Protein AF-A0A968X0S0-F1 (afdb_monomer)

Nearest PDB structures (foldseek):
  6j0n-assembly1_J  TM=3.485E-01  e=1.167E-10  Photorhabdus asymbiotica subsp. asymbiotica ATCC 43949
  7aeb-assembly1_H  TM=1.911E-01  e=2.975E-08  Algoriphagus machipongonensis
  4fl4-assembly4_K  TM=1.698E-01  e=2.516E-01  Acetivibrio thermocellus
  6kxu-assembly6_F  TM=1.660E-01  e=7.464E-01  Arabidopsis thaliana
  7utv-assembly1_I  TM=9.771E-02  e=3.351E+00  Canine parvovirus strain B

pLDDT: mean 83.21, std 16.57, range [28.03, 97.19]

Radius of gyration: 35.62 Å; Cα contacts (8 Å, |Δi|>4): 1045; chains: 1; bounding box: 72×106×91 Å

Solvent-accessible surface area (backbone atoms only — not comparable to full-atom values): 27492 Å² total; per-residue (Å²): 133,83,81,79,80,70,76,79,58,86,71,40,43,70,58,46,40,52,54,53,59,71,42,35,68,78,79,38,66,86,70,79,78,84,48,87,85,31,68,68,52,47,49,46,48,51,52,21,49,55,47,31,56,50,40,56,56,56,44,46,44,61,60,52,51,50,53,50,52,39,51,74,72,67,57,70,83,77,58,61,61,53,31,71,49,42,36,30,39,31,36,61,59,65,34,42,39,76,66,92,51,95,73,71,74,66,40,68,44,59,42,66,41,51,37,23,31,72,71,64,84,90,52,82,69,49,51,28,15,28,51,60,42,59,47,100,86,64,49,77,32,42,52,68,46,62,53,54,45,71,63,40,28,38,44,59,92,39,83,87,50,58,30,39,34,70,91,76,68,35,36,44,62,73,37,61,55,48,52,63,70,63,50,85,69,42,44,27,40,42,24,27,46,62,90,55,81,61,50,10,27,27,38,35,39,38,40,29,23,43,46,91,39,32,39,58,52,48,41,93,65,41,44,52,46,45,27,30,34,20,51,45,99,87,71,46,84,39,80,38,80,46,55,64,49,84,49,86,93,36,44,72,49,18,38,65,48,20,31,51,56,24,36,37,31,39,43,42,50,74,51,38,42,62,45,61,53,85,69,65,76,47,74,16,32,36,38,32,47,25,35,38,63,66,90,84,42,81,83,59,49,51,55,67,28,36,26,33,37,53,31,64,50,43,24,37,42,28,40,44,41,52,26,32,22,36,46,78,53,60,64,44,76,56,47,64,36,81,46,57,63,48,48,71,36,66,50,96,57,64,31,31,70,47,74,51,44,36,36,40,36,34,59,44,99,86,68,46,81,70,45,78,44,78,25,42,74,40,92,64,51,89,87,31,48,55,78,37,50,38,31,31,67,46,31,64,73,19,33,37,36,38,16,38,65,44,74,40,101,82,76,44,75,43,56,20,13,21,57,62,57,57,74,20,38,35,29,34,50,32,34,28,27,50,18,44,76,75,40,72,66,64,88,65,42,37,47,41,64,80,61,91,53,75,66,47,66,49,45,33,42,62,75,88,74,71,84,82,79,79,78,73,78,75,71,81,79,72,82,78,80,84,79,80,89,76,83,92,76,85,83,90,82,80,88,132

Mean predicted aligned error: 12.6 Å

Sequence (496 aa):
MSIPSPVLDDLRFQHIVNEARLRIHRYCPEWTDYNLSDPGVTLIELFAWMTEMITFRLNQVPVKNHIHFLNMLGEELSPPKAARTLLTFYLAAPLPIDADDPTGVTVFIPSAEEVATLRVGDAPEVIFTTDSNPDEAGKDIGHTVRAPTLTYLQLPTATDTNYWDAERRRVHPVMPAFSPKPVEKEAFYIGFDKTHDLRGYILKLNFRCDNAKGSGILGEDPPWRWECWATNDQGEPSWKAITLSQNPREKDTTGGLNNASGALVLYLPRDARPGTPKETQREAYWVRCMYQHRDGDTAQAGYDTSPEIQGLSAEVIGISVPATHAQTTRDEFLGKSNGEPGQTFALQHQPVLRVGEVLEVSRDVAGRVSSQKRWHWVKDFAGSDEHARHFTLDAHKGEIAFGPSVIQPNDKPKQYGRVPASGSELVLTHYQFGGGSMGNVPAGSLHELRRTLPYVDRVTKFTARNRRGQRRKRGRSHPALAQTHVGQAGGLGQRL

Secondary structure (DSSP, 8-state):
-PPPPPPS----HHHHHHHHHHHHHHH-TT----STT-HHHHHHHHHHHHHHHHHHHHTTHHHHHHHHHHHHTT--PPPPPPPEEEEEEEEEEEEETT---TT---EEE-TT-EEEE---TTPPPPEEEEPPEE-TT--EE-EEE-PPPEEEEE-TT-TT---EETTTTEE-S-EESS-SSPPTT-EEEEEE-TTS--TTEEEEEEEEE-TTT-BSS-TTS-SEEEEEEEE-TTS-EEEEEPEEP-SGGG---STTTTSSEEEEEEE--TTB-EE--TTT-S-EEEEEEEE--STT-TTS---SBPPEEEEEEEEEEEEEEEEES-EEEEEEEEEE--S-TT-EEE-SS-SEEEE-PEEEEEE-TTS-EEEEEEEEE-S-STT--TT--EEEEETTTTEEEEPPEEE-TTS-EEE-SPPPPTT-EEEEEEEEE--SGGG-PPTT-EEEESSPPTTEEEEEE-----STT--------PPPP---------------

Structure (mmCIF, N/CA/C/O backbone):
data_AF-A0A968X0S0-F1
#
_entry.id   AF-A0A968X0S0-F1
#
loop_
_atom_site.group_PDB
_atom_site.id
_atom_site.type_symbol
_atom_site.label_atom_id
_atom_site.label_alt_id
_atom_site.label_comp_id
_atom_site.label_asym_id
_atom_site.label_entity_id
_atom_site.label_seq_id
_atom_site.pdbx_PDB_ins_code
_atom_site.Cartn_x
_atom_site.Cartn_y
_atom_site.Cartn_z
_atom_site.occupancy
_atom_site.B_iso_or_equiv
_atom_site.auth_seq_id
_atom_site.auth_comp_id
_atom_site.auth_asym_id
_atom_site.auth_atom_id
_atom_site.pdbx_PDB_model_num
ATOM 1 N N . MET A 1 1 ? 7.691 -14.644 22.780 1.00 37.41 1 MET A N 1
ATOM 2 C CA . MET A 1 1 ? 7.276 -15.962 23.306 1.00 37.41 1 MET A CA 1
ATOM 3 C C . MET A 1 1 ? 6.305 -15.700 24.441 1.00 37.41 1 MET A C 1
ATOM 5 O O . MET A 1 1 ? 6.612 -14.847 25.262 1.00 37.41 1 MET A O 1
ATOM 9 N N . SER A 1 2 ? 5.133 -16.333 24.451 1.00 47.66 2 SER A N 1
ATOM 10 C CA . SER A 1 2 ? 4.177 -16.210 25.558 1.00 47.66 2 SER A CA 1
ATOM 11 C C . SER A 1 2 ? 4.733 -16.907 26.798 1.00 47.66 2 SER A C 1
ATOM 13 O O . SER A 1 2 ? 5.220 -18.033 26.694 1.00 47.66 2 SER A O 1
ATOM 15 N N . ILE A 1 3 ? 4.656 -16.254 27.955 1.00 63.34 3 ILE A N 1
ATOM 16 C CA . ILE A 1 3 ? 4.972 -16.885 29.239 1.00 63.34 3 ILE A CA 1
ATOM 17 C C . ILE A 1 3 ? 3.921 -17.986 29.467 1.00 63.34 3 ILE A C 1
ATOM 19 O O . ILE A 1 3 ? 2.728 -17.692 29.355 1.00 63.34 3 ILE A O 1
ATOM 23 N N . PRO A 1 4 ? 4.314 -19.247 29.711 1.00 76.00 4 PRO A N 1
ATOM 24 C CA . PRO A 1 4 ? 3.356 -20.320 29.948 1.00 76.00 4 PRO A CA 1
ATOM 25 C C . PRO A 1 4 ? 2.538 -20.018 31.208 1.00 76.00 4 PRO A C 1
ATOM 27 O O . PRO A 1 4 ? 3.098 -19.646 32.240 1.00 76.00 4 PRO A O 1
ATOM 30 N N . SER A 1 5 ? 1.212 -20.157 31.128 1.00 77.56 5 SER A N 1
ATOM 31 C CA . SER A 1 5 ? 0.349 -19.966 32.295 1.00 77.56 5 SER A CA 1
ATOM 32 C C . SER A 1 5 ? 0.625 -21.054 33.337 1.00 77.56 5 SER A C 1
ATOM 34 O O . SER A 1 5 ? 0.718 -22.228 32.968 1.00 77.56 5 SER A O 1
ATOM 36 N N . PRO A 1 6 ? 0.761 -20.695 34.625 1.00 86.56 6 PRO A N 1
ATOM 37 C CA . PRO A 1 6 ? 0.996 -21.676 35.672 1.00 86.56 6 PRO A CA 1
ATOM 38 C C . PRO A 1 6 ? -0.239 -22.564 35.846 1.00 86.56 6 PRO A C 1
ATOM 40 O O . PRO A 1 6 ? -1.369 -22.076 35.871 1.00 86.56 6 PRO A O 1
ATOM 43 N N . VAL A 1 7 ? -0.009 -23.867 35.986 1.00 87.38 7 VAL A N 1
ATOM 44 C CA . VAL A 1 7 ? -1.025 -24.830 36.420 1.00 87.38 7 VAL A CA 1
ATOM 45 C C . VAL A 1 7 ? -1.082 -24.749 37.945 1.00 87.38 7 VAL A C 1
ATOM 47 O O . VAL A 1 7 ? -0.058 -24.937 38.597 1.00 87.38 7 VAL A O 1
ATOM 50 N N . LEU A 1 8 ? -2.242 -24.397 38.505 1.00 89.25 8 LEU A N 1
ATOM 51 C CA . LEU A 1 8 ? -2.436 -24.265 39.954 1.00 89.25 8 LEU A CA 1
ATOM 52 C C . LEU A 1 8 ? -2.602 -25.624 40.634 1.00 89.25 8 LEU A C 1
ATOM 54 O O . LEU A 1 8 ? -2.186 -25.785 41.776 1.00 89.25 8 LEU A O 1
ATOM 58 N N . ASP A 1 9 ? -3.220 -26.572 39.935 1.00 90.38 9 ASP A N 1
ATOM 59 C CA . ASP A 1 9 ? -3.496 -27.918 40.428 1.00 90.38 9 ASP A CA 1
ATOM 60 C C . ASP A 1 9 ? -3.431 -28.915 39.258 1.00 90.38 9 ASP A C 1
ATOM 62 O O . ASP A 1 9 ? -4.012 -28.682 38.194 1.00 90.38 9 ASP A O 1
ATOM 66 N N . ASP A 1 10 ? -2.667 -29.991 39.421 1.00 89.69 10 ASP A N 1
ATOM 67 C CA . ASP A 1 10 ? -2.401 -31.015 38.409 1.00 89.69 10 ASP A CA 1
ATOM 68 C C . ASP A 1 10 ? -3.144 -32.337 38.671 1.00 89.69 10 ASP A C 1
ATOM 70 O O . ASP A 1 10 ? -2.903 -33.331 37.971 1.00 89.69 10 ASP A O 1
ATOM 74 N N . LEU A 1 11 ? -4.083 -32.350 39.628 1.00 89.94 11 LEU A N 1
ATOM 75 C CA . LEU A 1 11 ? -4.963 -33.484 39.884 1.00 89.94 11 LEU A CA 1
ATOM 76 C C . LEU A 1 11 ? -5.754 -33.856 38.625 1.00 89.94 11 LEU A C 1
ATOM 78 O O . LEU A 1 11 ? -6.575 -33.097 38.110 1.00 89.94 11 LEU A O 1
ATOM 82 N N . ARG A 1 12 ? -5.505 -35.073 38.141 1.00 91.81 12 ARG A N 1
ATOM 83 C CA . ARG A 1 12 ? -6.226 -35.680 37.020 1.00 91.81 12 ARG A CA 1
ATOM 84 C C . ARG A 1 12 ? -7.104 -36.815 37.501 1.00 91.81 12 ARG A C 1
ATOM 86 O O . ARG A 1 12 ? -6.782 -37.453 38.506 1.00 91.81 12 ARG A O 1
ATOM 93 N N . PHE A 1 13 ? -8.134 -37.134 36.723 1.00 94.50 13 PHE A N 1
ATOM 94 C CA . PHE A 1 13 ? -9.069 -38.227 36.993 1.00 94.50 13 PHE A CA 1
ATOM 95 C C . PHE A 1 13 ? -8.364 -39.492 37.495 1.00 94.50 13 PHE A C 1
ATOM 97 O O . PHE A 1 13 ? -8.661 -39.991 38.579 1.00 94.50 13 PHE A O 1
ATOM 104 N N . GLN A 1 14 ? -7.353 -39.962 36.757 1.00 93.38 14 GLN A N 1
ATOM 105 C CA . GLN A 1 14 ? -6.669 -41.211 37.086 1.00 93.38 14 GLN A CA 1
ATOM 106 C C . GLN A 1 14 ? -5.911 -41.147 38.419 1.00 93.38 14 GLN A C 1
ATOM 108 O O . GLN A 1 14 ? -5.859 -42.141 39.140 1.00 93.38 14 GLN A O 1
ATOM 113 N N . HIS A 1 15 ? -5.333 -39.992 38.763 1.00 92.62 15 HIS A N 1
ATOM 114 C CA . HIS A 1 15 ? -4.648 -39.812 40.043 1.00 92.62 15 HIS A CA 1
ATOM 115 C C . HIS A 1 15 ? -5.646 -39.890 41.201 1.00 92.62 15 HIS A C 1
ATOM 117 O O . HIS A 1 15 ? -5.391 -40.597 42.173 1.00 92.62 15 HIS A O 1
ATOM 123 N N . ILE A 1 16 ? -6.807 -39.248 41.051 1.00 93.69 16 ILE A N 1
ATOM 124 C CA . ILE A 1 16 ? -7.865 -39.232 42.067 1.00 93.69 16 ILE A CA 1
ATOM 125 C C . ILE A 1 16 ? -8.454 -40.636 42.260 1.00 93.69 16 ILE A C 1
ATOM 127 O O . ILE A 1 16 ? -8.572 -41.097 43.394 1.00 93.69 16 ILE A O 1
ATOM 131 N N . VAL A 1 17 ? -8.761 -41.353 41.171 1.00 93.69 17 VAL A N 1
ATOM 132 C CA . VAL A 1 17 ? -9.275 -42.734 41.234 1.00 93.69 17 VAL A CA 1
ATOM 133 C C . VAL A 1 17 ? -8.278 -43.664 41.928 1.00 93.69 17 VAL A C 1
ATOM 135 O O . VAL A 1 17 ? -8.657 -44.438 42.809 1.00 93.69 17 VAL A O 1
ATOM 138 N N . ASN A 1 18 ? -6.995 -43.581 41.565 1.00 92.38 18 ASN A N 1
ATOM 139 C CA . ASN A 1 18 ? -5.958 -44.426 42.154 1.00 92.38 18 ASN A CA 1
ATOM 140 C C . ASN A 1 18 ? -5.770 -44.130 43.650 1.00 92.38 18 ASN A C 1
ATOM 142 O O . ASN A 1 18 ? -5.675 -45.056 44.455 1.00 92.38 18 ASN A O 1
ATOM 146 N N . GLU A 1 19 ? -5.749 -42.854 44.036 1.00 92.25 19 GLU A N 1
ATOM 147 C CA . GLU A 1 19 ? -5.579 -42.447 45.431 1.00 92.25 19 GLU A CA 1
ATOM 148 C C . GLU A 1 19 ? -6.795 -42.825 46.293 1.00 92.25 19 GLU A C 1
ATOM 150 O O . GLU A 1 19 ? -6.635 -43.316 47.414 1.00 92.25 19 GLU A O 1
ATOM 155 N N . ALA A 1 20 ? -8.011 -42.664 45.761 1.00 91.56 20 ALA A N 1
ATOM 156 C CA . ALA A 1 20 ? -9.240 -43.095 46.420 1.00 91.56 20 ALA A CA 1
ATOM 157 C C . ALA A 1 20 ? -9.245 -44.612 46.645 1.00 91.56 20 ALA A C 1
ATOM 159 O O . ALA A 1 20 ? -9.497 -45.056 47.764 1.00 91.56 20 ALA A O 1
ATOM 160 N N . ARG A 1 21 ? -8.868 -45.402 45.628 1.00 89.94 21 ARG A N 1
ATOM 161 C CA . ARG A 1 21 ? -8.752 -46.866 45.732 1.00 89.94 21 ARG A CA 1
ATOM 162 C C . ARG A 1 21 ? -7.765 -47.310 46.808 1.00 89.94 21 ARG A C 1
ATOM 164 O O . ARG A 1 21 ? -8.100 -48.166 47.621 1.00 89.94 21 ARG A O 1
ATOM 171 N N . LEU A 1 22 ? -6.585 -46.690 46.873 1.00 90.25 22 LEU A N 1
ATOM 172 C CA . LEU A 1 22 ? -5.580 -46.991 47.904 1.00 90.25 22 LEU A CA 1
ATOM 173 C C . LEU A 1 22 ? -6.085 -46.719 49.329 1.00 90.25 22 LEU A C 1
ATOM 175 O O . LEU A 1 22 ? -5.635 -47.352 50.283 1.00 90.25 22 LEU A O 1
ATOM 179 N N . ARG A 1 23 ? -7.019 -45.777 49.486 1.00 92.56 23 ARG A N 1
ATOM 180 C CA . ARG A 1 23 ? -7.594 -45.399 50.780 1.00 92.56 23 ARG A CA 1
ATOM 181 C C . ARG A 1 23 ? -8.745 -46.303 51.229 1.00 92.56 23 ARG A C 1
ATOM 183 O O . ARG A 1 23 ? -9.030 -46.300 52.428 1.00 92.56 23 ARG A O 1
ATOM 190 N N . ILE A 1 24 ? -9.360 -47.096 50.342 1.00 90.56 24 ILE A N 1
ATOM 191 C CA . ILE A 1 24 ? -10.524 -47.938 50.683 1.00 90.56 24 ILE A CA 1
ATOM 192 C C . ILE A 1 24 ? -10.204 -48.868 51.856 1.00 90.56 24 ILE A C 1
ATOM 194 O O . ILE A 1 24 ? -10.917 -48.852 52.852 1.00 90.56 24 ILE A O 1
ATOM 198 N N . HIS A 1 25 ? -9.071 -49.576 51.814 1.00 85.44 25 HIS A N 1
ATOM 199 C CA . HIS A 1 25 ? -8.666 -50.500 52.882 1.00 85.44 25 HIS A CA 1
ATOM 200 C C . HIS A 1 25 ? -8.560 -49.852 54.268 1.00 85.44 25 HIS A C 1
ATOM 202 O O . HIS A 1 25 ? -8.706 -50.529 55.282 1.00 85.44 25 HIS A O 1
ATOM 208 N N . ARG A 1 26 ? -8.275 -48.546 54.321 1.00 91.25 26 ARG A N 1
ATOM 209 C CA . ARG A 1 26 ? -8.114 -47.810 55.576 1.00 91.25 26 ARG A CA 1
ATOM 210 C C . ARG A 1 26 ? -9.441 -47.296 56.128 1.00 91.25 26 ARG A C 1
ATOM 212 O O . ARG A 1 26 ? -9.598 -47.267 57.343 1.00 91.25 26 ARG A O 1
ATOM 219 N N . TYR A 1 27 ? -10.342 -46.833 55.263 1.00 90.19 27 TYR A N 1
ATOM 220 C CA . TYR A 1 27 ? -11.577 -46.161 55.683 1.00 90.19 27 TYR A CA 1
ATOM 221 C C . TYR A 1 27 ? -12.819 -47.053 55.618 1.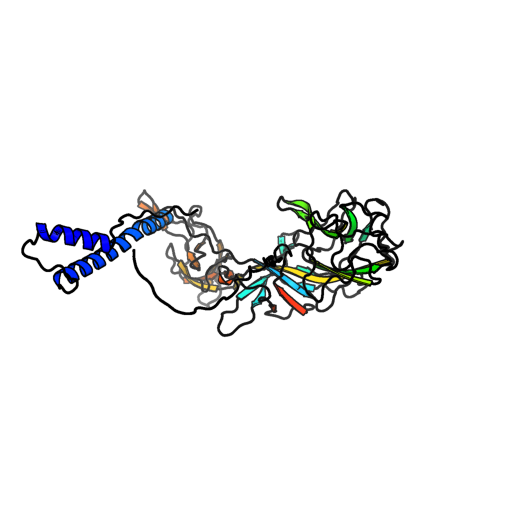00 90.19 27 TYR A C 1
ATOM 223 O O . TYR A 1 27 ? -13.751 -46.820 56.380 1.00 90.19 27 TYR A O 1
ATOM 231 N N . CYS A 1 28 ? -12.823 -48.061 54.745 1.00 89.88 28 CYS A N 1
ATOM 232 C CA . CYS A 1 28 ? -13.934 -48.987 54.522 1.00 89.88 28 CYS A CA 1
ATOM 233 C C . CYS A 1 28 ? -13.393 -50.424 54.358 1.00 89.88 28 CYS A C 1
ATOM 235 O O . CYS A 1 28 ? -13.467 -50.984 53.262 1.00 89.88 28 CYS A O 1
ATOM 237 N N . PRO A 1 29 ? -12.797 -51.028 55.403 1.00 86.69 29 PRO A N 1
ATOM 238 C CA . PRO A 1 29 ? -12.235 -52.381 55.327 1.00 86.69 29 PRO A CA 1
ATOM 239 C C . PRO A 1 29 ? -13.272 -53.462 54.969 1.00 86.69 29 PRO A C 1
ATOM 241 O O . PRO A 1 29 ? -12.906 -54.514 54.452 1.00 86.69 29 PRO A O 1
ATOM 244 N N . GLU A 1 30 ? -14.559 -53.208 55.212 1.00 89.06 30 GLU A N 1
ATOM 245 C CA . GLU A 1 30 ? -15.686 -54.061 54.824 1.00 89.06 30 GLU A CA 1
ATOM 246 C C . GLU A 1 30 ? -15.964 -54.088 53.310 1.00 89.06 30 GLU A C 1
ATOM 248 O O . GLU A 1 30 ? -16.582 -55.031 52.810 1.00 89.06 30 GLU A O 1
ATOM 253 N N . TRP A 1 31 ? -15.501 -53.084 52.561 1.00 89.88 31 TRP A N 1
ATOM 254 C CA . TRP A 1 31 ? -15.674 -53.018 51.114 1.00 89.88 31 TRP A CA 1
ATOM 255 C C . TRP A 1 31 ? -14.582 -53.838 50.426 1.00 89.88 31 TRP A C 1
ATOM 257 O O . TRP A 1 31 ? -13.412 -53.462 50.442 1.00 89.88 31 TRP A O 1
ATOM 267 N N . THR A 1 32 ? -14.968 -54.972 49.837 1.00 81.62 32 THR A N 1
ATOM 268 C CA . THR A 1 32 ? -14.044 -55.998 49.311 1.00 81.62 32 THR A CA 1
ATOM 269 C C . THR A 1 32 ? -14.104 -56.196 47.793 1.00 81.62 32 THR A C 1
ATOM 271 O O . THR A 1 32 ? -13.176 -56.773 47.228 1.00 81.62 32 THR A O 1
ATOM 274 N N . ASP A 1 33 ? -15.156 -55.713 47.124 1.00 83.25 33 ASP A N 1
ATOM 275 C CA . ASP A 1 33 ? -15.292 -55.767 45.664 1.00 83.25 33 ASP A CA 1
ATOM 276 C C . ASP A 1 33 ? -14.770 -54.479 45.013 1.00 83.25 33 ASP A C 1
ATOM 278 O O . ASP A 1 33 ? -15.343 -53.409 45.187 1.00 83.25 33 ASP A O 1
ATOM 282 N N . TYR A 1 34 ? -13.678 -54.581 44.253 1.00 83.12 34 TYR A N 1
ATOM 283 C CA . TYR A 1 34 ? -13.038 -53.442 43.579 1.00 83.12 34 TYR A CA 1
ATOM 284 C C . TYR A 1 34 ? -13.177 -53.485 42.052 1.00 83.12 34 TYR A C 1
ATOM 286 O O . TYR A 1 34 ? -12.455 -52.770 41.342 1.00 83.12 34 TYR A O 1
ATOM 294 N N . ASN A 1 35 ? -14.062 -54.340 41.532 1.00 84.50 35 ASN A N 1
ATOM 295 C CA . ASN A 1 35 ? -14.280 -54.482 40.097 1.00 84.50 35 ASN A CA 1
ATOM 296 C C . ASN A 1 35 ? -14.910 -53.222 39.486 1.00 84.50 35 ASN A C 1
ATOM 298 O O . ASN A 1 35 ? -15.582 -52.447 40.155 1.00 84.50 35 ASN A O 1
ATOM 302 N N . LEU A 1 36 ? -14.738 -53.036 38.174 1.00 77.88 36 LEU A N 1
ATOM 303 C CA . LEU A 1 36 ? -15.369 -51.935 37.424 1.00 77.88 36 LEU A CA 1
ATOM 304 C C . LEU A 1 36 ? -16.905 -51.954 37.493 1.00 77.88 36 LEU A C 1
ATOM 306 O O . LEU A 1 36 ? -17.539 -50.924 37.313 1.00 77.88 36 LEU A O 1
ATOM 310 N N . SER A 1 37 ? -17.504 -53.122 37.732 1.00 84.12 37 SER A N 1
ATOM 311 C CA . SER A 1 37 ? -18.957 -53.283 37.855 1.00 84.12 37 SER A CA 1
ATOM 312 C C . SER A 1 37 ? -19.503 -52.906 39.234 1.00 84.12 37 SER A C 1
ATOM 314 O O . SER A 1 37 ? -20.720 -52.882 39.402 1.00 84.12 37 SER A O 1
ATOM 316 N N . ASP A 1 38 ? -18.634 -52.634 40.211 1.00 90.06 38 ASP A N 1
ATOM 317 C CA . ASP A 1 38 ? -19.054 -52.235 41.547 1.00 90.06 38 ASP A CA 1
ATOM 318 C C . ASP A 1 38 ? -19.628 -50.798 41.535 1.00 90.06 38 ASP A C 1
ATOM 320 O O . ASP A 1 38 ? -18.965 -49.856 41.069 1.00 90.06 38 ASP A O 1
ATOM 324 N N . PRO A 1 39 ? -20.848 -50.580 42.064 1.00 89.12 39 PRO A N 1
ATOM 325 C CA . PRO A 1 39 ? -21.424 -49.245 42.191 1.00 89.12 39 PRO A CA 1
ATOM 326 C C . PRO A 1 39 ? -20.553 -48.280 43.008 1.00 89.12 39 PRO A C 1
ATOM 328 O O . PRO A 1 39 ? -20.541 -47.084 42.716 1.00 89.12 39 PRO A O 1
ATOM 331 N N . GLY A 1 40 ? -19.800 -48.774 43.997 1.00 89.69 40 GLY A N 1
ATOM 332 C CA . GLY A 1 40 ? -18.878 -47.954 44.786 1.00 89.69 40 GLY A CA 1
ATOM 333 C C . GLY A 1 40 ? -17.720 -47.407 43.948 1.00 89.69 40 GLY A C 1
ATOM 334 O O . GLY A 1 40 ? -17.425 -46.210 43.998 1.00 89.69 40 GLY A O 1
ATOM 335 N N . VAL A 1 41 ? -17.105 -48.250 43.111 1.00 90.12 41 VAL A N 1
ATOM 336 C CA . VAL A 1 41 ? -16.068 -47.826 42.153 1.00 90.12 41 VAL A CA 1
ATOM 337 C C . VAL A 1 41 ? -16.638 -46.823 41.147 1.00 90.12 41 VAL A C 1
ATOM 339 O O . VAL A 1 41 ? -16.000 -45.806 40.877 1.00 90.12 41 VAL A O 1
ATOM 342 N N . THR A 1 42 ? -17.867 -47.040 40.672 1.00 90.69 42 THR A N 1
ATOM 343 C CA . THR A 1 42 ? -18.560 -46.097 39.773 1.00 90.69 42 THR A CA 1
ATOM 344 C C . THR A 1 42 ? -18.739 -44.718 40.422 1.00 90.69 42 THR A C 1
ATOM 346 O O . THR A 1 42 ? -18.545 -43.689 39.772 1.00 90.69 42 THR A O 1
ATOM 349 N N . LEU A 1 43 ? -19.066 -44.667 41.719 1.00 92.50 43 LEU A N 1
ATOM 350 C CA . LEU A 1 43 ? -19.147 -43.407 42.465 1.00 92.50 43 LEU A CA 1
ATOM 351 C C . LEU A 1 43 ? -17.777 -42.731 42.594 1.00 92.50 43 LEU A C 1
ATOM 353 O O . LEU A 1 43 ? -17.695 -41.518 42.413 1.00 92.50 43 LEU A O 1
ATOM 357 N N . ILE A 1 44 ? -16.703 -43.486 42.859 1.00 93.12 44 ILE A N 1
ATOM 358 C CA . ILE A 1 44 ? -15.334 -42.940 42.881 1.00 93.12 44 ILE A CA 1
ATOM 359 C C . ILE A 1 44 ? -14.995 -42.290 41.538 1.00 93.12 44 ILE A C 1
ATOM 361 O O . ILE A 1 44 ? -14.496 -41.167 41.518 1.00 93.12 44 ILE A O 1
ATOM 365 N N . GLU A 1 45 ? -15.279 -42.963 40.425 1.00 93.00 45 GLU A N 1
ATOM 366 C CA . GLU A 1 45 ? -15.030 -42.423 39.087 1.00 93.00 45 GLU A CA 1
ATOM 367 C C . GLU A 1 45 ? -15.869 -41.162 38.823 1.00 93.00 45 GLU A C 1
ATOM 369 O O . GLU A 1 45 ? -15.336 -40.150 38.366 1.00 93.00 45 GLU A O 1
ATOM 374 N N . LEU A 1 46 ? -17.155 -41.162 39.189 1.00 94.44 46 LEU A N 1
ATOM 375 C CA . LEU A 1 46 ? -18.015 -39.983 39.066 1.00 94.44 46 LEU A CA 1
ATOM 376 C C . LEU A 1 46 ? -17.463 -38.788 39.857 1.00 94.44 46 LEU A C 1
ATOM 378 O O . LEU A 1 46 ? -17.359 -37.682 39.320 1.00 94.44 46 LEU A O 1
ATOM 382 N N . PHE A 1 47 ? -17.078 -38.997 41.119 1.00 94.38 47 PHE A N 1
ATOM 383 C CA . PHE A 1 47 ? -16.511 -37.937 41.953 1.00 94.38 47 PHE A CA 1
ATOM 384 C C . PHE A 1 47 ? -15.138 -37.481 41.456 1.00 94.38 47 PHE A C 1
ATOM 386 O O . PHE A 1 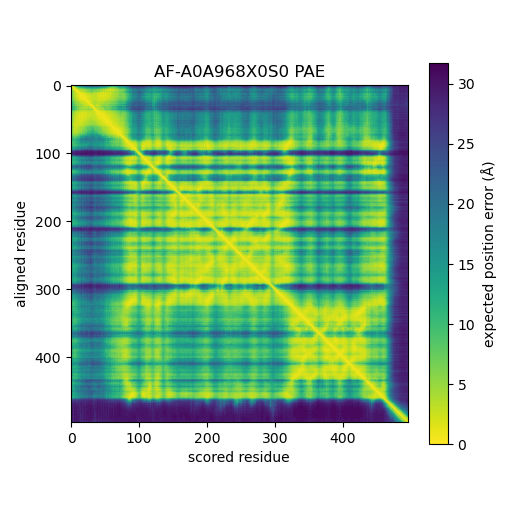47 ? -14.850 -36.282 41.494 1.00 94.38 47 PHE A O 1
ATOM 393 N N . ALA A 1 48 ? -14.307 -38.393 40.946 1.00 95.38 48 ALA A N 1
ATOM 394 C CA . ALA A 1 48 ? -13.032 -38.051 40.326 1.00 95.38 48 ALA A CA 1
ATOM 395 C C . ALA A 1 48 ? -13.234 -37.161 39.093 1.00 95.38 48 ALA A C 1
ATOM 397 O O . ALA A 1 48 ? -12.550 -36.149 38.950 1.00 95.38 48 ALA A O 1
ATOM 398 N N . TRP A 1 49 ? -14.220 -37.479 38.252 1.00 95.44 49 TRP A N 1
ATOM 399 C CA . TRP A 1 49 ? -14.579 -36.664 37.093 1.00 95.44 49 TRP A CA 1
ATOM 400 C C . TRP A 1 49 ? -15.108 -35.280 37.497 1.00 95.44 49 TRP A C 1
ATOM 402 O O . TRP A 1 49 ? -14.645 -34.262 36.981 1.00 95.44 49 TRP A O 1
ATOM 412 N N . MET A 1 50 ? -16.027 -35.213 38.469 1.00 95.94 50 MET A N 1
ATOM 413 C CA . MET A 1 50 ? -16.529 -33.937 38.995 1.00 95.94 50 MET A CA 1
ATOM 414 C C . MET A 1 50 ? -15.399 -33.070 39.567 1.00 95.94 50 MET A C 1
ATOM 416 O O . MET A 1 50 ? -15.372 -31.860 39.342 1.00 95.94 50 MET A O 1
ATOM 420 N N . THR A 1 51 ? -14.453 -33.688 40.279 1.00 95.00 51 THR A N 1
ATOM 421 C CA . THR A 1 51 ? -13.292 -33.000 40.857 1.00 95.00 51 THR A CA 1
ATOM 422 C C . THR A 1 51 ? -12.361 -32.480 39.764 1.00 95.00 51 THR A C 1
ATOM 424 O O . THR A 1 51 ? -11.989 -31.310 39.796 1.00 95.00 51 THR A O 1
ATOM 427 N N . GLU A 1 52 ? -12.066 -33.279 38.734 1.00 94.31 52 GLU A N 1
ATOM 428 C CA . GLU A 1 52 ? -11.250 -32.842 37.593 1.00 94.31 52 GLU A CA 1
ATOM 429 C C . GLU A 1 52 ? -11.887 -31.652 36.849 1.00 94.31 52 GLU A C 1
ATOM 431 O O . GLU A 1 52 ? -11.182 -30.728 36.438 1.00 94.31 52 GLU A O 1
ATOM 436 N N . MET A 1 53 ? -13.223 -31.590 36.744 1.00 93.88 53 MET A N 1
ATOM 437 C CA . MET A 1 53 ? -13.901 -30.405 36.199 1.00 93.88 53 MET A CA 1
ATOM 438 C C . MET A 1 53 ? -13.688 -29.144 37.054 1.00 93.88 53 MET A C 1
ATOM 440 O O . MET A 1 53 ? -13.593 -28.041 36.505 1.00 93.88 53 MET A O 1
ATOM 444 N N . ILE A 1 54 ? -13.619 -29.276 38.383 1.00 93.75 54 ILE A N 1
ATOM 445 C CA . ILE A 1 54 ? -13.322 -28.159 39.295 1.00 93.75 54 ILE A CA 1
ATOM 446 C C . ILE A 1 54 ? -11.861 -27.729 39.130 1.00 93.75 54 ILE A C 1
ATOM 448 O O . ILE A 1 54 ? -11.608 -26.538 38.935 1.00 93.75 54 ILE A O 1
ATOM 452 N N . THR A 1 55 ? -10.920 -28.677 39.115 1.00 92.88 55 THR A N 1
ATOM 453 C CA . THR A 1 55 ? -9.490 -28.420 38.876 1.00 92.88 55 THR A CA 1
ATOM 454 C C . THR A 1 55 ? -9.266 -27.726 37.528 1.00 92.88 55 THR A C 1
ATOM 456 O O . THR A 1 55 ? -8.549 -26.727 37.450 1.00 92.88 55 THR A O 1
ATOM 459 N N . PHE A 1 56 ? -9.966 -28.149 36.468 1.00 90.50 56 PHE A N 1
ATOM 460 C CA . PHE A 1 56 ? -9.937 -27.467 35.172 1.00 90.50 56 PHE A CA 1
ATOM 461 C C . PHE A 1 56 ? -10.368 -25.997 35.276 1.00 90.50 56 PHE A C 1
ATOM 463 O O . PHE A 1 56 ? -9.705 -25.123 34.717 1.00 90.50 56 PHE A O 1
ATOM 470 N N . ARG A 1 57 ? -11.453 -25.697 36.003 1.00 90.94 57 ARG A N 1
ATOM 471 C CA . ARG A 1 57 ? -11.931 -24.316 36.201 1.00 90.94 57 ARG A CA 1
ATOM 472 C C . ARG A 1 57 ? -10.959 -23.487 37.038 1.00 90.94 57 ARG A C 1
ATOM 474 O O . ARG A 1 57 ? -10.745 -22.321 36.709 1.00 90.94 57 ARG A O 1
ATOM 481 N N . LEU A 1 58 ? -10.363 -24.074 38.077 1.00 92.56 58 LEU A N 1
ATOM 482 C CA . LEU A 1 58 ? -9.349 -23.418 38.904 1.00 92.56 58 LEU A CA 1
ATOM 483 C C . LEU A 1 58 ? -8.136 -23.015 38.057 1.00 92.56 58 LEU A C 1
ATOM 485 O O . LEU A 1 58 ? -7.682 -21.877 38.128 1.00 92.56 58 LEU A O 1
ATOM 489 N N . ASN A 1 59 ? -7.690 -23.892 37.158 1.00 92.25 59 ASN A N 1
ATOM 490 C CA . ASN A 1 59 ? -6.580 -23.617 36.244 1.00 92.25 59 ASN A CA 1
ATOM 491 C C . ASN A 1 59 ? -6.869 -22.521 35.196 1.00 92.25 59 ASN A C 1
ATOM 493 O O . ASN A 1 59 ? -5.939 -22.045 34.549 1.00 92.25 59 ASN A O 1
ATOM 497 N N . GLN A 1 60 ? -8.117 -22.055 35.050 1.00 90.25 60 GLN A N 1
ATOM 498 C CA . GLN A 1 60 ? -8.452 -20.875 34.234 1.00 90.25 60 GLN A CA 1
ATOM 499 C C . GLN A 1 60 ? -8.295 -19.547 35.002 1.00 90.25 60 GLN A C 1
ATOM 501 O O . GLN A 1 60 ? -8.283 -18.475 34.392 1.00 90.25 60 GLN A O 1
ATOM 506 N N . VAL A 1 61 ? -8.180 -19.587 36.336 1.00 92.50 61 VAL A N 1
ATOM 507 C CA . VAL A 1 61 ? -8.069 -18.390 37.190 1.00 92.50 61 VAL A CA 1
ATOM 508 C C . VAL A 1 61 ? -6.812 -17.564 36.893 1.00 92.50 61 VAL A C 1
ATOM 510 O O . VAL A 1 61 ? -6.959 -16.350 36.761 1.00 92.50 61 VAL A O 1
ATOM 513 N N . PRO A 1 62 ? -5.604 -18.140 36.713 1.00 90.94 62 PRO A N 1
ATOM 514 C CA . PRO A 1 62 ? -4.409 -17.349 36.413 1.00 90.94 62 PRO A CA 1
ATOM 515 C C . PRO A 1 62 ? -4.560 -16.479 35.162 1.00 90.94 62 PRO A C 1
ATOM 517 O O . PRO A 1 62 ? -4.183 -15.310 35.177 1.00 90.94 62 PRO A O 1
ATOM 520 N N . VAL A 1 63 ? -5.168 -17.021 34.101 1.00 87.56 63 VAL A N 1
ATOM 521 C CA . VAL A 1 63 ? -5.417 -16.286 32.851 1.00 87.56 63 VAL A CA 1
ATOM 522 C C . VAL A 1 63 ? -6.425 -15.159 33.076 1.00 87.56 63 VAL A C 1
ATOM 524 O O . VAL A 1 63 ? -6.187 -14.031 32.647 1.00 87.56 63 VAL A O 1
ATOM 527 N N . LYS A 1 64 ? -7.523 -15.424 33.797 1.00 88.81 64 LYS A N 1
ATOM 528 C CA . LYS A 1 64 ? -8.516 -14.392 34.137 1.00 88.81 64 LYS A CA 1
ATOM 529 C C . LYS A 1 64 ? -7.920 -13.272 34.984 1.00 88.81 64 LYS A C 1
ATOM 531 O O . LYS A 1 64 ? -8.154 -12.105 34.686 1.00 88.81 64 LYS A O 1
ATOM 536 N N . ASN A 1 65 ? -7.133 -13.621 36.000 1.00 90.19 65 ASN A N 1
ATOM 537 C CA . ASN A 1 65 ? -6.454 -12.649 36.849 1.00 90.19 65 ASN A CA 1
ATOM 538 C C . ASN A 1 65 ? -5.477 -11.812 36.028 1.00 90.19 65 ASN A C 1
ATOM 540 O O . ASN A 1 65 ? -5.487 -10.596 36.149 1.00 90.19 65 ASN A O 1
ATOM 544 N N . HIS A 1 66 ? -4.687 -12.434 35.148 1.00 87.38 66 HIS A N 1
ATOM 545 C CA . HIS A 1 66 ? -3.778 -11.715 34.259 1.00 87.38 66 HIS A CA 1
ATOM 546 C C . HIS A 1 66 ? -4.508 -10.685 33.386 1.00 87.38 66 HIS A C 1
ATOM 548 O O . HIS A 1 66 ? -4.108 -9.524 33.363 1.00 87.38 66 HIS A O 1
ATOM 554 N N . ILE A 1 67 ? -5.613 -11.074 32.739 1.00 86.56 67 ILE A N 1
ATOM 555 C CA . ILE A 1 67 ? -6.447 -10.152 31.951 1.00 86.56 67 ILE A CA 1
ATOM 556 C C . ILE A 1 67 ? -7.008 -9.034 32.840 1.00 86.56 67 ILE A C 1
ATOM 558 O O . ILE A 1 67 ? -6.983 -7.871 32.454 1.00 86.56 67 ILE A O 1
ATOM 562 N N . HIS A 1 68 ? -7.483 -9.357 34.044 1.00 86.44 68 HIS A N 1
ATOM 563 C CA . HIS A 1 68 ? -8.027 -8.353 34.955 1.00 86.44 68 HIS A CA 1
ATOM 564 C C . HIS A 1 68 ? -6.957 -7.366 35.447 1.00 86.44 68 HIS A C 1
ATOM 566 O O . HIS A 1 68 ? -7.225 -6.170 35.515 1.00 86.44 68 HIS A O 1
ATOM 572 N N . PHE A 1 69 ? -5.735 -7.833 35.724 1.00 89.19 69 PHE A N 1
ATOM 573 C CA . PHE A 1 69 ? -4.600 -6.969 36.049 1.00 89.19 69 PHE A CA 1
ATOM 574 C C . PHE A 1 69 ? -4.239 -6.046 34.883 1.00 89.19 69 PHE A C 1
ATOM 576 O O . PHE A 1 69 ? -4.021 -4.862 35.116 1.00 89.19 69 PHE A O 1
ATOM 583 N N . LEU A 1 70 ? -4.233 -6.546 33.641 1.00 86.69 70 LEU A N 1
ATOM 584 C CA . LEU A 1 70 ? -4.028 -5.711 32.451 1.00 86.69 70 LEU A CA 1
ATOM 585 C C . LEU A 1 70 ? -5.124 -4.644 32.313 1.00 86.69 70 LEU A C 1
ATOM 587 O O . LEU A 1 70 ? -4.811 -3.470 32.144 1.00 86.69 70 LEU A O 1
ATOM 591 N N . ASN A 1 71 ? -6.391 -5.021 32.496 1.00 83.25 71 ASN A N 1
ATOM 592 C CA . ASN A 1 71 ? -7.503 -4.069 32.470 1.00 83.25 71 ASN A CA 1
ATOM 593 C C . ASN A 1 71 ? -7.373 -3.004 33.575 1.00 83.25 71 ASN A C 1
ATOM 595 O O . ASN A 1 71 ? -7.663 -1.838 33.335 1.00 83.25 71 ASN A O 1
ATOM 599 N N . MET A 1 72 ? -6.915 -3.378 34.777 1.00 85.50 72 MET A N 1
ATOM 600 C CA . MET A 1 72 ? -6.664 -2.426 35.871 1.00 85.50 72 MET A CA 1
ATOM 601 C C . MET A 1 72 ? -5.487 -1.484 35.588 1.00 85.50 72 MET A C 1
ATOM 603 O O . MET A 1 72 ? -5.497 -0.350 36.058 1.00 85.50 72 MET A O 1
ATOM 607 N N . LEU A 1 73 ? -4.494 -1.927 34.812 1.00 86.81 73 LEU A N 1
ATOM 608 C CA . LEU A 1 73 ? -3.418 -1.068 34.308 1.00 86.81 73 LEU A CA 1
ATOM 609 C C . LEU A 1 73 ? -3.884 -0.138 33.173 1.00 86.81 73 LEU A C 1
ATOM 611 O O . LEU A 1 73 ? -3.126 0.741 32.772 1.00 86.81 73 LEU A O 1
ATOM 615 N N . GLY A 1 74 ? -5.112 -0.311 32.671 1.00 79.25 74 GLY A N 1
ATOM 616 C CA . GLY A 1 74 ? -5.638 0.433 31.527 1.00 79.25 74 GLY A CA 1
ATOM 617 C C . GLY A 1 74 ? -5.071 -0.036 30.186 1.00 79.25 74 GLY A C 1
ATOM 618 O O . GLY A 1 74 ? -5.107 0.714 29.213 1.00 79.25 74 GLY A O 1
ATOM 619 N N . GLU A 1 75 ? -4.519 -1.251 30.125 1.00 81.25 75 GLU A N 1
ATOM 620 C CA . GLU A 1 75 ? -4.055 -1.843 28.872 1.00 81.25 75 GLU A CA 1
ATOM 621 C C . GLU A 1 75 ? -5.251 -2.332 28.052 1.00 81.25 75 GLU A C 1
ATOM 623 O O . GLU A 1 75 ? -6.038 -3.171 28.494 1.00 81.25 75 GLU A O 1
ATOM 628 N N . GLU A 1 76 ? -5.360 -1.832 26.826 1.00 73.00 76 GLU A N 1
ATOM 629 C CA . GLU A 1 76 ? -6.373 -2.243 25.860 1.00 73.00 76 GLU A CA 1
ATOM 630 C C . GLU A 1 76 ? -5.748 -3.109 24.764 1.00 73.00 76 GLU A C 1
ATOM 632 O O . GLU A 1 76 ? -4.566 -2.988 24.424 1.00 73.00 76 GLU A O 1
ATOM 637 N N . LEU A 1 77 ? -6.550 -3.995 24.167 1.00 73.75 77 LEU A N 1
ATOM 638 C CA . LEU A 1 77 ? -6.101 -4.753 23.004 1.00 73.75 77 LEU A CA 1
ATOM 639 C C . LEU A 1 77 ? -5.756 -3.786 21.871 1.00 73.75 77 LEU A C 1
ATOM 641 O O . LEU A 1 77 ? -6.560 -2.937 21.491 1.00 73.75 77 LEU A O 1
ATOM 645 N N . SER A 1 78 ? -4.571 -3.955 21.282 1.00 72.31 78 SER A N 1
ATOM 646 C CA . SER A 1 78 ? -4.191 -3.179 20.105 1.00 72.31 78 SER A CA 1
ATOM 647 C C . SER A 1 78 ? -5.241 -3.348 19.000 1.00 72.31 78 SER A C 1
ATOM 649 O O . SER A 1 78 ? -5.662 -4.489 18.757 1.00 72.31 78 SER A O 1
ATOM 651 N N . PRO A 1 79 ? -5.612 -2.273 18.283 1.00 70.88 79 PRO A N 1
ATOM 652 C CA . PRO A 1 79 ? -6.595 -2.362 17.217 1.00 70.88 79 PRO A CA 1
ATOM 653 C C . PRO A 1 79 ? -6.139 -3.365 16.148 1.00 70.88 79 PRO A C 1
ATOM 655 O O . PRO A 1 79 ? -4.933 -3.510 15.891 1.00 70.88 79 PRO A O 1
ATOM 658 N N . PRO A 1 80 ? -7.076 -4.077 15.503 1.00 72.38 80 PRO A N 1
ATOM 659 C CA . PRO A 1 80 ? -6.728 -5.028 14.463 1.00 72.38 80 PRO A CA 1
ATOM 660 C C . PRO A 1 80 ? -6.032 -4.312 13.310 1.00 72.38 80 PRO A C 1
ATOM 662 O O . PRO A 1 80 ? -6.437 -3.242 12.860 1.00 72.38 80 PRO A O 1
ATOM 665 N N . LYS A 1 81 ? -4.960 -4.925 12.806 1.00 81.06 81 LYS A N 1
ATOM 666 C CA . LYS A 1 81 ? -4.239 -4.389 11.654 1.00 81.06 81 LYS A CA 1
ATOM 667 C C . LYS A 1 81 ? -4.980 -4.757 10.377 1.00 81.06 81 LYS A C 1
ATOM 669 O O . LYS A 1 81 ? -5.319 -5.922 10.153 1.00 81.06 81 LYS A O 1
ATOM 674 N N . ALA A 1 82 ? -5.206 -3.761 9.531 1.00 86.00 82 ALA A N 1
ATOM 675 C CA . ALA A 1 82 ? -5.762 -3.987 8.211 1.00 86.00 82 ALA A CA 1
ATOM 676 C C . ALA A 1 82 ? -4.766 -4.719 7.308 1.00 86.00 82 ALA A C 1
ATOM 678 O O . ALA A 1 82 ? -3.572 -4.408 7.298 1.00 86.00 82 ALA A O 1
ATOM 679 N N . ALA A 1 83 ? -5.265 -5.683 6.533 1.00 87.06 83 ALA A N 1
ATOM 680 C CA . ALA A 1 83 ? -4.477 -6.299 5.478 1.00 87.06 83 ALA A CA 1
ATOM 681 C C . ALA A 1 83 ? -4.159 -5.239 4.416 1.00 87.06 83 ALA A C 1
ATOM 683 O O . ALA A 1 83 ? -5.042 -4.491 4.001 1.00 87.06 83 ALA A O 1
ATOM 684 N N . ARG A 1 84 ? -2.901 -5.180 3.979 1.00 88.62 84 ARG A N 1
ATOM 685 C CA . ARG A 1 84 ? -2.439 -4.258 2.936 1.00 88.62 84 ARG A CA 1
ATOM 686 C C . ARG A 1 84 ? -1.908 -5.037 1.751 1.00 88.62 84 ARG A C 1
ATOM 688 O O . ARG A 1 84 ? -1.302 -6.099 1.910 1.00 88.62 84 ARG A O 1
ATOM 695 N N . THR A 1 85 ? -2.126 -4.514 0.556 1.00 89.50 85 THR A N 1
ATOM 696 C CA . THR A 1 85 ? -1.613 -5.109 -0.673 1.00 89.50 85 THR A CA 1
ATOM 697 C C . THR A 1 85 ? -1.360 -4.044 -1.733 1.00 89.50 85 THR A C 1
ATOM 699 O O . THR A 1 85 ? -1.660 -2.873 -1.530 1.00 89.50 85 THR A O 1
ATOM 702 N N . LEU A 1 86 ? -0.771 -4.447 -2.855 1.00 90.12 86 LEU A N 1
ATOM 703 C CA . LEU A 1 86 ? -0.680 -3.612 -4.046 1.00 90.12 86 LEU A CA 1
ATOM 704 C C . LEU A 1 86 ? -1.724 -4.114 -5.042 1.00 90.12 86 LEU A C 1
ATOM 706 O O . LEU A 1 86 ? -1.789 -5.311 -5.331 1.00 90.12 86 LEU A O 1
ATOM 710 N N . LEU A 1 87 ? -2.533 -3.203 -5.563 1.00 92.19 87 LEU A N 1
ATOM 711 C CA . LEU A 1 87 ? -3.449 -3.448 -6.664 1.00 92.19 87 LEU A CA 1
ATOM 712 C C . LEU A 1 87 ? -2.828 -2.907 -7.942 1.00 92.19 87 LEU A C 1
ATOM 714 O O . LEU A 1 87 ? -2.428 -1.750 -8.012 1.00 92.19 87 LEU A O 1
ATOM 718 N N . THR A 1 88 ? -2.738 -3.756 -8.951 1.00 92.06 88 THR A N 1
ATOM 719 C CA . THR A 1 88 ? -2.295 -3.386 -10.285 1.00 92.06 88 THR A CA 1
ATOM 720 C C . THR A 1 88 ? -3.509 -3.060 -11.143 1.00 92.06 88 THR A C 1
ATOM 722 O O . THR A 1 88 ? -4.307 -3.951 -11.437 1.00 92.06 88 THR A O 1
ATOM 725 N N . PHE A 1 89 ? -3.610 -1.806 -11.569 1.00 94.06 89 PHE A N 1
ATOM 726 C CA . PHE A 1 89 ? -4.586 -1.324 -12.538 1.00 94.06 89 PHE A CA 1
ATOM 727 C C . PHE A 1 89 ? -3.947 -1.347 -13.924 1.00 94.06 89 PHE A C 1
ATOM 729 O O . PHE A 1 89 ? -2.935 -0.681 -14.141 1.00 94.06 89 PHE A O 1
ATOM 736 N N . TYR A 1 90 ? -4.513 -2.124 -14.845 1.00 93.50 90 TYR A N 1
ATOM 737 C CA . TYR A 1 90 ? -4.080 -2.162 -16.240 1.00 93.50 90 TYR A CA 1
ATOM 738 C C . TYR A 1 90 ? -4.879 -1.151 -17.053 1.00 93.50 90 TYR A C 1
ATOM 740 O O . TYR A 1 90 ? -6.097 -1.044 -16.898 1.00 93.50 90 TYR A O 1
ATOM 748 N N . LEU A 1 91 ? -4.189 -0.423 -17.923 1.00 93.75 91 LEU A N 1
ATOM 749 C CA . LEU A 1 91 ? -4.812 0.558 -18.799 1.00 93.75 91 LEU A CA 1
ATOM 750 C C . LEU A 1 91 ? -5.500 -0.134 -19.981 1.00 93.75 91 LEU A C 1
ATOM 752 O O . LEU A 1 91 ? -5.015 -1.147 -20.483 1.00 93.75 91 LEU A O 1
ATOM 756 N N . ALA A 1 92 ? -6.610 0.442 -20.441 1.00 92.00 92 ALA A N 1
ATOM 757 C CA . ALA A 1 92 ? -7.342 -0.012 -21.628 1.00 92.00 92 ALA A CA 1
ATOM 758 C C . ALA A 1 92 ? -6.528 0.133 -22.920 1.00 92.00 92 ALA A C 1
ATOM 760 O O . ALA A 1 92 ? -6.653 -0.682 -23.832 1.00 92.00 92 ALA A O 1
ATOM 761 N N . ALA A 1 93 ? -5.659 1.140 -22.972 1.00 90.44 93 ALA A N 1
ATOM 762 C CA . ALA A 1 93 ? -4.661 1.313 -24.013 1.00 90.44 93 ALA A CA 1
ATOM 763 C C . ALA A 1 93 ? -3.321 1.694 -23.363 1.00 90.44 93 ALA A C 1
ATOM 765 O O . ALA A 1 93 ? -3.321 2.475 -22.405 1.00 90.44 93 ALA A O 1
ATOM 766 N N . PRO A 1 94 ? -2.185 1.164 -23.850 1.00 89.50 94 PRO A N 1
ATOM 767 C CA . PRO A 1 94 ? -0.873 1.612 -23.405 1.00 89.50 94 PRO A CA 1
ATOM 768 C C . PRO A 1 94 ? -0.681 3.109 -23.670 1.00 89.50 94 PRO A C 1
ATOM 770 O O . PRO A 1 94 ? -1.056 3.599 -24.734 1.00 89.50 94 PRO A O 1
ATOM 773 N N . LEU A 1 95 ? -0.059 3.819 -22.730 1.00 87.81 95 LEU A N 1
ATOM 774 C CA . LEU A 1 95 ? 0.360 5.208 -22.922 1.00 87.81 95 LEU A CA 1
ATOM 775 C C . LEU A 1 95 ? 1.825 5.213 -23.388 1.00 87.81 95 LEU A C 1
ATOM 777 O O . LEU A 1 95 ? 2.702 4.908 -22.574 1.00 87.81 95 LEU A O 1
ATOM 781 N N . PRO A 1 96 ? 2.120 5.489 -24.670 1.00 82.50 96 PRO A N 1
ATOM 782 C CA . PRO A 1 96 ? 3.490 5.482 -25.179 1.00 82.50 96 PRO A CA 1
ATOM 783 C C . PRO A 1 96 ? 4.309 6.641 -24.598 1.00 82.50 96 PRO A C 1
ATOM 785 O O . PRO A 1 96 ? 3.738 7.670 -24.253 1.00 82.50 96 PRO A O 1
ATOM 788 N N . ILE A 1 97 ? 5.643 6.495 -24.537 1.00 70.00 97 ILE A N 1
ATOM 789 C CA . ILE A 1 97 ? 6.582 7.571 -24.140 1.00 70.00 97 ILE A CA 1
ATOM 790 C C . ILE A 1 97 ? 6.310 8.870 -24.911 1.00 70.00 97 ILE A C 1
ATOM 792 O O . ILE A 1 97 ? 6.449 9.966 -24.374 1.00 70.00 97 ILE A O 1
ATOM 796 N N . ASP A 1 98 ? 5.927 8.720 -26.180 1.00 64.81 98 ASP A N 1
ATOM 797 C CA . ASP A 1 98 ? 5.954 9.770 -27.191 1.00 64.81 98 ASP A CA 1
ATOM 798 C C . ASP A 1 98 ? 4.569 10.053 -27.768 1.00 64.81 98 ASP A C 1
ATOM 800 O O . ASP A 1 98 ? 4.329 9.994 -28.976 1.00 64.81 98 ASP A O 1
ATOM 804 N N . ALA A 1 99 ? 3.632 10.378 -26.891 1.00 53.53 99 ALA A N 1
ATOM 805 C CA . ALA A 1 99 ? 2.437 11.067 -27.321 1.00 53.53 99 ALA A CA 1
ATOM 806 C C . ALA A 1 99 ? 2.798 12.525 -27.685 1.00 53.53 99 ALA A C 1
ATOM 808 O O . ALA A 1 99 ? 2.746 13.406 -26.830 1.00 53.53 99 ALA A O 1
ATOM 809 N N . ASP A 1 100 ? 3.039 12.809 -28.974 1.00 50.34 100 ASP A N 1
ATOM 810 C CA . ASP A 1 100 ? 2.585 14.076 -29.597 1.00 50.34 100 ASP A CA 1
ATOM 811 C C . ASP A 1 100 ? 1.045 14.127 -29.581 1.00 50.34 100 ASP A C 1
ATOM 813 O O . ASP A 1 100 ? 0.390 14.369 -30.593 1.00 50.34 100 ASP A O 1
ATOM 817 N N . ASP A 1 101 ? 0.433 13.805 -28.445 1.00 46.09 101 ASP A N 1
ATOM 818 C CA . ASP A 1 101 ? -1.004 13.776 -28.327 1.00 46.09 101 ASP A CA 1
ATOM 819 C C . ASP A 1 101 ? -1.468 15.158 -27.852 1.00 46.09 101 ASP A C 1
ATOM 821 O O . ASP A 1 101 ? -1.218 15.527 -26.698 1.00 46.09 101 ASP A O 1
ATOM 825 N N . PRO A 1 102 ? -2.164 15.934 -28.702 1.00 43.66 102 PRO A N 1
ATOM 826 C CA . PRO A 1 102 ? -2.830 17.169 -28.302 1.00 43.66 102 PRO A CA 1
ATOM 827 C C . PRO A 1 102 ? -3.925 16.972 -27.235 1.00 43.66 102 PRO A C 1
ATOM 829 O O . PRO A 1 102 ? -4.546 17.953 -26.830 1.00 43.66 102 PRO A O 1
ATOM 832 N N . THR A 1 103 ? -4.190 15.746 -26.761 1.00 50.56 103 THR A N 1
ATOM 833 C CA . THR A 1 103 ? -5.254 15.470 -25.782 1.00 50.56 103 THR A CA 1
ATOM 834 C C . THR A 1 103 ? -4.803 15.351 -24.321 1.00 50.56 103 THR A C 1
ATOM 836 O O . THR A 1 103 ? -5.661 15.391 -23.439 1.00 50.56 103 THR A O 1
ATOM 839 N N . GLY A 1 104 ? -3.501 15.250 -24.013 1.00 62.50 104 GLY A N 1
ATOM 840 C CA . GLY A 1 104 ? -3.027 15.238 -22.618 1.00 62.50 104 GLY A CA 1
ATOM 841 C C . GLY A 1 104 ? -3.669 14.143 -21.748 1.00 62.50 104 GLY A C 1
ATOM 842 O O . GLY A 1 104 ? -3.966 14.389 -20.570 1.00 62.50 104 GLY A O 1
ATOM 843 N N . VAL A 1 105 ? -3.923 12.957 -22.328 1.00 77.19 105 VAL A N 1
ATOM 844 C CA . VAL A 1 105 ? -4.637 11.859 -21.657 1.00 77.19 105 VAL A CA 1
ATOM 845 C C . VAL A 1 105 ? -3.975 11.547 -20.324 1.00 77.19 105 VAL A C 1
ATOM 847 O O . VAL A 1 105 ? -2.818 11.140 -20.230 1.00 77.19 105 VAL A O 1
ATOM 850 N N . THR A 1 106 ? -4.748 11.769 -19.274 1.00 84.38 106 THR A N 1
ATOM 851 C CA . THR A 1 106 ? -4.340 11.575 -17.895 1.00 84.38 106 THR A CA 1
ATOM 852 C C . THR A 1 106 ? -5.293 10.559 -17.297 1.00 84.38 106 THR A C 1
ATOM 854 O O . THR A 1 106 ? -6.495 10.815 -17.221 1.00 84.38 106 THR A O 1
ATOM 857 N N . VAL A 1 107 ? -4.778 9.402 -16.885 1.00 89.62 107 VAL A N 1
ATOM 858 C CA . VAL A 1 107 ? -5.601 8.388 -16.218 1.00 89.62 107 VAL A CA 1
ATOM 859 C C . VAL A 1 107 ? -5.540 8.639 -14.722 1.00 89.62 107 VAL A C 1
ATOM 861 O O . VAL A 1 107 ? -4.460 8.699 -14.137 1.00 89.62 107 VAL A O 1
ATOM 864 N N . PHE A 1 108 ? -6.700 8.812 -14.099 1.00 91.19 108 PHE A N 1
ATOM 865 C CA . PHE A 1 108 ? -6.808 9.093 -12.675 1.00 91.19 108 PHE A CA 1
ATOM 866 C C . PHE A 1 108 ? -7.426 7.902 -11.950 1.00 91.19 108 PHE A C 1
ATOM 868 O O . PHE A 1 108 ? -8.540 7.488 -12.265 1.00 91.19 108 PHE A O 1
ATOM 875 N N . ILE A 1 109 ? -6.705 7.377 -10.963 1.00 91.62 109 ILE A N 1
ATOM 876 C CA . ILE A 1 109 ? -7.198 6.357 -10.040 1.00 91.62 109 ILE A CA 1
ATOM 877 C C . ILE A 1 109 ? -7.493 7.060 -8.717 1.00 91.62 109 ILE A C 1
ATOM 879 O O . ILE A 1 109 ? -6.551 7.466 -8.031 1.00 91.62 109 ILE A O 1
ATOM 883 N N . PRO A 1 110 ? -8.767 7.231 -8.340 1.00 89.19 110 PRO A N 1
ATOM 884 C CA . PRO A 1 110 ? -9.125 7.897 -7.097 1.00 89.19 110 PRO A CA 1
ATOM 885 C C . PRO A 1 110 ? -8.516 7.200 -5.877 1.00 89.19 110 PRO A C 1
ATOM 887 O O . PRO A 1 110 ? -8.294 5.986 -5.880 1.00 89.19 110 PRO A O 1
ATOM 890 N N . SER A 1 111 ? -8.268 7.966 -4.817 1.00 87.06 111 SER A N 1
ATOM 891 C CA . SER A 1 111 ? -8.147 7.386 -3.481 1.00 87.06 111 SER A CA 1
ATOM 892 C C . SER A 1 111 ? -9.521 6.883 -3.025 1.00 87.06 111 SER A C 1
ATOM 894 O O . SER A 1 111 ? -10.556 7.352 -3.509 1.00 87.06 111 SER A O 1
ATOM 896 N N . ALA A 1 112 ? -9.531 5.919 -2.106 1.00 85.50 112 ALA A N 1
ATOM 897 C CA . ALA A 1 112 ? -10.738 5.242 -1.637 1.00 85.50 112 ALA A CA 1
ATOM 898 C C . ALA A 1 112 ? -11.547 4.530 -2.746 1.00 85.50 112 ALA A C 1
ATOM 900 O O . ALA A 1 112 ? -12.754 4.347 -2.615 1.00 85.50 112 ALA A O 1
ATOM 901 N N . GLU A 1 113 ? -10.893 4.120 -3.836 1.00 90.62 113 GLU A N 1
ATOM 902 C CA . GLU A 1 113 ? -11.495 3.276 -4.870 1.00 90.62 113 GLU A CA 1
ATOM 903 C C . GLU A 1 113 ? -11.685 1.854 -4.346 1.00 90.62 113 GLU A C 1
ATOM 905 O O . GLU A 1 113 ? -10.720 1.239 -3.894 1.00 90.62 113 GLU A O 1
ATOM 910 N N . GLU A 1 114 ? -12.900 1.320 -4.447 1.00 91.69 114 GLU A N 1
ATOM 911 C CA . GLU A 1 114 ? -13.240 -0.005 -3.934 1.00 91.69 114 GLU A CA 1
ATOM 912 C C . GLU A 1 114 ? -13.000 -1.110 -4.968 1.00 91.69 114 GLU A C 1
ATOM 914 O O . GLU A 1 114 ? -13.603 -1.144 -6.046 1.00 91.69 114 GLU A O 1
ATOM 919 N N . VAL A 1 115 ? -12.148 -2.062 -4.588 1.00 91.62 115 VAL A N 1
ATOM 920 C CA . VAL A 1 115 ? -11.856 -3.282 -5.338 1.00 91.62 115 VAL A CA 1
ATOM 921 C C . VAL A 1 115 ? -12.178 -4.489 -4.482 1.00 91.62 115 VAL A C 1
ATOM 923 O O . VAL A 1 115 ? -11.661 -4.639 -3.376 1.00 91.62 115 VAL A O 1
ATOM 926 N N . ALA A 1 116 ? -12.998 -5.378 -5.014 1.00 91.38 116 ALA A N 1
ATOM 927 C CA . ALA A 1 116 ? -13.540 -6.497 -4.282 1.00 91.38 116 ALA A CA 1
ATOM 928 C C . ALA A 1 116 ? -13.080 -7.857 -4.808 1.00 91.38 116 ALA A C 1
ATOM 930 O O . ALA A 1 116 ? -12.553 -8.008 -5.921 1.00 91.38 116 ALA A O 1
ATOM 931 N N . THR A 1 117 ? -13.267 -8.866 -3.961 1.00 88.50 117 THR A N 1
ATOM 932 C CA . THR A 1 117 ? -13.197 -10.270 -4.359 1.00 88.50 117 THR A CA 1
ATOM 933 C C . THR A 1 117 ? -14.473 -10.704 -5.059 1.00 88.50 117 THR A C 1
ATOM 935 O O . THR A 1 117 ? -15.554 -10.381 -4.577 1.00 88.50 117 THR A O 1
ATOM 938 N N . LEU A 1 118 ? -14.360 -11.545 -6.087 1.00 81.56 118 LEU A N 1
ATOM 939 C CA . LEU A 1 118 ? -15.532 -12.178 -6.692 1.00 81.56 118 LEU A CA 1
ATOM 940 C C . LEU A 1 118 ? -16.330 -12.965 -5.646 1.00 81.56 118 LEU A C 1
ATOM 942 O O . LEU A 1 118 ? -15.763 -13.749 -4.876 1.00 81.56 118 LEU A O 1
ATOM 9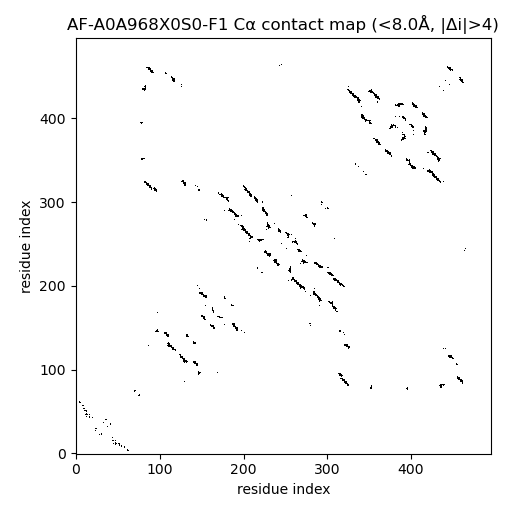46 N N . ARG A 1 119 ? -17.649 -12.765 -5.621 1.00 74.56 119 ARG A N 1
ATOM 947 C CA . ARG A 1 119 ? -18.538 -13.517 -4.731 1.00 74.56 119 ARG A CA 1
ATOM 948 C C . ARG A 1 119 ? -18.586 -14.978 -5.160 1.00 74.56 119 ARG A C 1
ATOM 950 O O . ARG A 1 119 ? -19.090 -15.309 -6.229 1.00 74.56 119 ARG A O 1
ATOM 957 N N . VAL A 1 120 ? -18.078 -15.861 -4.305 1.00 68.00 120 VAL A N 1
ATOM 958 C CA . VAL A 1 120 ? -18.186 -17.311 -4.489 1.00 68.00 120 VAL A CA 1
ATOM 959 C C . VAL A 1 120 ? -19.187 -17.851 -3.472 1.00 68.00 120 VAL A C 1
ATOM 961 O O . VAL A 1 120 ? -18.880 -17.961 -2.286 1.00 68.00 120 VAL A O 1
ATOM 964 N N . GLY A 1 121 ? -20.387 -18.196 -3.943 1.00 74.12 121 GLY A N 1
ATOM 965 C CA . GLY A 1 121 ? -21.465 -18.700 -3.090 1.00 74.12 121 GLY A CA 1
ATOM 966 C C . GLY A 1 121 ? -21.978 -17.638 -2.115 1.00 74.12 121 GLY A C 1
ATOM 967 O O . GLY A 1 121 ? -22.247 -16.512 -2.522 1.00 74.12 121 GLY A O 1
ATOM 968 N N . ASP A 1 122 ? -22.101 -18.014 -0.842 1.00 75.62 122 ASP A N 1
ATOM 969 C CA . ASP A 1 122 ? -22.668 -17.177 0.229 1.00 75.62 122 ASP A CA 1
ATOM 970 C C . ASP A 1 122 ? -21.592 -16.460 1.072 1.00 75.62 122 ASP A C 1
ATOM 972 O O . ASP A 1 122 ? -21.874 -15.859 2.107 1.00 75.62 122 ASP A O 1
ATOM 976 N N . ALA A 1 123 ? -20.320 -16.552 0.664 1.00 71.31 123 ALA A N 1
ATOM 977 C CA . ALA A 1 123 ? -19.232 -15.895 1.377 1.00 71.31 123 ALA A CA 1
ATOM 978 C C . ALA A 1 123 ? -19.333 -14.364 1.226 1.00 71.31 123 ALA A C 1
ATOM 980 O O . ALA A 1 123 ? -19.538 -13.875 0.107 1.00 71.31 123 ALA A O 1
ATOM 981 N N . PRO A 1 124 ? -19.149 -13.594 2.318 1.00 75.00 124 PRO A N 1
ATOM 982 C CA . PRO A 1 124 ? -19.155 -12.146 2.242 1.00 75.00 124 PRO A CA 1
ATOM 983 C C . PRO A 1 124 ? -18.001 -11.665 1.366 1.00 75.00 124 PRO A C 1
ATOM 985 O O . PRO A 1 124 ? -16.884 -12.183 1.397 1.00 75.00 124 PRO A O 1
ATOM 988 N N . GLU A 1 125 ? -18.295 -10.646 0.579 1.00 84.69 125 GLU A N 1
ATOM 989 C CA . GLU A 1 125 ? -17.335 -9.998 -0.293 1.00 84.69 125 GLU A CA 1
ATOM 990 C C . GLU A 1 125 ? -16.295 -9.225 0.525 1.00 84.69 125 GLU A C 1
ATOM 992 O O . GLU A 1 125 ? -16.645 -8.464 1.429 1.00 84.69 125 GLU A O 1
ATOM 997 N N . VAL A 1 126 ? -15.013 -9.403 0.201 1.00 88.00 126 VAL A N 1
ATOM 998 C CA . VAL A 1 126 ? -13.923 -8.673 0.852 1.00 88.00 126 VAL A CA 1
ATOM 999 C C . VAL A 1 126 ? -13.511 -7.508 -0.036 1.00 88.00 126 VAL A C 1
ATOM 1001 O O . VAL A 1 126 ? -13.144 -7.708 -1.193 1.00 88.00 126 VAL A O 1
ATOM 1004 N N . ILE A 1 127 ? -13.551 -6.296 0.516 1.00 90.69 127 ILE A N 1
ATOM 1005 C CA . ILE A 1 127 ? -13.349 -5.046 -0.225 1.00 90.69 127 ILE A CA 1
ATOM 1006 C C . ILE A 1 127 ? -12.063 -4.375 0.236 1.00 90.69 127 ILE A C 1
ATOM 1008 O O . ILE A 1 127 ? -11.853 -4.158 1.421 1.00 90.69 127 ILE A O 1
ATOM 1012 N N . PHE A 1 128 ? -11.206 -4.008 -0.701 1.00 91.88 128 PHE A N 1
ATOM 1013 C CA . PHE A 1 128 ? -10.036 -3.178 -0.463 1.00 91.88 128 PHE A CA 1
ATOM 1014 C C . PHE A 1 128 ? -10.287 -1.789 -1.034 1.00 91.88 128 PHE A C 1
ATOM 1016 O O . PHE A 1 128 ? -10.851 -1.668 -2.117 1.00 91.88 128 PHE A O 1
ATOM 1023 N N . THR A 1 129 ? -9.832 -0.754 -0.336 1.00 91.31 129 THR A N 1
ATOM 1024 C CA . THR A 1 129 ? -9.835 0.618 -0.843 1.00 91.31 129 THR A CA 1
ATOM 1025 C C . THR A 1 129 ? -8.425 1.059 -1.200 1.00 91.31 129 THR A C 1
ATOM 1027 O O . THR A 1 129 ? -7.470 0.721 -0.499 1.00 91.31 129 THR A O 1
ATOM 1030 N N . THR A 1 130 ? -8.270 1.787 -2.306 1.00 90.94 130 THR A N 1
ATOM 1031 C CA . THR A 1 130 ? -6.978 2.377 -2.680 1.00 90.94 130 THR A CA 1
ATOM 1032 C C . THR A 1 130 ? -6.552 3.439 -1.669 1.00 90.94 130 THR A C 1
ATOM 1034 O O . THR A 1 130 ? -7.327 4.320 -1.290 1.00 90.94 130 THR A O 1
ATOM 1037 N N . ASP A 1 131 ? -5.293 3.377 -1.250 1.00 88.56 131 ASP A N 1
ATOM 1038 C CA . ASP A 1 131 ? -4.709 4.359 -0.344 1.00 88.56 131 ASP A CA 1
ATOM 1039 C C . ASP A 1 131 ? -4.444 5.675 -1.100 1.00 88.56 131 ASP A C 1
ATOM 1041 O O . ASP A 1 131 ? -4.220 5.686 -2.319 1.00 88.56 131 ASP A O 1
ATOM 1045 N N . SER A 1 132 ? -4.443 6.801 -0.386 1.00 82.56 132 SER A N 1
ATOM 1046 C CA . SER A 1 132 ? -4.093 8.101 -0.958 1.00 82.56 132 SER A CA 1
ATOM 1047 C C . SER A 1 132 ? -2.603 8.207 -1.293 1.00 82.56 132 SER A C 1
ATOM 1049 O O . SER A 1 132 ? -1.744 7.593 -0.657 1.00 82.56 132 SER A O 1
ATOM 1051 N N . ASN A 1 133 ? -2.291 9.004 -2.315 1.00 75.44 133 ASN A N 1
ATOM 1052 C CA . ASN A 1 133 ? -0.946 9.507 -2.567 1.00 75.44 133 ASN A CA 1
ATOM 1053 C C . ASN A 1 133 ? -0.967 10.989 -2.180 1.00 75.44 133 ASN A C 1
ATOM 1055 O O . ASN A 1 133 ? -1.594 11.758 -2.900 1.00 75.44 133 ASN A O 1
ATOM 1059 N N . PRO A 1 134 ? -0.400 11.413 -1.044 1.00 68.44 134 PRO A N 1
ATOM 1060 C CA . PRO A 1 134 ? -0.405 12.828 -0.700 1.00 68.44 134 PRO A CA 1
ATOM 1061 C C . PRO A 1 134 ? 0.405 13.624 -1.735 1.00 68.44 134 PRO A C 1
ATOM 1063 O O . PRO A 1 134 ? 1.461 13.166 -2.180 1.00 68.44 134 PRO A O 1
ATOM 1066 N N . ASP A 1 135 ? -0.092 14.797 -2.133 1.00 65.81 135 ASP A N 1
ATOM 1067 C CA . ASP A 1 135 ? 0.686 15.748 -2.935 1.00 65.81 135 ASP A CA 1
ATOM 1068 C C . ASP A 1 135 ? 1.767 16.454 -2.090 1.00 65.81 135 ASP A C 1
ATOM 1070 O O . ASP A 1 135 ? 1.893 16.220 -0.885 1.00 65.81 135 ASP A O 1
ATOM 1074 N N . GLU A 1 136 ? 2.566 17.331 -2.710 1.00 58.56 136 GLU A N 1
ATOM 1075 C CA . GLU A 1 136 ? 3.602 18.111 -2.007 1.00 58.56 136 GLU A CA 1
ATOM 1076 C C . GLU A 1 136 ? 3.027 19.024 -0.905 1.00 58.56 136 GLU A C 1
ATOM 1078 O O . GLU A 1 136 ? 3.738 19.377 0.035 1.00 58.56 136 GLU A O 1
ATOM 1083 N N . ALA A 1 137 ? 1.736 19.368 -0.981 1.00 60.59 137 ALA A N 1
ATOM 1084 C CA . ALA A 1 137 ? 1.009 20.130 0.032 1.00 60.59 137 ALA A CA 1
ATOM 1085 C C . ALA A 1 137 ? 0.344 19.233 1.100 1.00 60.59 137 ALA A C 1
ATOM 1087 O O . ALA A 1 137 ? -0.357 19.738 1.980 1.00 60.59 137 ALA A O 1
ATOM 1088 N N . GLY A 1 138 ? 0.552 17.913 1.043 1.00 59.66 138 GLY A N 1
ATOM 1089 C CA . GLY A 1 138 ? -0.014 16.936 1.971 1.00 59.66 138 GLY A CA 1
ATOM 1090 C C . GLY A 1 138 ? -1.505 16.654 1.762 1.00 59.66 138 GLY A C 1
ATOM 1091 O O . GLY A 1 138 ? -2.135 16.042 2.625 1.00 59.66 138 GLY A O 1
ATOM 1092 N N . LYS A 1 139 ? -2.096 17.092 0.646 1.00 66.06 139 LYS A N 1
ATOM 1093 C CA . LYS A 1 139 ? -3.488 16.807 0.302 1.00 66.06 139 LYS A CA 1
ATOM 1094 C C . LYS A 1 139 ? -3.593 15.384 -0.233 1.00 66.06 139 LYS A C 1
ATOM 1096 O O . LYS A 1 139 ? -2.906 15.022 -1.185 1.00 66.06 139 LYS A O 1
ATOM 1101 N N . ASP A 1 140 ? -4.494 14.595 0.346 1.00 62.22 140 ASP A N 1
ATOM 1102 C CA . ASP A 1 140 ? -4.804 13.247 -0.130 1.00 62.22 140 ASP A CA 1
ATOM 1103 C C . ASP A 1 140 ? -5.378 13.303 -1.556 1.00 62.22 140 ASP A C 1
ATOM 1105 O O . ASP A 1 140 ? -6.560 13.600 -1.755 1.00 62.22 140 ASP A O 1
ATOM 1109 N N . ILE A 1 141 ? -4.543 13.009 -2.556 1.00 72.75 141 ILE A N 1
ATOM 1110 C CA . ILE A 1 141 ? -4.959 12.873 -3.953 1.00 72.75 141 ILE A CA 1
ATOM 1111 C C . ILE A 1 141 ? -4.942 11.399 -4.381 1.00 72.75 141 ILE A C 1
ATOM 1113 O O . ILE A 1 141 ? -4.355 10.527 -3.733 1.00 72.75 141 ILE A O 1
ATOM 1117 N N . GLY A 1 142 ? -5.659 11.102 -5.466 1.00 82.38 142 GLY A N 1
ATOM 1118 C CA . GLY A 1 142 ? -5.554 9.814 -6.149 1.00 82.38 142 GLY A CA 1
ATOM 1119 C C . GLY A 1 142 ? -4.214 9.655 -6.878 1.00 82.38 142 GLY A C 1
ATOM 1120 O O . GLY A 1 142 ? -3.336 10.514 -6.822 1.00 82.38 142 GLY A O 1
ATOM 1121 N N . HIS A 1 143 ? -4.055 8.557 -7.606 1.00 89.31 143 HIS A N 1
ATOM 1122 C CA . HIS A 1 143 ? -2.856 8.257 -8.386 1.00 89.31 143 HIS A CA 1
ATOM 1123 C C . HIS A 1 143 ? -3.075 8.685 -9.832 1.00 89.31 143 HIS A C 1
ATOM 1125 O O . HIS A 1 143 ? -4.049 8.283 -10.467 1.00 89.31 143 HIS A O 1
ATOM 1131 N N . THR A 1 144 ? -2.167 9.507 -10.348 1.00 88.88 144 THR A N 1
ATOM 1132 C CA . THR A 1 144 ? -2.233 10.012 -11.720 1.00 88.88 144 THR A CA 1
ATOM 1133 C C . THR A 1 144 ? -1.231 9.271 -12.593 1.00 88.88 144 THR A C 1
ATOM 1135 O O . THR A 1 144 ? -0.048 9.212 -12.261 1.00 88.88 144 THR A O 1
ATOM 1138 N N . VAL A 1 145 ? -1.700 8.731 -13.715 1.00 90.25 145 VAL A N 1
ATOM 1139 C CA . VAL A 1 145 ? -0.876 8.037 -14.705 1.00 90.25 145 VAL A CA 1
ATOM 1140 C C . VAL A 1 145 ? -0.805 8.865 -15.979 1.00 90.25 145 VAL A C 1
ATOM 1142 O O . VAL A 1 145 ? -1.835 9.262 -16.530 1.00 90.25 145 VAL A O 1
ATOM 1145 N N . ARG A 1 146 ? 0.421 9.123 -16.436 1.00 88.62 146 ARG A N 1
ATOM 1146 C CA . ARG A 1 146 ? 0.728 9.857 -17.669 1.00 88.62 146 ARG A CA 1
ATOM 1147 C C . ARG A 1 146 ? 1.746 9.078 -18.499 1.00 88.62 146 ARG A C 1
ATOM 1149 O O . ARG A 1 146 ? 2.432 8.195 -17.985 1.00 88.62 146 ARG A O 1
ATOM 1156 N N . ALA A 1 147 ? 1.843 9.423 -19.777 1.00 87.88 147 ALA A N 1
ATOM 1157 C CA . ALA A 1 147 ? 2.942 8.981 -20.627 1.00 87.88 147 ALA A CA 1
ATOM 1158 C C . ALA A 1 147 ? 4.299 9.403 -20.014 1.00 87.88 147 ALA A C 1
ATOM 1160 O O . ALA A 1 147 ? 4.437 10.560 -19.610 1.00 87.88 147 ALA A O 1
ATOM 1161 N N . PRO A 1 148 ? 5.291 8.501 -19.906 1.00 86.62 148 PRO A N 1
ATOM 1162 C CA . PRO A 1 148 ? 6.597 8.824 -19.350 1.00 86.62 148 PRO A CA 1
ATOM 1163 C C . PRO A 1 148 ? 7.485 9.422 -20.439 1.00 86.62 148 PRO A C 1
ATOM 1165 O O . PRO A 1 148 ? 7.634 8.827 -21.493 1.00 86.62 148 PRO A O 1
ATOM 1168 N N . THR A 1 149 ? 8.154 10.542 -20.194 1.00 88.94 149 THR A N 1
ATOM 1169 C CA . THR A 1 149 ? 9.102 11.091 -21.177 1.00 88.94 149 THR A CA 1
ATOM 1170 C C . THR A 1 149 ? 10.486 10.482 -20.976 1.00 88.94 149 THR A C 1
ATOM 1172 O O . THR A 1 149 ? 11.033 10.537 -19.877 1.00 88.94 149 THR A O 1
ATOM 1175 N N . LEU A 1 150 ? 11.066 9.889 -22.021 1.00 91.00 150 LEU A N 1
ATOM 1176 C CA . LEU A 1 150 ? 12.438 9.387 -21.995 1.00 91.00 150 LEU A CA 1
ATOM 1177 C C . LEU A 1 150 ? 13.396 10.521 -22.345 1.00 91.00 150 LEU A C 1
ATOM 1179 O O . LEU A 1 150 ? 13.256 11.164 -23.384 1.00 91.00 150 LEU A O 1
ATOM 1183 N N . THR A 1 151 ? 14.375 10.744 -21.477 1.00 91.12 151 THR A N 1
ATOM 1184 C CA . THR A 1 151 ? 15.304 11.875 -21.588 1.00 91.12 151 THR A CA 1
ATOM 1185 C C . THR A 1 151 ? 16.725 11.397 -21.853 1.00 91.12 151 THR A C 1
ATOM 1187 O O . THR A 1 151 ? 17.458 12.022 -22.621 1.00 91.12 151 THR A O 1
ATOM 1190 N N . TYR A 1 152 ? 17.117 10.274 -21.245 1.00 92.50 152 TYR A N 1
ATOM 1191 C CA . TYR A 1 152 ? 18.485 9.771 -21.292 1.00 92.50 152 TYR A CA 1
ATOM 1192 C C . TYR A 1 152 ? 18.543 8.285 -21.638 1.00 92.50 152 TYR A C 1
ATOM 1194 O O . TYR A 1 152 ? 17.825 7.468 -21.062 1.00 92.50 152 TYR A O 1
ATOM 1202 N N . LEU A 1 153 ? 19.474 7.935 -22.518 1.00 94.00 153 LEU A N 1
ATOM 1203 C CA . LEU A 1 153 ? 19.945 6.574 -22.733 1.00 94.00 153 LEU A CA 1
ATOM 1204 C C . LEU A 1 153 ? 21.472 6.618 -22.785 1.00 94.00 153 LEU A C 1
ATOM 1206 O O . LEU A 1 153 ? 22.032 7.281 -23.655 1.00 94.00 153 LEU A O 1
ATOM 1210 N N . GLN A 1 154 ? 22.150 5.967 -21.842 1.00 91.31 154 GLN A N 1
ATOM 1211 C CA . GLN A 1 154 ? 23.596 6.148 -21.682 1.00 91.31 154 GLN A CA 1
ATOM 1212 C C . GLN A 1 154 ? 24.331 4.912 -21.165 1.00 91.31 154 GLN A C 1
ATOM 1214 O O . GLN A 1 154 ? 23.763 4.053 -20.482 1.00 91.31 154 GLN A O 1
ATOM 1219 N N . LEU A 1 155 ? 25.633 4.893 -21.443 1.00 88.38 155 LEU A N 1
ATOM 1220 C CA . LEU A 1 155 ? 26.616 3.981 -20.868 1.00 88.38 155 LEU A CA 1
ATOM 1221 C C . LEU A 1 155 ? 27.500 4.750 -19.872 1.00 88.38 155 LEU A C 1
ATOM 1223 O O . LEU A 1 155 ? 27.852 5.899 -20.138 1.00 88.38 155 LEU A O 1
ATOM 1227 N N . PRO A 1 156 ? 27.925 4.136 -18.756 1.00 76.25 156 PRO A N 1
ATOM 1228 C CA . PRO A 1 156 ? 28.716 4.811 -17.725 1.00 76.25 156 PRO A CA 1
ATOM 1229 C C . PRO A 1 156 ? 30.120 5.196 -18.215 1.00 76.25 156 PRO A C 1
ATOM 1231 O O . PRO A 1 156 ? 30.741 6.104 -17.673 1.00 76.25 156 PRO A O 1
ATOM 1234 N N . THR A 1 157 ? 30.622 4.528 -1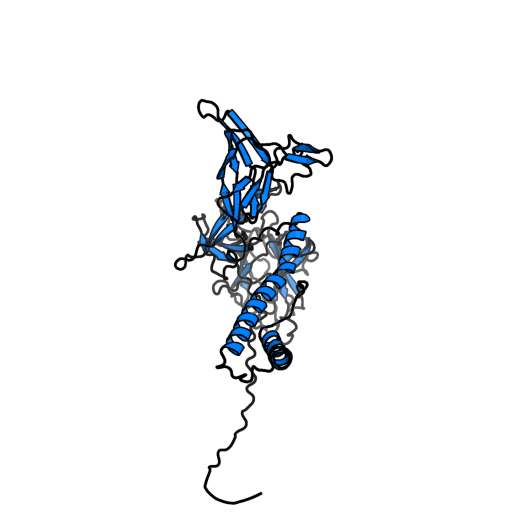9.255 1.00 67.75 157 THR A N 1
ATOM 1235 C CA . THR A 1 157 ? 31.904 4.823 -19.911 1.00 67.75 157 THR A CA 1
ATOM 1236 C C . THR A 1 157 ? 31.845 6.026 -20.858 1.00 67.75 157 THR A C 1
ATOM 1238 O O . THR A 1 157 ? 32.895 6.497 -21.289 1.00 67.75 157 THR A O 1
ATOM 1241 N N . ALA A 1 158 ? 30.651 6.542 -21.168 1.00 64.00 158 ALA A N 1
ATOM 1242 C CA . ALA A 1 158 ? 30.426 7.630 -22.115 1.00 64.00 158 ALA A CA 1
ATOM 1243 C C . ALA A 1 158 ? 29.654 8.783 -21.447 1.00 64.00 158 ALA A C 1
ATOM 1245 O O . ALA A 1 158 ? 28.536 9.101 -21.843 1.00 64.00 158 ALA A O 1
ATOM 1246 N N . THR A 1 159 ? 30.250 9.410 -20.426 1.00 61.53 159 THR A N 1
ATOM 1247 C CA . THR A 1 159 ? 29.603 10.428 -19.567 1.00 61.53 159 THR A CA 1
ATOM 1248 C C . THR A 1 159 ? 28.989 11.616 -20.320 1.00 61.53 159 THR A C 1
ATOM 1250 O O . THR A 1 159 ? 28.038 12.217 -19.824 1.00 61.53 159 THR A O 1
ATOM 1253 N N . ASP A 1 160 ? 29.472 11.920 -21.528 1.00 70.25 160 ASP A N 1
ATOM 1254 C CA . ASP A 1 160 ? 28.950 13.009 -22.367 1.00 70.25 160 ASP A CA 1
ATOM 1255 C C . ASP A 1 160 ? 28.035 12.551 -23.515 1.00 70.25 160 ASP A C 1
ATOM 1257 O O . ASP A 1 160 ? 27.460 13.388 -24.211 1.00 70.25 160 ASP A O 1
ATOM 1261 N N . THR A 1 161 ? 27.863 11.242 -23.736 1.00 84.69 161 THR A N 1
ATOM 1262 C CA . THR A 1 161 ? 27.054 10.735 -24.857 1.00 84.69 161 THR A CA 1
ATOM 1263 C C . THR A 1 161 ? 25.673 10.303 -24.384 1.00 84.69 161 THR A C 1
ATOM 1265 O O . THR A 1 161 ? 25.513 9.271 -23.735 1.00 84.69 161 THR A O 1
ATOM 1268 N N . ASN A 1 162 ? 24.655 11.069 -24.774 1.00 90.62 162 ASN A N 1
ATOM 1269 C CA . ASN A 1 162 ? 23.274 10.607 -24.733 1.00 90.62 162 ASN A CA 1
ATOM 1270 C C . ASN A 1 162 ? 22.948 9.920 -26.063 1.00 90.62 162 ASN A C 1
ATOM 1272 O O . ASN A 1 162 ? 22.926 10.571 -27.104 1.00 90.62 162 ASN A O 1
ATOM 1276 N N . TYR A 1 163 ? 22.693 8.616 -26.029 1.00 92.88 163 TYR A N 1
ATOM 1277 C CA . TYR A 1 163 ? 22.296 7.834 -27.201 1.00 92.88 163 TYR A CA 1
ATOM 1278 C C . TYR A 1 163 ? 20.814 8.015 -27.549 1.00 92.88 163 TYR A C 1
ATOM 1280 O O . TYR A 1 163 ? 20.365 7.510 -28.576 1.00 92.88 163 TYR A O 1
ATOM 1288 N N . TRP A 1 164 ? 20.041 8.709 -26.710 1.00 92.88 164 TRP A N 1
ATOM 1289 C CA . TRP A 1 164 ? 18.664 9.087 -27.009 1.00 92.88 164 TRP A CA 1
ATOM 1290 C C . TRP A 1 164 ? 18.612 10.461 -27.689 1.00 92.88 164 TRP A C 1
ATOM 1292 O O . TRP A 1 164 ? 18.887 11.487 -27.066 1.00 92.88 164 TRP A O 1
ATOM 1302 N N . ASP A 1 165 ? 18.231 10.477 -28.966 1.00 90.44 165 ASP A N 1
ATOM 1303 C CA . ASP A 1 165 ? 17.893 11.693 -29.709 1.00 90.44 165 ASP A CA 1
ATOM 1304 C C . ASP A 1 165 ? 16.427 12.031 -29.400 1.00 90.44 165 ASP A C 1
ATOM 1306 O O . ASP A 1 165 ? 15.514 11.443 -29.984 1.00 90.44 165 ASP A O 1
ATOM 1310 N N . ALA A 1 166 ? 16.205 12.934 -28.440 1.00 86.12 166 ALA A N 1
ATOM 1311 C CA . ALA A 1 166 ? 14.867 13.311 -27.980 1.00 86.12 166 ALA A CA 1
ATOM 1312 C C . ALA A 1 166 ? 14.037 14.024 -29.063 1.00 86.12 166 ALA A C 1
ATOM 1314 O O . ALA A 1 166 ? 12.818 13.875 -29.088 1.00 86.12 166 ALA A O 1
ATOM 1315 N N . GLU A 1 167 ? 14.680 14.754 -29.984 1.00 85.50 167 GLU A N 1
ATOM 1316 C CA . GLU A 1 167 ? 13.993 15.443 -31.086 1.00 85.50 167 GLU A CA 1
ATOM 1317 C C . GLU A 1 167 ? 13.473 14.447 -32.124 1.00 85.50 167 GLU A C 1
ATOM 1319 O O . GLU A 1 167 ? 12.354 14.572 -32.618 1.00 85.50 167 GLU A O 1
ATOM 1324 N N . ARG A 1 168 ? 14.282 13.432 -32.455 1.00 86.50 168 ARG A N 1
ATOM 1325 C CA . ARG A 1 168 ? 13.916 12.399 -33.438 1.00 86.50 168 ARG A CA 1
ATOM 1326 C C . ARG A 1 168 ? 13.325 11.133 -32.827 1.00 86.50 168 ARG A C 1
ATOM 1328 O O . ARG A 1 168 ? 13.015 10.209 -33.581 1.00 86.50 168 ARG A O 1
ATOM 1335 N N . ARG A 1 169 ? 13.206 11.075 -31.498 1.00 85.06 169 ARG A N 1
ATOM 1336 C CA . ARG A 1 169 ? 12.648 9.959 -30.716 1.00 85.06 169 ARG A CA 1
ATOM 1337 C C . ARG A 1 169 ? 13.234 8.612 -31.116 1.00 85.06 169 ARG A C 1
ATOM 1339 O O . ARG A 1 169 ? 12.534 7.655 -31.453 1.00 85.06 169 ARG A O 1
ATOM 1346 N N . ARG A 1 170 ? 14.561 8.556 -31.175 1.00 89.56 170 ARG A N 1
ATOM 1347 C CA . ARG A 1 170 ? 15.273 7.356 -31.612 1.00 89.56 170 ARG A CA 1
ATOM 1348 C C . ARG A 1 170 ? 16.600 7.206 -30.905 1.00 89.56 170 ARG A C 1
ATOM 1350 O O . ARG A 1 170 ? 17.198 8.171 -30.439 1.00 89.56 170 ARG A O 1
ATOM 1357 N N . VAL A 1 171 ? 17.089 5.976 -30.921 1.00 91.00 171 VAL A N 1
ATOM 1358 C CA . VAL A 1 171 ? 18.456 5.682 -30.512 1.00 91.00 171 VAL A CA 1
ATOM 1359 C C . VAL A 1 171 ? 19.385 6.110 -31.645 1.00 91.00 171 VAL A C 1
ATOM 1361 O O . VAL A 1 171 ? 19.242 5.644 -32.778 1.00 91.00 171 VAL A O 1
ATOM 1364 N N . HIS A 1 172 ? 20.281 7.053 -31.371 1.00 89.50 172 HIS A N 1
ATOM 1365 C CA . HIS A 1 172 ? 21.257 7.529 -32.339 1.00 89.50 172 HIS A CA 1
ATOM 1366 C C . HIS A 1 172 ? 22.513 8.094 -31.645 1.00 89.50 172 HIS A C 1
ATOM 1368 O O . HIS A 1 172 ? 22.394 9.055 -30.886 1.00 89.50 172 HIS A O 1
ATOM 1374 N N . PRO A 1 173 ? 23.724 7.592 -31.965 1.00 88.69 173 PRO A N 1
ATOM 1375 C CA . PRO A 1 173 ? 24.002 6.455 -32.853 1.00 88.69 173 PRO A CA 1
ATOM 1376 C C . PRO A 1 173 ? 23.497 5.126 -32.258 1.00 88.69 173 PRO A C 1
ATOM 1378 O O . PRO A 1 173 ? 22.985 5.099 -31.142 1.00 88.69 173 PRO A O 1
ATOM 1381 N N . VAL A 1 174 ? 23.616 4.022 -33.004 1.00 88.75 174 VAL A N 1
ATOM 1382 C CA . VAL A 1 174 ? 23.335 2.676 -32.469 1.00 88.75 174 VAL A CA 1
ATOM 1383 C C . VAL A 1 174 ? 24.169 2.460 -31.203 1.00 88.75 174 VAL A C 1
ATOM 138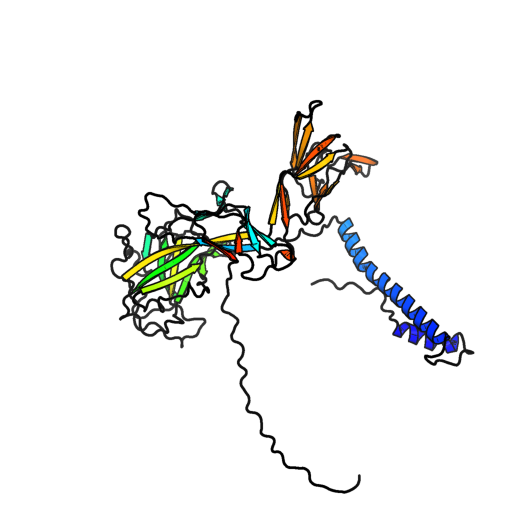5 O O . VAL A 1 174 ? 25.369 2.743 -31.197 1.00 88.75 174 VAL A O 1
ATOM 1388 N N . MET A 1 175 ? 23.530 1.993 -30.130 1.00 91.75 175 MET A N 1
ATOM 1389 C CA . MET A 1 175 ? 24.162 1.870 -28.817 1.00 91.75 175 MET A CA 1
ATOM 1390 C C . MET A 1 175 ? 24.486 0.402 -28.513 1.00 91.75 175 MET A C 1
ATOM 1392 O O . MET A 1 175 ? 23.558 -0.404 -28.464 1.00 91.75 175 MET A O 1
ATOM 1396 N N . PRO A 1 176 ? 25.746 0.021 -28.247 1.00 91.06 176 PRO A N 1
ATOM 1397 C CA . PRO A 1 176 ? 26.023 -1.291 -27.671 1.00 91.06 176 PRO A CA 1
ATOM 1398 C C . PRO A 1 176 ? 25.459 -1.350 -26.241 1.00 91.06 176 PRO A C 1
ATOM 1400 O O . PRO A 1 176 ? 25.610 -0.400 -25.479 1.00 91.06 176 PRO A O 1
ATOM 1403 N N . ALA A 1 177 ? 24.798 -2.439 -25.852 1.00 89.06 177 ALA A N 1
ATOM 1404 C CA . ALA A 1 177 ? 24.231 -2.562 -24.504 1.00 89.06 177 ALA A CA 1
ATOM 1405 C C . ALA A 1 177 ? 25.325 -2.646 -23.423 1.00 89.06 177 ALA A C 1
ATOM 1407 O O . ALA A 1 177 ? 25.157 -2.142 -22.315 1.00 89.06 177 ALA A O 1
ATOM 1408 N N . PHE A 1 178 ? 26.445 -3.277 -23.769 1.00 90.00 178 PHE A N 1
ATOM 1409 C CA . PHE A 1 178 ? 27.614 -3.508 -22.919 1.00 90.00 178 PHE A CA 1
ATOM 1410 C C . PHE A 1 178 ? 28.915 -3.374 -23.729 1.00 90.00 178 PHE A C 1
ATOM 1412 O O . PHE A 1 178 ? 28.895 -3.245 -24.957 1.00 90.00 178 PHE A O 1
ATOM 1419 N N . SER A 1 179 ? 30.063 -3.464 -23.070 1.00 87.56 179 SER A N 1
ATOM 1420 C CA . SER A 1 179 ? 31.363 -3.606 -23.720 1.00 87.56 179 SER A CA 1
ATOM 1421 C C . SER A 1 179 ? 31.455 -4.914 -24.530 1.00 87.56 179 SER A C 1
ATOM 1423 O O . SER A 1 179 ? 30.705 -5.856 -24.272 1.00 87.56 179 SER A O 1
ATOM 1425 N N . PRO A 1 180 ? 32.372 -5.028 -25.515 1.00 82.12 180 PRO A N 1
ATOM 1426 C CA . PRO A 1 180 ? 32.487 -6.228 -26.354 1.00 82.12 180 PRO A CA 1
ATOM 1427 C C . PRO A 1 180 ? 32.682 -7.539 -25.580 1.00 82.12 180 PRO A C 1
ATOM 1429 O O . PRO A 1 180 ? 32.276 -8.589 -26.062 1.00 82.12 180 PRO A O 1
ATOM 1432 N N . LYS A 1 181 ? 33.292 -7.471 -24.389 1.00 82.81 181 LYS A N 1
ATOM 1433 C CA . LYS A 1 181 ? 33.374 -8.568 -23.419 1.00 82.81 181 LYS A CA 1
ATOM 1434 C C . LYS A 1 181 ? 32.800 -8.071 -22.094 1.00 82.81 181 LYS A C 1
ATOM 1436 O O . LYS A 1 181 ? 33.569 -7.515 -21.305 1.00 82.81 181 LYS A O 1
ATOM 1441 N N . PRO A 1 182 ? 31.487 -8.238 -21.864 1.00 85.50 182 PRO A N 1
ATOM 1442 C CA . PRO A 1 182 ? 30.829 -7.635 -20.718 1.00 85.50 182 PRO A CA 1
ATOM 1443 C C . PRO A 1 182 ? 31.463 -8.066 -19.402 1.00 85.50 182 PRO A C 1
ATOM 1445 O O . PRO A 1 182 ? 31.687 -9.254 -19.149 1.00 85.50 182 PRO A O 1
ATOM 1448 N N . VAL A 1 183 ? 31.756 -7.080 -18.561 1.00 86.56 183 VAL A N 1
ATOM 1449 C CA . VAL A 1 183 ? 32.290 -7.311 -17.218 1.00 86.56 183 VAL A CA 1
ATOM 1450 C C . VAL A 1 183 ? 31.132 -7.334 -16.231 1.00 86.56 183 VAL A C 1
ATOM 1452 O O . VAL A 1 183 ? 30.170 -6.583 -16.368 1.00 86.56 183 VAL A O 1
ATOM 1455 N N . GLU A 1 184 ? 31.214 -8.197 -15.218 1.00 88.19 184 GLU A N 1
ATOM 1456 C CA . GLU A 1 184 ? 30.234 -8.246 -14.129 1.00 88.19 184 GLU A CA 1
ATOM 1457 C C . GLU A 1 184 ? 29.908 -6.848 -13.586 1.00 88.19 184 GLU A C 1
ATOM 1459 O O . GLU A 1 184 ? 30.804 -6.069 -13.251 1.00 88.19 184 GLU A O 1
ATOM 1464 N N . LYS A 1 185 ? 28.607 -6.569 -13.456 1.00 89.31 185 LYS A N 1
ATOM 1465 C CA . LYS A 1 185 ? 28.015 -5.293 -13.030 1.00 89.31 185 LYS A CA 1
ATOM 1466 C C . LYS A 1 185 ? 28.134 -4.131 -14.017 1.00 89.31 185 LYS A C 1
ATOM 1468 O O . LYS A 1 185 ? 27.754 -3.011 -13.670 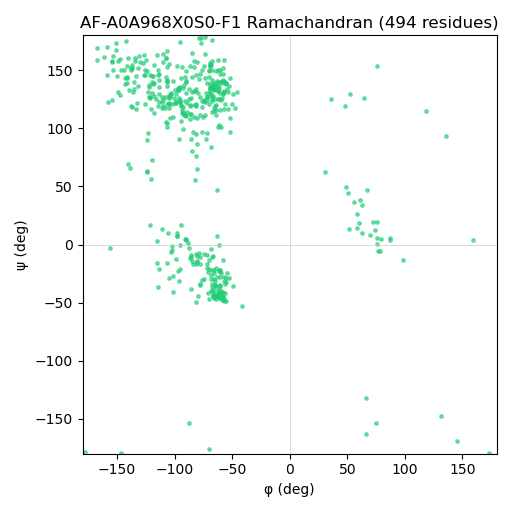1.00 89.31 185 LYS A O 1
ATOM 1473 N N . GLU A 1 186 ? 28.608 -4.368 -15.237 1.00 91.31 186 GLU A N 1
ATOM 1474 C CA . GLU A 1 186 ? 28.451 -3.399 -16.318 1.00 91.31 186 GLU A CA 1
ATOM 1475 C C . GLU A 1 186 ? 26.960 -3.162 -16.590 1.00 91.31 186 GLU A C 1
ATOM 1477 O O . GLU A 1 186 ? 26.161 -4.093 -16.541 1.00 91.31 186 GLU A O 1
ATOM 1482 N N . ALA A 1 187 ? 26.557 -1.918 -16.839 1.00 93.94 187 ALA A N 1
ATOM 1483 C CA . ALA A 1 187 ? 25.152 -1.583 -17.020 1.00 93.94 187 ALA A CA 1
ATOM 1484 C C . ALA A 1 187 ? 24.966 -0.448 -18.020 1.00 93.94 187 ALA A C 1
ATOM 1486 O O . ALA A 1 187 ? 25.797 0.454 -18.081 1.00 93.94 187 ALA A O 1
ATOM 1487 N N . PHE A 1 188 ? 23.833 -0.449 -18.718 1.00 94.81 188 PHE A N 1
ATOM 1488 C CA . PHE A 1 188 ? 23.322 0.735 -19.405 1.00 94.81 188 PHE A CA 1
ATOM 1489 C C . PHE A 1 188 ? 22.140 1.326 -18.631 1.00 94.81 188 PHE A C 1
ATOM 1491 O O . PHE A 1 188 ? 21.448 0.628 -17.880 1.00 94.81 188 PHE A O 1
ATOM 1498 N N . TYR A 1 189 ? 21.908 2.622 -18.820 1.00 95.62 189 TYR A N 1
ATOM 1499 C CA . TYR A 1 189 ? 20.979 3.415 -18.023 1.00 95.62 189 TYR A CA 1
ATOM 1500 C C . TYR A 1 189 ? 19.930 4.076 -18.912 1.00 95.62 189 TYR A C 1
ATOM 1502 O O . TYR A 1 189 ? 20.261 4.722 -19.904 1.00 95.62 189 TYR A O 1
ATOM 1510 N N . ILE A 1 190 ? 18.671 3.937 -18.513 1.00 95.81 190 ILE A N 1
ATOM 1511 C CA . ILE A 1 190 ? 17.491 4.565 -19.100 1.00 95.81 190 ILE A CA 1
ATOM 1512 C C . ILE A 1 190 ? 16.977 5.586 -18.080 1.00 95.81 190 ILE A C 1
ATOM 1514 O O . ILE A 1 190 ? 16.629 5.218 -16.955 1.00 95.81 190 ILE A O 1
ATOM 1518 N N . GLY A 1 191 ? 16.971 6.862 -18.450 1.00 94.75 191 GLY A N 1
ATOM 1519 C CA . GLY A 1 191 ? 16.559 7.970 -17.593 1.00 94.75 191 GLY A CA 1
ATOM 1520 C C . GLY A 1 191 ? 15.298 8.636 -18.115 1.00 94.75 191 GLY A C 1
ATOM 1521 O O . GLY A 1 191 ? 15.296 9.182 -19.218 1.00 94.75 191 GLY A O 1
ATOM 1522 N N . PHE A 1 192 ? 14.246 8.619 -17.308 1.00 94.00 192 PHE A N 1
ATOM 1523 C CA . PHE A 1 192 ? 12.984 9.289 -17.599 1.00 94.00 192 PHE A CA 1
ATOM 1524 C C . PHE A 1 192 ? 12.903 10.647 -16.904 1.00 94.00 192 PHE A C 1
ATOM 1526 O O . PHE A 1 192 ? 13.524 10.870 -15.861 1.00 94.00 192 PHE A O 1
ATOM 1533 N N . ASP A 1 193 ? 12.115 11.543 -17.482 1.00 91.38 193 ASP A N 1
ATOM 1534 C CA . ASP A 1 193 ? 11.893 12.886 -16.975 1.00 91.38 193 ASP A CA 1
ATOM 1535 C C . ASP A 1 193 ? 11.457 12.896 -15.500 1.00 91.38 193 ASP A C 1
ATOM 1537 O O . ASP A 1 193 ? 10.625 12.103 -15.061 1.00 91.38 193 ASP A O 1
ATOM 1541 N N . LYS A 1 194 ? 12.040 13.816 -14.726 1.00 89.62 194 LYS A N 1
ATOM 1542 C CA . LYS A 1 194 ? 11.851 13.899 -13.272 1.00 89.62 194 LYS A CA 1
ATOM 1543 C C . LYS A 1 194 ? 10.555 14.591 -12.853 1.00 89.62 194 LYS A C 1
ATOM 1545 O O . LYS A 1 194 ? 10.186 14.494 -11.686 1.00 89.62 194 LYS A O 1
ATOM 1550 N N . THR A 1 195 ? 9.893 15.310 -13.763 1.00 84.44 195 THR A N 1
ATOM 1551 C CA . THR A 1 195 ? 8.681 16.083 -13.441 1.00 84.44 195 THR A CA 1
ATOM 1552 C C . THR A 1 195 ? 7.436 15.201 -13.343 1.00 84.44 195 THR A C 1
ATOM 1554 O O . THR A 1 195 ? 6.441 15.599 -12.740 1.00 84.44 195 THR A O 1
ATOM 1557 N N . HIS A 1 196 ? 7.507 13.976 -13.869 1.00 82.12 196 HIS A N 1
ATOM 1558 C CA . HIS A 1 196 ? 6.431 12.995 -13.831 1.00 82.12 196 HIS A CA 1
ATOM 1559 C C . HIS A 1 196 ? 6.716 11.900 -12.800 1.00 82.12 196 HIS A C 1
ATOM 1561 O O . HIS A 1 196 ? 7.756 11.249 -12.834 1.00 82.12 196 HIS A O 1
ATOM 1567 N N . ASP A 1 197 ? 5.775 11.666 -11.887 1.00 86.88 197 ASP A N 1
ATOM 1568 C CA . ASP A 1 197 ? 5.891 10.608 -10.884 1.00 86.88 197 ASP A CA 1
ATOM 1569 C C . ASP A 1 197 ? 5.674 9.220 -11.503 1.00 86.88 197 ASP A C 1
ATOM 1571 O O . ASP A 1 197 ? 4.557 8.880 -11.890 1.00 86.88 197 ASP A O 1
ATOM 1575 N N . LEU A 1 198 ? 6.738 8.412 -11.562 1.00 90.56 198 LEU A N 1
ATOM 1576 C CA . LEU A 1 198 ? 6.716 7.051 -12.114 1.00 90.56 198 LEU A CA 1
ATOM 1577 C C . LEU A 1 198 ? 6.580 5.953 -11.042 1.00 90.56 198 LEU A C 1
ATOM 1579 O O . LEU A 1 198 ? 6.740 4.763 -11.337 1.00 90.56 198 LEU A O 1
ATOM 1583 N N . ARG A 1 199 ? 6.302 6.307 -9.780 1.00 91.25 199 ARG A N 1
ATOM 1584 C CA . ARG A 1 199 ? 6.173 5.333 -8.683 1.00 91.25 199 ARG A CA 1
ATOM 1585 C C . ARG A 1 199 ? 5.080 4.309 -8.963 1.00 91.25 199 ARG A C 1
ATOM 1587 O O . ARG A 1 199 ? 3.916 4.641 -9.174 1.00 91.25 199 ARG A O 1
ATOM 1594 N N . GLY A 1 200 ? 5.439 3.027 -8.888 1.00 91.25 200 GLY A N 1
ATOM 1595 C CA . GLY A 1 200 ? 4.491 1.936 -9.117 1.00 91.25 200 GLY A CA 1
ATOM 1596 C C . GLY A 1 200 ? 4.133 1.684 -10.583 1.00 91.25 200 GLY A C 1
ATOM 1597 O O . GLY A 1 200 ? 3.314 0.801 -10.833 1.00 91.25 200 GLY A O 1
ATOM 1598 N N . TYR A 1 201 ? 4.678 2.436 -11.544 1.00 93.38 201 TYR A N 1
ATOM 1599 C CA . TYR A 1 201 ? 4.329 2.272 -12.956 1.00 93.38 201 TYR A CA 1
ATOM 1600 C C . TYR A 1 201 ? 4.744 0.898 -13.483 1.00 93.38 201 TYR A C 1
ATOM 1602 O O . TYR A 1 201 ? 5.745 0.314 -13.064 1.00 93.38 201 TYR A O 1
ATOM 1610 N N . ILE A 1 202 ? 3.974 0.399 -14.444 1.00 93.56 202 ILE A N 1
ATOM 1611 C CA . ILE A 1 202 ? 4.281 -0.823 -15.177 1.00 93.56 202 ILE A CA 1
ATOM 1612 C C . ILE A 1 202 ? 4.733 -0.408 -16.567 1.00 93.56 202 ILE A C 1
ATOM 1614 O O . ILE A 1 202 ? 3.918 -0.047 -17.419 1.00 93.56 202 ILE A O 1
ATOM 1618 N N . LEU A 1 203 ? 6.049 -0.425 -16.759 1.00 93.25 203 LEU A N 1
ATOM 1619 C CA . LEU A 1 203 ? 6.703 0.004 -17.984 1.00 93.25 203 LEU A CA 1
ATOM 1620 C C . LEU A 1 203 ? 6.949 -1.197 -18.882 1.00 93.25 203 LEU A C 1
ATOM 1622 O O . LEU A 1 203 ? 7.679 -2.118 -18.521 1.00 93.25 203 LEU A O 1
ATOM 1626 N N . LYS A 1 204 ? 6.376 -1.173 -20.078 1.00 93.94 204 LYS A N 1
ATOM 1627 C CA . LYS A 1 204 ? 6.725 -2.089 -21.156 1.00 93.94 204 LYS A CA 1
ATOM 1628 C C . LYS A 1 204 ? 7.798 -1.427 -22.009 1.00 93.94 204 LYS A C 1
ATOM 1630 O O . LYS A 1 204 ? 7.521 -0.415 -22.638 1.00 93.94 204 LYS A O 1
ATOM 1635 N N . LEU A 1 205 ? 9.003 -1.983 -22.019 1.00 93.94 205 LEU A N 1
ATOM 1636 C CA . LEU A 1 205 ? 10.107 -1.530 -22.862 1.00 93.94 205 LEU A CA 1
ATOM 1637 C C . LEU A 1 205 ? 10.131 -2.372 -24.136 1.00 93.94 205 LEU A C 1
ATOM 1639 O O . LEU A 1 205 ? 10.212 -3.596 -24.046 1.00 93.94 205 LEU A O 1
ATOM 1643 N N . ASN A 1 206 ? 10.077 -1.732 -25.300 1.00 94.25 206 ASN A N 1
ATOM 1644 C CA . ASN A 1 206 ? 10.234 -2.378 -26.597 1.00 94.25 206 ASN A CA 1
ATOM 1645 C C . ASN A 1 206 ? 11.623 -2.046 -27.152 1.00 94.25 206 ASN A C 1
ATOM 1647 O O . ASN A 1 206 ? 12.005 -0.879 -27.249 1.00 94.25 206 ASN A O 1
ATOM 1651 N N . PHE A 1 207 ? 12.357 -3.076 -27.552 1.00 94.19 207 PHE A N 1
ATOM 1652 C CA . PHE A 1 207 ? 13.694 -2.976 -28.120 1.00 94.19 207 PHE A CA 1
ATOM 1653 C C . PHE A 1 207 ? 13.684 -3.408 -29.582 1.00 94.19 207 PHE A C 1
ATOM 1655 O O . PHE A 1 207 ? 13.019 -4.379 -29.954 1.00 94.19 207 PHE A O 1
ATOM 1662 N N . ARG A 1 208 ? 14.464 -2.700 -30.400 1.00 93.94 208 ARG A N 1
ATOM 1663 C CA . ARG A 1 208 ? 14.933 -3.174 -31.705 1.00 93.94 208 ARG A CA 1
ATOM 1664 C C . ARG A 1 208 ? 16.438 -3.354 -31.628 1.00 93.94 208 ARG A C 1
ATOM 1666 O O . ARG A 1 208 ? 17.142 -2.395 -31.302 1.00 93.94 208 ARG A O 1
ATOM 1673 N N . CYS A 1 209 ? 16.902 -4.558 -31.919 1.00 90.56 209 CYS A N 1
ATOM 1674 C CA . CYS A 1 209 ? 18.295 -4.954 -31.765 1.00 90.56 209 CYS A CA 1
ATOM 1675 C C . CYS A 1 209 ? 18.840 -5.557 -33.060 1.00 90.56 209 CYS A C 1
ATOM 1677 O O . CYS A 1 209 ? 18.083 -6.066 -33.886 1.00 90.56 209 CYS A O 1
ATOM 1679 N N . ASP A 1 210 ? 20.158 -5.515 -33.232 1.00 84.38 210 ASP A N 1
ATOM 1680 C CA . ASP A 1 210 ? 20.828 -6.273 -34.290 1.00 84.38 210 ASP A CA 1
ATOM 1681 C C . ASP A 1 210 ? 21.008 -7.737 -33.851 1.00 84.38 210 ASP A C 1
ATOM 1683 O O . ASP A 1 210 ? 21.813 -8.046 -32.967 1.00 84.38 210 ASP A O 1
ATOM 1687 N N . ASN A 1 211 ? 20.247 -8.649 -34.463 1.00 68.94 211 ASN A N 1
ATOM 1688 C CA . ASN A 1 211 ? 20.235 -10.069 -34.102 1.00 68.94 211 ASN A CA 1
ATOM 1689 C C . ASN A 1 211 ? 21.525 -10.819 -34.471 1.00 68.94 211 ASN A C 1
ATOM 1691 O O . ASN A 1 211 ? 21.734 -11.933 -33.994 1.00 68.94 211 ASN A O 1
ATOM 1695 N N . ALA A 1 212 ? 22.393 -10.231 -35.300 1.00 61.41 212 ALA A N 1
ATOM 1696 C CA . ALA A 1 212 ? 23.642 -10.857 -35.721 1.00 61.41 212 ALA A CA 1
ATOM 1697 C C . ALA A 1 212 ? 24.764 -10.739 -34.673 1.00 61.41 212 ALA A C 1
ATOM 1699 O O . ALA A 1 212 ? 25.780 -11.422 -34.794 1.00 61.41 212 ALA A O 1
ATOM 1700 N N . LYS A 1 213 ? 24.606 -9.874 -33.660 1.00 62.59 213 LYS A N 1
ATOM 1701 C CA . LYS A 1 213 ? 25.691 -9.506 -32.733 1.00 62.59 213 LYS A CA 1
ATOM 1702 C C . LYS A 1 213 ? 25.492 -9.968 -31.293 1.00 62.59 213 LYS A C 1
ATOM 1704 O O . LYS A 1 213 ? 26.469 -10.114 -30.577 1.00 62.59 213 LYS A O 1
ATOM 1709 N N . GLY A 1 214 ? 24.270 -10.258 -30.866 1.00 62.19 214 GLY A N 1
ATOM 1710 C CA . GLY A 1 214 ? 24.008 -10.816 -29.541 1.00 62.19 214 GLY A CA 1
ATOM 1711 C C . GLY A 1 214 ? 24.131 -12.344 -29.533 1.00 62.19 214 GLY A C 1
ATOM 1712 O O . GLY A 1 214 ? 23.162 -13.043 -29.819 1.00 62.19 214 GLY A O 1
ATOM 1713 N N . SER A 1 215 ? 25.319 -12.884 -29.247 1.00 71.06 215 SER A N 1
ATOM 1714 C CA . SER A 1 215 ? 25.573 -14.339 -29.211 1.00 71.06 215 SER A CA 1
ATOM 1715 C C . SER A 1 215 ? 26.212 -14.774 -27.888 1.00 71.06 215 SER A C 1
ATOM 1717 O O . SER A 1 215 ? 26.677 -13.935 -27.121 1.00 71.06 215 SER A O 1
ATOM 1719 N N . GLY A 1 216 ? 26.171 -16.074 -27.586 1.00 73.75 216 GLY A N 1
ATOM 1720 C CA . GLY A 1 216 ? 26.799 -16.656 -26.393 1.00 73.75 216 GLY A CA 1
ATOM 1721 C C . GLY A 1 216 ? 25.868 -16.902 -25.202 1.00 73.75 216 GLY A C 1
ATOM 1722 O O . GLY A 1 216 ? 26.228 -17.672 -24.326 1.00 73.75 216 GLY A O 1
ATOM 1723 N N . ILE A 1 217 ? 24.646 -16.353 -25.176 1.00 82.81 217 ILE A N 1
ATOM 1724 C CA . ILE A 1 217 ? 23.705 -16.524 -24.047 1.00 82.81 217 ILE A CA 1
ATOM 1725 C C . ILE A 1 217 ? 22.526 -17.458 -24.363 1.00 82.81 217 ILE A C 1
ATOM 1727 O O . ILE A 1 217 ? 22.142 -17.651 -25.518 1.00 82.81 217 ILE A O 1
ATOM 1731 N N . LEU A 1 218 ? 21.876 -17.973 -23.314 1.00 79.88 218 LEU A N 1
ATOM 1732 C CA . LEU A 1 218 ? 20.555 -18.600 -23.411 1.00 79.88 218 LEU A CA 1
ATOM 1733 C C . LEU A 1 218 ? 19.467 -17.523 -23.316 1.00 79.88 218 LEU A C 1
ATOM 1735 O O . LEU A 1 218 ? 19.259 -16.945 -22.254 1.00 79.88 218 LEU A O 1
ATOM 1739 N N . GLY A 1 219 ? 18.731 -17.279 -24.403 1.00 80.06 219 GLY A N 1
ATOM 1740 C CA . GLY A 1 219 ? 17.732 -16.201 -24.449 1.00 80.06 219 GLY A CA 1
ATOM 1741 C C . GLY A 1 219 ? 16.580 -16.321 -23.436 1.00 80.06 219 GLY A C 1
ATOM 1742 O O . GLY A 1 219 ? 15.972 -15.313 -23.095 1.00 80.06 219 GLY A O 1
ATOM 1743 N N . GLU A 1 220 ? 16.283 -17.524 -22.927 1.00 80.00 220 GLU A N 1
ATOM 1744 C CA . GLU A 1 220 ? 15.268 -17.738 -21.877 1.00 80.00 220 GLU A CA 1
ATOM 1745 C C . GLU A 1 220 ? 15.772 -17.446 -20.450 1.00 80.00 220 GLU A C 1
ATOM 1747 O O . GLU A 1 220 ? 14.965 -17.301 -19.526 1.00 80.00 220 GLU A O 1
ATOM 1752 N N . ASP A 1 221 ? 17.091 -17.384 -20.256 1.00 80.75 221 ASP A N 1
ATOM 1753 C CA . ASP A 1 221 ? 17.738 -17.091 -18.972 1.00 80.75 221 ASP A CA 1
ATOM 1754 C C . ASP A 1 221 ? 18.955 -16.190 -19.219 1.00 80.75 221 ASP A C 1
ATOM 1756 O O . ASP A 1 221 ? 20.102 -16.639 -19.130 1.00 80.75 221 ASP A O 1
ATOM 1760 N N . PRO A 1 222 ? 18.721 -14.926 -19.605 1.00 85.56 222 PRO A N 1
ATOM 1761 C CA . PRO A 1 222 ? 19.805 -14.043 -19.983 1.00 85.56 222 PRO A CA 1
ATOM 1762 C C . PRO A 1 222 ? 20.567 -13.527 -18.743 1.00 85.56 222 PRO A C 1
ATOM 1764 O O . PRO A 1 222 ? 19.976 -13.376 -17.668 1.00 85.56 222 PRO A O 1
ATOM 1767 N N . PRO A 1 223 ? 21.876 -13.235 -18.862 1.00 87.38 223 PRO A N 1
ATOM 1768 C CA . PRO A 1 223 ? 22.750 -12.858 -17.747 1.00 87.38 223 PRO A CA 1
ATOM 1769 C C . PRO A 1 223 ? 22.614 -11.367 -17.397 1.00 87.38 223 PRO A C 1
ATOM 1771 O O . PRO A 1 223 ? 23.582 -10.607 -17.422 1.00 87.38 223 PRO A O 1
ATOM 1774 N N . TRP A 1 224 ? 21.394 -10.911 -17.117 1.00 89.19 224 TRP A N 1
ATOM 1775 C CA . TRP A 1 224 ? 21.153 -9.541 -16.675 1.00 89.19 224 TRP A CA 1
ATOM 1776 C C . TRP A 1 224 ? 20.107 -9.425 -15.582 1.00 89.19 224 TRP A C 1
ATOM 1778 O O . TRP A 1 224 ? 19.249 -10.283 -15.365 1.00 89.19 224 TRP A O 1
ATOM 1788 N N . ARG A 1 225 ? 20.166 -8.287 -14.899 1.00 91.94 225 ARG A N 1
ATOM 1789 C CA . ARG A 1 225 ? 19.244 -7.881 -13.852 1.00 91.94 225 ARG A CA 1
ATOM 1790 C C . ARG A 1 225 ? 18.844 -6.428 -14.056 1.00 91.94 225 ARG A C 1
ATOM 1792 O O . ARG A 1 225 ? 19.698 -5.567 -14.247 1.00 91.94 225 ARG A O 1
ATOM 1799 N N . TRP A 1 226 ? 17.548 -6.152 -13.946 1.00 94.38 226 TRP A N 1
ATOM 1800 C CA . TRP A 1 226 ? 17.051 -4.779 -13.943 1.00 94.38 226 TRP A CA 1
ATOM 1801 C C . TRP A 1 226 ? 16.988 -4.217 -12.538 1.00 94.38 226 TRP A C 1
ATOM 1803 O O . TRP A 1 226 ? 16.581 -4.899 -11.593 1.00 94.38 226 TRP A O 1
ATOM 1813 N N . GLU A 1 227 ? 17.349 -2.949 -12.421 1.00 95.56 227 GLU A N 1
ATOM 1814 C CA . GLU A 1 227 ? 17.250 -2.186 -11.187 1.00 95.56 227 GLU A CA 1
ATOM 1815 C C . GLU A 1 227 ? 16.699 -0.791 -11.465 1.00 95.56 227 GLU A C 1
ATOM 1817 O O . GLU A 1 227 ? 16.884 -0.249 -12.551 1.00 95.56 227 GLU A O 1
ATOM 1822 N N . CYS A 1 228 ? 16.026 -0.201 -10.486 1.00 96.00 228 CYS A N 1
ATOM 1823 C CA . CYS A 1 228 ? 15.637 1.203 -10.512 1.00 96.00 228 CYS A CA 1
ATOM 1824 C C . CYS A 1 228 ? 16.302 1.946 -9.364 1.00 96.00 228 CYS A C 1
ATOM 1826 O O . CYS A 1 228 ? 16.604 1.362 -8.318 1.00 96.00 228 CYS A O 1
ATOM 1828 N N . TRP A 1 229 ? 16.478 3.247 -9.541 1.00 96.06 229 TRP A N 1
ATOM 1829 C CA . TRP A 1 229 ? 16.854 4.123 -8.447 1.00 96.06 229 TRP A CA 1
ATOM 1830 C C . TRP A 1 229 ? 15.658 4.334 -7.515 1.00 96.06 229 TRP A C 1
ATOM 1832 O O . TRP A 1 229 ? 14.573 4.734 -7.941 1.00 96.06 229 TRP A O 1
ATOM 1842 N N . ALA A 1 230 ? 15.844 3.994 -6.245 1.00 94.81 230 ALA A N 1
ATOM 1843 C CA . ALA A 1 230 ? 14.787 3.961 -5.247 1.00 94.81 230 ALA A CA 1
ATOM 1844 C C . ALA A 1 230 ? 15.324 4.350 -3.864 1.00 94.81 230 ALA A C 1
ATOM 1846 O O . ALA A 1 230 ? 16.500 4.678 -3.688 1.00 94.81 230 ALA A O 1
ATOM 1847 N N . THR A 1 231 ? 14.447 4.336 -2.869 1.00 91.25 231 THR A N 1
ATOM 1848 C CA . THR A 1 231 ? 14.810 4.480 -1.457 1.00 91.25 231 THR A CA 1
ATOM 1849 C C . THR A 1 231 ? 14.924 3.103 -0.799 1.00 91.25 231 THR A C 1
ATOM 1851 O O . THR A 1 231 ? 14.053 2.255 -0.984 1.00 91.25 231 THR A O 1
ATOM 1854 N N . ASN A 1 232 ? 16.000 2.855 -0.049 1.00 90.00 232 ASN A N 1
ATOM 1855 C CA . ASN A 1 232 ? 16.168 1.626 0.730 1.00 90.00 232 ASN A CA 1
ATOM 1856 C C . ASN A 1 232 ? 15.371 1.663 2.049 1.00 90.00 232 ASN A C 1
ATOM 1858 O O . ASN A 1 232 ? 14.749 2.667 2.394 1.00 90.00 232 ASN A O 1
ATOM 1862 N N . ASP A 1 233 ? 15.418 0.568 2.810 1.00 87.00 233 ASP A N 1
ATOM 1863 C CA . ASP A 1 233 ? 14.691 0.441 4.081 1.00 87.00 233 ASP A CA 1
ATOM 1864 C C . ASP A 1 233 ? 15.180 1.434 5.159 1.00 87.00 233 ASP A C 1
ATOM 1866 O O . ASP A 1 233 ? 14.453 1.724 6.106 1.00 87.00 233 ASP A O 1
ATOM 1870 N N . GLN A 1 234 ? 16.395 1.977 5.012 1.00 87.75 234 GLN A N 1
ATOM 1871 C CA . GLN A 1 234 ? 16.971 3.015 5.873 1.00 87.75 234 GLN A CA 1
ATOM 1872 C C . GLN A 1 234 ? 16.613 4.449 5.436 1.00 87.75 234 GLN A C 1
ATOM 1874 O O . GLN A 1 234 ? 16.991 5.398 6.118 1.00 87.75 234 GLN A O 1
ATOM 1879 N N . GLY A 1 235 ? 15.893 4.638 4.325 1.00 87.12 235 GLY A N 1
ATOM 1880 C CA . GLY A 1 235 ? 15.555 5.968 3.800 1.00 87.12 235 GLY A CA 1
ATOM 1881 C C . GLY A 1 235 ? 16.608 6.583 2.864 1.00 87.12 235 GLY A C 1
ATOM 1882 O O . GLY A 1 235 ? 16.445 7.711 2.396 1.00 87.12 235 GLY A O 1
ATOM 1883 N N . GLU A 1 236 ? 17.674 5.858 2.538 1.00 90.50 236 GLU A N 1
ATOM 1884 C CA . GLU A 1 236 ? 18.779 6.321 1.695 1.00 90.50 236 GLU A CA 1
ATOM 1885 C C . GLU A 1 236 ? 18.579 5.938 0.216 1.00 90.50 236 GLU A C 1
ATOM 1887 O O . GLU A 1 236 ? 17.889 4.964 -0.096 1.00 90.50 236 GLU A O 1
ATOM 1892 N N . PRO A 1 237 ? 19.144 6.698 -0.739 1.00 92.19 237 PRO A N 1
ATOM 1893 C CA . PRO A 1 237 ? 19.032 6.376 -2.159 1.00 92.19 237 PRO A CA 1
ATOM 1894 C C . PRO A 1 237 ? 19.888 5.161 -2.523 1.00 92.19 237 PRO A C 1
ATOM 1896 O O . PRO A 1 237 ? 21.079 5.121 -2.214 1.00 92.19 237 PRO A O 1
ATOM 1899 N N . SER A 1 238 ? 19.306 4.191 -3.223 1.00 94.75 238 SER A N 1
ATOM 1900 C CA . SER A 1 238 ? 20.039 3.026 -3.713 1.00 94.75 238 SER A CA 1
ATOM 1901 C C . SER A 1 238 ? 19.406 2.403 -4.959 1.00 94.75 238 SER A C 1
ATOM 1903 O O . SER A 1 238 ? 18.238 2.623 -5.286 1.00 94.75 238 SER A O 1
ATOM 1905 N N . TRP A 1 239 ? 20.196 1.591 -5.664 1.00 94.75 239 TRP A N 1
ATOM 1906 C CA . TRP A 1 239 ? 19.695 0.726 -6.727 1.00 94.75 239 TRP A CA 1
ATOM 1907 C C . TRP A 1 239 ? 18.937 -0.462 -6.131 1.00 94.75 239 TRP A C 1
ATOM 1909 O O . TRP A 1 239 ? 19.484 -1.222 -5.328 1.00 94.75 239 TRP A O 1
ATOM 1919 N N . LYS A 1 240 ? 17.682 -0.643 -6.550 1.00 94.06 240 LYS A N 1
ATOM 1920 C CA . LYS A 1 240 ? 16.801 -1.720 -6.089 1.00 94.06 240 LYS A CA 1
ATOM 1921 C C . LYS A 1 240 ? 16.389 -2.617 -7.246 1.00 94.06 240 LYS A C 1
ATOM 1923 O O . LYS A 1 240 ? 16.060 -2.132 -8.323 1.00 94.06 240 LYS A O 1
ATOM 1928 N N . ALA A 1 241 ? 16.386 -3.930 -7.013 1.00 92.06 241 ALA A N 1
ATOM 1929 C CA . ALA A 1 241 ? 15.981 -4.919 -8.011 1.00 92.06 241 ALA A CA 1
ATOM 1930 C C . ALA A 1 241 ? 14.547 -4.674 -8.490 1.00 92.06 241 ALA A C 1
ATOM 1932 O O . ALA A 1 241 ? 13.627 -4.595 -7.672 1.00 92.06 241 ALA A O 1
ATOM 1933 N N . ILE A 1 242 ? 14.353 -4.639 -9.804 1.00 90.88 242 ILE A N 1
ATOM 1934 C CA . ILE A 1 242 ? 13.023 -4.618 -10.406 1.00 90.88 242 ILE A CA 1
ATOM 1935 C C . ILE A 1 242 ? 12.552 -6.057 -10.593 1.00 90.88 242 ILE A C 1
ATOM 1937 O O . ILE A 1 242 ? 13.279 -6.920 -11.090 1.00 90.88 242 ILE A O 1
ATOM 1941 N N . THR A 1 243 ? 11.305 -6.319 -10.209 1.00 77.75 243 THR A N 1
ATOM 1942 C CA . THR A 1 243 ? 10.661 -7.602 -10.494 1.00 77.75 243 THR A CA 1
ATOM 1943 C C . THR A 1 243 ? 10.121 -7.583 -11.922 1.00 77.75 243 THR A C 1
ATOM 1945 O O . THR A 1 243 ? 9.291 -6.740 -12.260 1.00 77.75 243 THR A O 1
ATOM 1948 N N . LEU A 1 244 ? 10.582 -8.517 -12.758 1.00 80.31 244 LEU A N 1
ATOM 1949 C CA . LEU A 1 244 ? 10.001 -8.747 -14.084 1.00 80.31 244 LEU A CA 1
ATOM 1950 C C . LEU A 1 244 ? 8.609 -9.366 -13.963 1.00 80.31 244 LEU A C 1
ATOM 1952 O O . LEU A 1 244 ? 8.354 -10.160 -13.044 1.00 80.31 244 LEU A O 1
ATOM 1956 N N . SER A 1 245 ? 7.742 -9.070 -14.932 1.00 78.56 245 SER A N 1
ATOM 1957 C CA . SER A 1 245 ? 6.418 -9.685 -14.980 1.00 78.56 245 SER A CA 1
ATOM 1958 C C . SER A 1 245 ? 6.481 -11.214 -15.001 1.00 78.56 245 SER A C 1
ATOM 1960 O O . SER A 1 245 ? 7.308 -11.828 -15.676 1.00 78.56 245 SER A O 1
ATOM 1962 N N . GLN A 1 246 ? 5.562 -11.842 -14.268 1.00 69.44 246 GLN A N 1
ATOM 1963 C CA . GLN A 1 246 ? 5.305 -13.283 -14.346 1.00 69.44 246 GLN A CA 1
ATOM 1964 C C . GLN A 1 246 ? 4.045 -13.597 -15.167 1.00 69.44 246 GLN A C 1
ATOM 1966 O O . GLN A 1 246 ? 3.701 -14.771 -15.329 1.00 69.44 246 GLN A O 1
ATOM 1971 N N . ASN A 1 247 ? 3.336 -12.579 -15.670 1.00 77.50 247 ASN A N 1
ATOM 1972 C CA . ASN A 1 247 ? 2.171 -12.778 -16.522 1.00 77.50 247 ASN A CA 1
ATOM 1973 C C . ASN A 1 247 ? 2.631 -13.389 -17.863 1.00 77.50 247 ASN A C 1
ATOM 1975 O O . ASN A 1 247 ? 3.514 -12.827 -18.511 1.00 77.50 247 ASN A O 1
ATOM 1979 N N . PRO A 1 248 ? 2.049 -14.517 -18.322 1.00 77.94 248 PRO A N 1
ATOM 1980 C CA . PRO A 1 248 ? 2.411 -15.128 -19.601 1.00 77.94 248 PRO A CA 1
ATOM 1981 C C . PRO A 1 248 ? 2.353 -14.180 -20.806 1.00 77.94 248 PRO A C 1
ATOM 1983 O O . PRO A 1 248 ? 3.108 -14.384 -21.751 1.00 77.94 248 PRO A O 1
ATOM 1986 N N . ARG A 1 249 ? 1.488 -13.155 -20.768 1.00 80.31 249 ARG A N 1
ATOM 1987 C CA . ARG A 1 249 ? 1.356 -12.133 -21.825 1.00 80.31 249 ARG A CA 1
ATOM 1988 C C . ARG A 1 249 ? 2.413 -11.023 -21.762 1.00 80.31 249 ARG A C 1
ATOM 1990 O O . ARG A 1 249 ? 2.504 -10.230 -22.686 1.00 80.31 249 ARG A O 1
ATOM 1997 N N . GLU A 1 250 ? 3.187 -10.962 -20.685 1.00 86.00 250 GLU A N 1
ATOM 1998 C CA . GLU A 1 250 ? 4.175 -9.911 -20.396 1.00 86.00 250 GLU A CA 1
ATOM 1999 C C . GLU A 1 250 ? 5.584 -10.498 -20.216 1.00 86.00 250 GLU A C 1
ATOM 200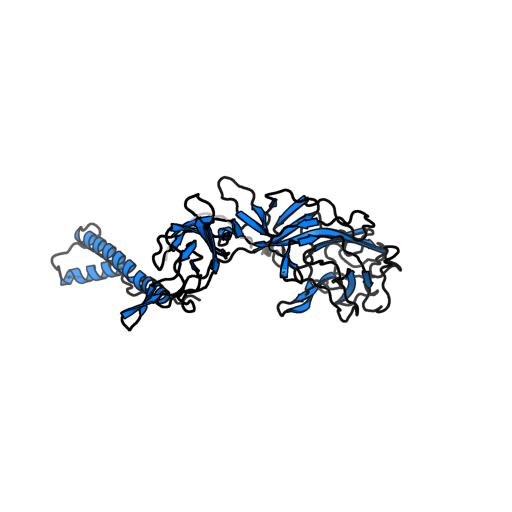1 O O . GLU A 1 250 ? 6.470 -9.869 -19.634 1.00 86.00 250 GLU A O 1
ATOM 2006 N N . LYS A 1 251 ? 5.786 -11.739 -20.676 1.00 84.81 251 LYS A N 1
ATOM 2007 C CA . LYS A 1 251 ? 7.098 -12.381 -20.668 1.00 84.81 251 LYS A CA 1
ATOM 2008 C C . LYS A 1 251 ? 8.083 -11.580 -21.507 1.00 84.81 251 LYS A C 1
ATOM 2010 O O . LYS A 1 251 ? 7.714 -10.978 -22.513 1.00 84.81 251 LYS A O 1
ATOM 2015 N N . ASP A 1 252 ? 9.346 -11.654 -21.110 1.00 88.69 252 ASP A N 1
ATOM 2016 C CA . ASP A 1 252 ? 10.437 -11.161 -21.934 1.00 88.69 252 ASP A CA 1
ATOM 2017 C C . ASP A 1 252 ? 10.461 -11.904 -23.279 1.00 88.69 252 ASP A C 1
ATOM 2019 O O . ASP A 1 252 ? 10.501 -13.134 -23.335 1.00 88.69 252 ASP A O 1
ATOM 2023 N N . THR A 1 253 ? 10.406 -11.130 -24.356 1.00 90.94 253 THR A N 1
ATOM 2024 C CA . THR A 1 253 ? 10.500 -11.597 -25.745 1.00 90.94 253 THR A CA 1
ATOM 2025 C C . THR A 1 253 ? 11.745 -11.058 -26.445 1.00 90.94 253 THR A C 1
ATOM 2027 O O . THR A 1 253 ? 11.953 -11.330 -27.625 1.00 90.94 253 THR A O 1
ATOM 2030 N N . THR A 1 254 ? 12.602 -10.318 -25.736 1.00 89.94 254 THR A N 1
ATOM 2031 C CA . THR A 1 254 ? 13.868 -9.793 -26.266 1.00 89.94 254 THR A CA 1
ATOM 2032 C C . THR A 1 254 ? 14.917 -10.883 -26.465 1.00 89.94 254 THR A C 1
ATOM 2034 O O . THR A 1 254 ? 15.863 -10.678 -27.220 1.00 89.94 254 THR A O 1
ATOM 2037 N N . GLY A 1 255 ? 14.767 -12.037 -25.802 1.00 87.25 255 GLY A N 1
ATOM 2038 C CA . GLY A 1 255 ? 15.761 -13.111 -25.837 1.00 87.25 255 GLY A CA 1
ATOM 2039 C C . GLY A 1 255 ? 17.096 -12.676 -25.232 1.00 87.25 255 GLY A C 1
ATOM 2040 O O . GLY A 1 255 ? 18.146 -13.055 -25.739 1.00 87.25 255 GLY A O 1
ATOM 2041 N N . GLY A 1 256 ? 17.054 -11.811 -24.215 1.00 87.25 256 GLY A N 1
ATOM 2042 C CA . GLY A 1 256 ? 18.228 -11.104 -23.722 1.00 87.25 256 GLY A CA 1
ATOM 2043 C C . GLY A 1 256 ? 18.778 -10.092 -24.723 1.00 87.25 256 GLY A C 1
ATOM 2044 O O . GLY A 1 256 ? 19.969 -10.066 -24.974 1.00 87.25 256 GLY A O 1
ATOM 2045 N N . LEU A 1 257 ? 17.907 -9.270 -25.311 1.00 89.38 257 LEU A N 1
ATOM 2046 C CA . LEU A 1 257 ? 18.282 -8.265 -26.321 1.00 89.38 257 LEU A CA 1
ATOM 2047 C C . LEU A 1 257 ? 18.939 -8.844 -27.598 1.00 89.38 257 LEU A C 1
ATOM 2049 O O . LEU A 1 257 ? 19.562 -8.101 -28.352 1.00 89.38 257 LEU A O 1
ATOM 2053 N N . ASN A 1 258 ? 18.774 -10.144 -27.868 1.00 86.81 258 ASN A N 1
ATOM 2054 C CA . ASN A 1 258 ? 19.318 -10.812 -29.059 1.00 86.81 258 ASN A CA 1
ATOM 2055 C C . ASN A 1 258 ? 18.304 -10.937 -30.199 1.00 86.81 258 ASN A C 1
ATOM 2057 O O . ASN A 1 258 ? 18.679 -11.097 -31.359 1.00 86.81 258 ASN A O 1
ATOM 2061 N N . ASN A 1 259 ? 17.009 -10.891 -29.896 1.00 89.50 259 ASN A N 1
ATOM 2062 C CA . ASN A 1 259 ? 15.986 -10.914 -30.932 1.00 89.50 259 ASN A CA 1
ATOM 2063 C C . ASN A 1 259 ? 15.940 -9.560 -31.645 1.00 89.50 259 ASN A C 1
ATOM 2065 O O . ASN A 1 259 ? 16.038 -8.514 -31.007 1.00 89.50 259 ASN A O 1
ATOM 2069 N N . ALA A 1 260 ? 15.705 -9.575 -32.962 1.00 89.75 260 ALA A N 1
ATOM 2070 C CA . ALA A 1 260 ? 15.642 -8.354 -33.774 1.00 89.75 260 ALA A CA 1
ATOM 2071 C C . ALA A 1 260 ? 14.616 -7.334 -33.240 1.00 89.75 260 ALA A C 1
ATOM 2073 O O . ALA A 1 260 ? 14.799 -6.120 -33.333 1.00 89.75 260 ALA A O 1
ATOM 2074 N N . SER A 1 261 ? 13.540 -7.842 -32.641 1.00 92.25 261 SER A N 1
ATOM 2075 C CA . SER A 1 261 ? 12.580 -7.063 -31.875 1.00 92.25 261 SER A CA 1
ATOM 2076 C C . SER A 1 261 ? 12.089 -7.866 -30.680 1.00 92.25 261 SER A C 1
ATOM 2078 O O . SER A 1 261 ? 11.827 -9.063 -30.811 1.00 92.25 261 SER A O 1
ATOM 2080 N N . GLY A 1 262 ? 11.871 -7.203 -29.552 1.00 92.56 262 GLY A N 1
ATOM 2081 C CA . GLY A 1 262 ? 11.200 -7.810 -28.412 1.00 92.56 262 GLY A CA 1
ATOM 2082 C C . GLY A 1 262 ? 10.796 -6.783 -27.372 1.00 92.56 262 GLY A C 1
ATOM 2083 O O . GLY A 1 262 ? 11.199 -5.624 -27.427 1.00 92.56 262 GLY A O 1
ATOM 2084 N N . ALA A 1 263 ? 9.993 -7.220 -26.417 1.00 93.06 263 ALA A N 1
ATOM 2085 C CA . ALA A 1 263 ? 9.536 -6.404 -25.311 1.00 93.06 263 ALA A CA 1
ATOM 2086 C C . ALA A 1 263 ? 9.709 -7.123 -23.976 1.00 93.06 263 ALA A C 1
ATOM 2088 O O . ALA A 1 263 ? 9.635 -8.353 -23.904 1.00 93.06 263 ALA A O 1
ATOM 2089 N N . LEU A 1 264 ? 9.887 -6.336 -22.922 1.00 92.19 264 LEU A N 1
ATOM 2090 C CA . LEU A 1 264 ? 9.881 -6.795 -21.539 1.00 92.19 264 LEU A CA 1
ATOM 2091 C C . LEU A 1 264 ? 9.104 -5.812 -20.666 1.00 92.19 264 LEU A C 1
ATOM 2093 O O . LEU A 1 264 ? 9.016 -4.625 -20.979 1.00 92.19 264 LEU A O 1
ATOM 2097 N N . VAL A 1 265 ? 8.525 -6.310 -19.575 1.00 93.19 265 VAL A N 1
ATOM 2098 C CA . VAL A 1 265 ? 7.677 -5.520 -18.676 1.00 93.19 265 VAL A CA 1
ATOM 2099 C C . VAL A 1 265 ? 8.310 -5.420 -17.290 1.00 93.19 265 VAL A C 1
ATOM 2101 O O . VAL A 1 265 ? 8.607 -6.431 -16.646 1.00 93.19 265 VAL A O 1
ATOM 2104 N N . LEU A 1 266 ? 8.485 -4.182 -16.835 1.00 92.81 266 LEU A N 1
ATOM 2105 C CA . LEU A 1 266 ? 9.092 -3.788 -15.571 1.00 92.81 266 LEU A CA 1
ATOM 2106 C C . LEU A 1 266 ? 8.030 -3.223 -14.626 1.00 92.81 266 LEU A C 1
ATOM 2108 O O . LEU A 1 266 ? 7.354 -2.252 -14.959 1.00 92.81 266 LEU A O 1
ATOM 2112 N N . TYR A 1 267 ? 7.921 -3.790 -13.426 1.00 92.56 267 TYR A N 1
ATOM 2113 C CA . TYR A 1 267 ? 7.091 -3.237 -12.355 1.00 92.56 267 TYR A CA 1
ATOM 2114 C C . TYR A 1 267 ? 7.956 -2.335 -11.482 1.00 92.56 267 TYR A C 1
ATOM 2116 O O . TYR A 1 267 ? 8.700 -2.828 -10.627 1.00 92.56 267 TYR A O 1
ATOM 2124 N N . LEU A 1 268 ? 7.880 -1.023 -11.703 1.00 92.81 268 LEU A N 1
ATOM 2125 C CA . LEU A 1 268 ? 8.600 -0.073 -10.867 1.00 92.81 268 LEU A CA 1
ATOM 2126 C C . LEU A 1 268 ? 8.061 -0.133 -9.435 1.00 92.81 268 LEU A C 1
ATOM 2128 O O . LEU A 1 268 ? 6.845 -0.179 -9.227 1.00 92.81 268 LEU A O 1
ATOM 2132 N N . PRO A 1 269 ? 8.936 -0.147 -8.422 1.00 91.88 269 PRO A N 1
ATOM 2133 C CA . PRO A 1 269 ? 8.498 -0.201 -7.043 1.00 91.88 269 PRO A CA 1
ATOM 2134 C C . PRO A 1 269 ? 7.922 1.153 -6.597 1.00 91.88 269 PRO A C 1
ATOM 2136 O O . PRO A 1 269 ? 8.106 2.193 -7.232 1.00 91.88 269 PRO A O 1
ATOM 2139 N N . ARG A 1 270 ? 7.184 1.143 -5.483 1.00 89.12 270 ARG A N 1
ATOM 2140 C CA . ARG A 1 270 ? 6.530 2.346 -4.930 1.00 89.12 270 ARG A CA 1
ATOM 2141 C C . ARG A 1 270 ? 7.500 3.345 -4.302 1.00 89.12 270 ARG A C 1
ATOM 2143 O O . ARG A 1 270 ? 7.119 4.487 -4.081 1.00 89.12 270 ARG A O 1
ATOM 2150 N N . ASP A 1 271 ? 8.715 2.907 -4.008 1.00 91.06 271 ASP A N 1
ATOM 2151 C CA . ASP A 1 271 ? 9.816 3.708 -3.477 1.00 91.06 271 ASP A CA 1
ATOM 2152 C C . ASP A 1 271 ? 10.793 4.171 -4.572 1.00 91.06 271 ASP A C 1
ATOM 2154 O O . ASP A 1 271 ? 11.831 4.751 -4.248 1.00 91.06 271 ASP A O 1
ATOM 2158 N N . ALA A 1 272 ? 10.469 3.939 -5.854 1.00 92.94 272 ALA A N 1
ATOM 2159 C CA . ALA A 1 272 ? 11.186 4.536 -6.975 1.00 92.94 272 ALA A CA 1
ATOM 2160 C C . ALA A 1 272 ? 11.145 6.065 -6.867 1.00 92.94 272 ALA A C 1
ATOM 2162 O O . ALA A 1 272 ? 10.133 6.648 -6.480 1.00 92.94 272 ALA A O 1
ATOM 2163 N N . ARG A 1 273 ? 12.247 6.729 -7.197 1.00 93.19 273 ARG A N 1
ATOM 2164 C CA . ARG A 1 273 ? 12.338 8.187 -7.087 1.00 93.19 273 ARG A CA 1
ATOM 2165 C C . ARG A 1 273 ? 13.367 8.747 -8.060 1.00 93.19 273 ARG A C 1
ATOM 2167 O O . ARG A 1 273 ? 14.277 8.007 -8.448 1.00 93.19 273 ARG A O 1
ATOM 2174 N N . PRO A 1 274 ? 13.282 10.036 -8.421 1.00 94.25 274 PRO A N 1
ATOM 2175 C CA . PRO A 1 274 ? 14.337 10.641 -9.199 1.00 94.25 274 PRO A CA 1
ATOM 2176 C C . PRO A 1 274 ? 15.595 10.779 -8.335 1.00 94.25 274 PRO A C 1
ATOM 2178 O O . PRO A 1 274 ? 15.542 10.830 -7.100 1.00 94.25 274 PRO A O 1
ATOM 2181 N N . GLY A 1 275 ? 16.749 10.817 -8.984 1.00 93.56 275 GLY A N 1
ATOM 2182 C CA . GLY A 1 275 ? 18.002 11.117 -8.312 1.00 93.56 275 GLY A CA 1
ATOM 2183 C C . GLY A 1 275 ? 19.181 11.148 -9.266 1.00 93.56 275 GLY A C 1
ATOM 2184 O O . GLY A 1 275 ? 19.028 10.941 -10.469 1.00 93.56 275 GLY A O 1
ATOM 2185 N N . THR A 1 276 ? 20.361 11.381 -8.696 1.00 94.12 276 THR A N 1
ATOM 2186 C CA . THR A 1 276 ? 21.614 11.572 -9.437 1.00 94.12 276 THR A CA 1
ATOM 2187 C C . THR A 1 276 ? 22.641 10.500 -9.045 1.00 94.12 276 THR A C 1
ATOM 2189 O O . THR A 1 276 ? 23.579 10.796 -8.299 1.00 94.12 276 THR A O 1
ATOM 2192 N N . PRO A 1 277 ? 22.473 9.231 -9.476 1.00 92.12 277 PRO A N 1
ATOM 2193 C CA . PRO A 1 277 ? 23.496 8.202 -9.302 1.00 92.12 277 PRO A CA 1
ATOM 2194 C C . PRO A 1 277 ? 24.854 8.675 -9.834 1.00 92.12 277 PRO A C 1
ATOM 2196 O O . PRO A 1 277 ? 24.922 9.339 -10.875 1.00 92.12 277 PRO A O 1
ATOM 2199 N N . LYS A 1 278 ? 25.941 8.298 -9.148 1.00 90.12 278 LYS A N 1
ATOM 2200 C CA . LYS A 1 278 ? 27.313 8.733 -9.473 1.00 90.12 278 LYS A CA 1
ATOM 2201 C C . LYS A 1 278 ? 27.707 8.409 -10.917 1.00 90.12 278 LYS A C 1
ATOM 2203 O O . LYS A 1 278 ? 28.432 9.177 -11.536 1.00 90.12 278 LYS A O 1
ATOM 2208 N N . GLU A 1 279 ? 27.209 7.293 -11.437 1.00 89.25 279 GLU A N 1
ATOM 2209 C CA . GLU A 1 279 ? 27.465 6.778 -12.783 1.00 89.25 279 GLU A CA 1
ATOM 2210 C C . GLU A 1 279 ? 26.784 7.606 -13.879 1.00 89.25 279 GLU A C 1
ATOM 2212 O O . GLU A 1 279 ? 27.211 7.577 -15.026 1.00 89.25 279 GLU A O 1
ATOM 2217 N N . THR A 1 280 ? 25.720 8.329 -13.523 1.00 88.94 280 THR A N 1
ATOM 2218 C CA . THR A 1 280 ? 24.862 9.048 -14.475 1.00 88.94 280 THR A CA 1
ATOM 2219 C C . THR A 1 280 ? 25.091 10.555 -14.477 1.00 88.94 280 THR A C 1
ATOM 2221 O O . THR A 1 280 ? 24.839 11.196 -15.490 1.00 88.94 280 THR A O 1
ATOM 2224 N N . GLN A 1 281 ? 25.513 11.122 -13.336 1.00 88.06 281 GLN A N 1
ATOM 2225 C CA . GLN A 1 281 ? 25.747 12.560 -13.110 1.00 88.06 281 GLN A CA 1
ATOM 2226 C C . GLN A 1 281 ? 24.579 13.492 -13.494 1.00 88.06 281 GLN A C 1
ATOM 2228 O O . GLN A 1 281 ? 24.741 14.709 -13.555 1.00 88.06 281 GLN A O 1
ATOM 2233 N N . ARG A 1 282 ? 23.385 12.939 -13.726 1.00 90.56 282 ARG A N 1
ATOM 2234 C CA . ARG A 1 282 ? 22.176 13.662 -14.127 1.00 90.56 282 ARG A CA 1
ATOM 2235 C C . ARG A 1 282 ? 20.997 13.197 -13.287 1.00 90.56 282 ARG A C 1
ATOM 2237 O O . ARG A 1 282 ? 20.905 12.028 -12.917 1.00 90.56 282 ARG A O 1
ATOM 2244 N N . GLU A 1 283 ? 20.097 14.123 -12.991 1.00 93.62 283 GLU A N 1
ATOM 2245 C CA . GLU A 1 283 ? 18.902 13.828 -12.210 1.00 93.62 283 GLU A CA 1
ATOM 2246 C C . GLU A 1 283 ? 17.773 13.335 -13.122 1.00 93.62 283 GLU A C 1
ATOM 2248 O O . GLU A 1 283 ? 17.334 14.063 -14.012 1.00 93.62 283 GLU A O 1
ATOM 2253 N N . ALA A 1 284 ? 17.303 12.109 -12.898 1.00 94.25 284 ALA A N 1
ATOM 2254 C CA . ALA A 1 284 ? 16.195 11.503 -13.638 1.00 94.25 284 ALA A CA 1
ATOM 2255 C C . ALA A 1 284 ? 15.565 10.363 -12.822 1.00 94.25 284 ALA A C 1
ATOM 2257 O O . ALA A 1 284 ? 16.136 9.923 -11.818 1.00 94.25 284 ALA A O 1
ATOM 2258 N N . TYR A 1 285 ? 14.419 9.843 -13.266 1.00 95.06 285 TYR A N 1
ATOM 2259 C CA . TYR A 1 285 ? 13.976 8.510 -12.851 1.00 95.06 285 TYR A CA 1
ATOM 2260 C C . TYR A 1 285 ? 14.800 7.470 -13.593 1.00 95.06 285 TYR A C 1
ATOM 2262 O O . TYR A 1 285 ? 14.651 7.292 -14.801 1.00 95.06 285 TYR A O 1
ATOM 2270 N N . TRP A 1 286 ? 15.674 6.784 -12.868 1.00 96.12 286 TRP A N 1
ATOM 2271 C CA . TRP A 1 286 ? 16.609 5.861 -13.485 1.00 96.12 286 TRP A CA 1
ATOM 2272 C C . TRP A 1 286 ? 16.163 4.412 -13.383 1.00 96.12 286 TR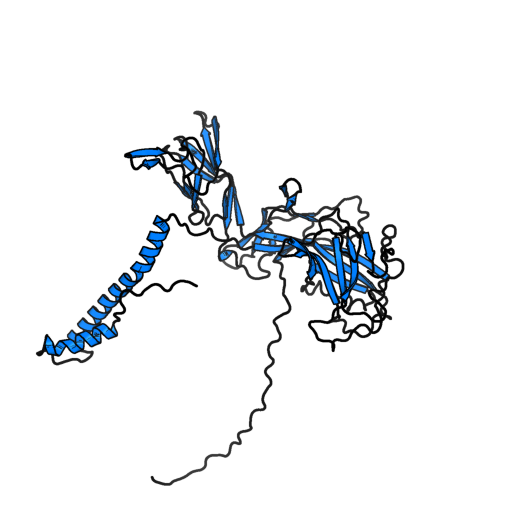P A C 1
ATOM 2274 O O . TRP A 1 286 ? 15.851 3.902 -12.306 1.00 96.12 286 TRP A O 1
ATOM 2284 N N . VAL A 1 287 ? 16.249 3.734 -14.518 1.00 96.56 287 VAL A N 1
ATOM 2285 C CA . VAL A 1 287 ? 16.185 2.286 -14.654 1.00 96.56 287 VAL A CA 1
ATOM 2286 C C . VAL A 1 287 ? 17.479 1.837 -15.325 1.00 96.56 287 VAL A C 1
ATOM 2288 O O . VAL A 1 287 ? 17.918 2.449 -16.293 1.00 96.56 287 VAL A O 1
ATOM 2291 N N . ARG A 1 288 ? 18.111 0.777 -14.829 1.00 95.62 288 ARG A N 1
ATOM 2292 C CA . ARG A 1 288 ? 19.322 0.212 -15.430 1.00 95.62 288 ARG A CA 1
ATOM 2293 C C . ARG A 1 288 ? 19.166 -1.269 -15.704 1.00 95.62 288 ARG A C 1
ATOM 2295 O O . ARG A 1 288 ? 18.546 -1.982 -14.914 1.00 95.62 288 ARG A O 1
ATOM 2302 N N . CYS A 1 289 ? 19.780 -1.720 -16.787 1.00 95.00 289 CYS A N 1
ATOM 2303 C CA . CYS A 1 289 ? 20.000 -3.132 -17.059 1.00 95.00 289 CYS A CA 1
ATOM 2304 C C . CYS A 1 289 ? 21.466 -3.432 -16.787 1.00 95.00 289 CYS A C 1
ATOM 2306 O O . CYS A 1 289 ? 22.342 -2.855 -17.427 1.00 95.00 289 CYS A O 1
ATOM 2308 N N . MET A 1 290 ? 21.722 -4.296 -15.815 1.00 93.50 290 MET A N 1
ATOM 2309 C CA . MET A 1 290 ? 23.056 -4.660 -15.366 1.00 93.50 290 MET A CA 1
ATOM 2310 C C . MET A 1 290 ? 23.373 -6.083 -15.810 1.00 93.50 290 MET A C 1
ATOM 2312 O O . MET A 1 290 ? 22.614 -7.001 -15.500 1.00 93.50 290 MET A O 1
ATOM 2316 N N . TYR A 1 291 ? 24.499 -6.268 -16.489 1.00 91.00 291 TYR A N 1
ATOM 2317 C CA . TYR A 1 291 ? 25.073 -7.570 -16.779 1.00 91.00 291 TYR A CA 1
ATOM 2318 C C . TYR A 1 291 ? 25.508 -8.236 -15.474 1.00 91.00 291 TYR A C 1
ATOM 2320 O O . TYR A 1 291 ? 26.369 -7.729 -14.751 1.00 91.00 291 TYR A O 1
ATOM 2328 N N . GLN A 1 292 ? 24.856 -9.342 -15.140 1.00 88.19 292 GLN A N 1
ATOM 2329 C CA . GLN A 1 292 ? 25.095 -10.087 -13.915 1.00 88.19 292 GLN A CA 1
ATOM 2330 C C . GLN A 1 292 ? 24.612 -11.524 -14.099 1.00 88.19 292 GLN A C 1
ATOM 2332 O O . GLN A 1 292 ? 23.423 -11.751 -14.344 1.00 88.19 292 GLN A O 1
ATOM 2337 N N . HIS A 1 293 ? 25.510 -12.494 -13.915 1.00 82.06 293 HIS A N 1
ATOM 2338 C CA . HIS A 1 293 ? 25.119 -13.901 -13.880 1.00 82.06 293 HIS A CA 1
ATOM 2339 C C . HIS A 1 293 ? 24.267 -14.191 -12.645 1.00 82.06 293 HIS A C 1
ATOM 2341 O O . HIS A 1 293 ? 24.394 -13.575 -11.578 1.00 82.06 293 HIS A O 1
ATOM 2347 N N . ARG A 1 294 ? 23.377 -15.168 -12.776 1.00 70.75 294 ARG A N 1
ATOM 2348 C CA . ARG A 1 294 ? 22.463 -15.537 -11.702 1.00 70.75 294 ARG A CA 1
ATOM 2349 C C . ARG A 1 294 ? 23.224 -16.217 -10.561 1.00 70.75 294 ARG A C 1
ATOM 2351 O O . ARG A 1 294 ? 23.833 -17.257 -10.765 1.00 70.75 294 ARG A O 1
ATOM 2358 N N . ASP A 1 295 ? 23.150 -15.634 -9.360 1.00 57.44 295 ASP A N 1
ATOM 2359 C CA . ASP A 1 295 ? 23.600 -16.194 -8.070 1.00 57.44 295 ASP A CA 1
ATOM 2360 C C . ASP A 1 295 ? 24.811 -17.163 -8.167 1.00 57.44 295 ASP A C 1
ATOM 2362 O O . ASP A 1 295 ? 24.710 -18.339 -7.819 1.00 57.44 295 ASP A O 1
ATOM 2366 N N . GLY A 1 296 ? 25.967 -16.665 -8.625 1.00 54.56 296 GLY A N 1
ATOM 2367 C CA . GLY A 1 296 ? 27.252 -17.379 -8.557 1.00 54.56 296 GLY A CA 1
ATOM 2368 C C . GLY A 1 296 ? 27.457 -18.512 -9.569 1.00 54.56 296 GLY A C 1
ATOM 2369 O O . GLY A 1 296 ? 28.481 -19.191 -9.494 1.00 54.56 296 GLY A O 1
ATOM 2370 N N . ASP A 1 297 ? 26.530 -18.716 -10.507 1.00 59.97 297 ASP A N 1
ATOM 2371 C CA . ASP A 1 297 ? 26.683 -19.692 -11.587 1.00 59.97 297 ASP A CA 1
ATOM 2372 C C . ASP A 1 297 ? 27.471 -19.086 -12.757 1.00 59.97 297 ASP A C 1
ATOM 2374 O O . ASP A 1 297 ? 26.912 -18.638 -13.756 1.00 59.97 297 ASP A O 1
ATOM 2378 N N . THR A 1 298 ? 28.798 -19.060 -12.631 1.00 57.41 298 THR A N 1
ATOM 2379 C CA . THR A 1 298 ? 29.699 -18.639 -13.718 1.00 57.41 298 THR A CA 1
ATOM 2380 C C . THR A 1 298 ? 29.717 -19.615 -14.900 1.00 57.41 298 THR A C 1
ATOM 2382 O O . THR A 1 298 ? 30.396 -19.344 -15.887 1.00 57.41 298 THR A O 1
ATOM 2385 N N . ALA A 1 299 ? 29.007 -20.749 -14.815 1.00 60.69 299 ALA A N 1
ATOM 2386 C CA . ALA A 1 299 ? 28.805 -21.654 -15.943 1.00 60.69 299 ALA A CA 1
ATOM 2387 C C . ALA A 1 299 ? 27.599 -21.254 -16.813 1.00 60.69 299 ALA A C 1
ATOM 2389 O O . ALA A 1 299 ? 27.421 -21.823 -17.893 1.00 60.69 299 ALA A O 1
ATOM 2390 N N . GLN A 1 300 ? 26.783 -20.281 -16.380 1.00 68.06 300 GLN A N 1
ATOM 2391 C CA . GLN A 1 300 ? 25.800 -19.638 -17.247 1.00 68.06 300 GLN A CA 1
ATOM 2392 C C . GLN A 1 300 ? 26.538 -18.928 -18.387 1.00 68.06 300 GLN A C 1
ATOM 2394 O O . GLN A 1 300 ? 27.523 -18.226 -18.176 1.00 68.06 300 GLN A O 1
ATOM 2399 N N . ALA A 1 301 ? 26.065 -19.148 -19.608 1.00 70.75 301 ALA A N 1
ATOM 2400 C CA . ALA A 1 301 ? 26.706 -18.611 -20.791 1.00 70.75 301 ALA A CA 1
ATOM 2401 C C . ALA A 1 301 ? 26.519 -17.079 -20.849 1.00 70.75 301 ALA A C 1
ATOM 2403 O O . ALA A 1 301 ? 25.406 -16.578 -20.651 1.00 70.75 301 ALA A O 1
ATOM 2404 N N . GLY A 1 302 ? 27.624 -16.357 -21.047 1.00 79.00 302 GLY A N 1
ATOM 2405 C CA . GLY A 1 302 ? 27.689 -14.896 -21.128 1.00 79.00 302 GLY A CA 1
ATOM 2406 C C . GLY A 1 302 ? 27.647 -14.397 -22.572 1.00 79.00 302 GLY A C 1
ATOM 2407 O O . GLY A 1 302 ? 27.666 -15.188 -23.508 1.00 79.00 302 GLY A O 1
ATOM 2408 N N . TYR A 1 303 ? 27.587 -13.082 -22.780 1.00 83.38 303 TYR A N 1
ATOM 2409 C CA . TYR A 1 303 ? 27.647 -12.553 -24.146 1.00 83.38 303 TYR A CA 1
ATOM 2410 C C . TYR A 1 303 ? 29.061 -12.701 -24.719 1.00 83.38 303 TYR A C 1
ATOM 2412 O O . TYR A 1 303 ? 30.018 -12.163 -24.159 1.00 83.38 303 TYR A O 1
ATOM 2420 N N . ASP A 1 304 ? 29.172 -13.363 -25.869 1.00 80.62 304 ASP A N 1
ATOM 2421 C CA . ASP A 1 304 ? 30.395 -13.403 -26.680 1.00 80.62 304 ASP A CA 1
ATOM 2422 C C . ASP A 1 304 ? 30.598 -12.089 -27.444 1.00 80.62 304 ASP A C 1
ATOM 2424 O O . ASP A 1 304 ? 31.718 -11.680 -27.749 1.00 80.62 304 ASP A O 1
ATOM 2428 N N . THR A 1 305 ? 29.494 -11.429 -27.792 1.00 82.44 305 THR A N 1
ATOM 2429 C CA . THR A 1 305 ? 29.464 -10.105 -28.408 1.00 82.44 305 THR A CA 1
ATOM 2430 C C . THR A 1 305 ? 28.269 -9.336 -27.855 1.00 82.44 305 THR A C 1
ATOM 2432 O O . THR A 1 305 ? 27.190 -9.891 -27.640 1.00 82.44 305 THR A O 1
ATOM 2435 N N . SER A 1 306 ? 28.495 -8.055 -27.565 1.00 86.88 306 SER A N 1
ATOM 2436 C CA . SER A 1 306 ? 27.486 -7.169 -26.990 1.00 86.88 306 SER A CA 1
ATOM 2437 C C . SER A 1 306 ? 26.327 -6.933 -27.966 1.00 86.88 306 SER A C 1
ATOM 2439 O O . SER A 1 306 ? 26.584 -6.622 -29.135 1.00 86.88 306 SER A O 1
ATOM 2441 N N . PRO A 1 307 ? 25.062 -7.038 -27.520 1.00 89.31 307 PRO A N 1
ATOM 2442 C CA . PRO A 1 307 ? 23.926 -6.714 -28.366 1.00 89.31 307 PRO A CA 1
ATOM 2443 C C . PRO A 1 307 ? 23.894 -5.210 -28.660 1.00 89.31 307 PRO A C 1
ATOM 2445 O O . PRO A 1 307 ? 24.170 -4.377 -27.796 1.00 89.31 307 PRO A O 1
ATOM 2448 N N . GLU A 1 308 ? 23.524 -4.853 -29.887 1.00 91.44 308 GLU A N 1
ATOM 2449 C CA . GLU A 1 308 ? 23.403 -3.462 -30.324 1.00 91.44 308 GLU A CA 1
ATOM 2450 C C . GLU A 1 308 ? 21.936 -3.033 -30.348 1.00 91.44 308 GLU A C 1
ATOM 2452 O O . GLU A 1 308 ? 21.111 -3.609 -31.058 1.00 91.44 308 GLU A O 1
ATOM 2457 N N . ILE A 1 309 ? 21.612 -1.999 -29.579 1.00 93.00 309 ILE A N 1
ATOM 2458 C CA . ILE A 1 309 ? 20.290 -1.390 -29.491 1.00 93.00 309 ILE A CA 1
ATOM 2459 C C . ILE A 1 309 ? 20.176 -0.334 -30.596 1.00 93.00 309 ILE A C 1
ATOM 2461 O O . ILE A 1 309 ? 20.835 0.706 -30.573 1.00 93.00 309 ILE A O 1
ATOM 2465 N N . GLN A 1 310 ? 19.304 -0.604 -31.565 1.00 93.12 310 GLN A N 1
ATOM 2466 C CA . GLN A 1 310 ? 18.978 0.290 -32.681 1.00 93.12 310 GLN A CA 1
ATOM 2467 C C . GLN A 1 310 ? 17.732 1.138 -32.401 1.00 93.12 310 GLN A C 1
ATOM 2469 O O . GLN A 1 310 ? 17.501 2.166 -33.037 1.00 93.12 310 GLN A O 1
ATOM 2474 N N . GLY A 1 311 ? 16.886 0.698 -31.472 1.00 92.38 311 GLY A N 1
ATOM 2475 C CA . GLY A 1 311 ? 15.690 1.424 -31.084 1.00 92.38 311 GLY A CA 1
ATOM 2476 C C . GLY A 1 311 ? 15.199 1.013 -29.708 1.00 92.38 311 GLY A C 1
ATOM 2477 O O . GLY A 1 311 ? 15.297 -0.150 -29.323 1.00 92.38 311 GLY A O 1
ATOM 2478 N N . LEU A 1 312 ? 14.641 1.988 -29.006 1.00 93.81 312 LEU A N 1
ATOM 2479 C CA . LEU A 1 312 ? 14.016 1.842 -27.706 1.00 93.81 312 LEU A CA 1
ATOM 2480 C C . LEU A 1 312 ? 12.716 2.642 -27.732 1.00 93.81 312 LEU A C 1
ATOM 2482 O O . LEU A 1 312 ? 12.715 3.798 -28.145 1.00 93.81 312 LEU A O 1
ATOM 2486 N N . SER A 1 313 ? 11.628 2.032 -27.289 1.00 90.69 313 SER A N 1
ATOM 2487 C CA . SER A 1 313 ? 10.427 2.746 -26.870 1.00 90.69 313 SER A CA 1
ATOM 2488 C C . SER A 1 313 ? 9.938 2.166 -25.549 1.00 90.69 313 SER A C 1
ATOM 2490 O O . SER A 1 313 ? 10.295 1.049 -25.176 1.00 90.69 313 SER A O 1
ATOM 2492 N N . ALA A 1 314 ? 9.117 2.914 -24.828 1.00 90.31 314 ALA A N 1
ATOM 2493 C CA . ALA A 1 314 ? 8.415 2.422 -23.662 1.00 90.31 314 ALA A CA 1
ATOM 2494 C C . ALA A 1 314 ? 6.962 2.855 -23.700 1.00 90.31 314 ALA A C 1
ATOM 2496 O O . ALA A 1 314 ? 6.578 3.811 -24.372 1.00 90.31 314 ALA A O 1
ATOM 2497 N N . GLU A 1 315 ? 6.157 2.105 -22.974 1.00 91.50 315 GLU A N 1
ATOM 2498 C CA . GLU A 1 315 ? 4.734 2.330 -22.843 1.00 91.50 315 GLU A CA 1
ATOM 2499 C C . GLU A 1 315 ? 4.354 2.041 -21.394 1.00 91.50 315 GLU A C 1
ATOM 2501 O O . GLU A 1 315 ? 4.825 1.065 -20.802 1.00 91.50 315 GLU A O 1
ATOM 2506 N N . VAL A 1 316 ? 3.488 2.862 -20.811 1.00 92.56 316 VAL A N 1
ATOM 2507 C CA . VAL A 1 316 ? 2.858 2.535 -19.534 1.00 92.56 316 VAL A CA 1
ATOM 2508 C C . VAL A 1 316 ? 1.640 1.690 -19.833 1.00 92.56 316 VAL A C 1
ATOM 2510 O O . VAL A 1 316 ? 0.726 2.130 -20.523 1.00 92.56 316 VAL A O 1
ATOM 2513 N N . ILE A 1 317 ? 1.623 0.471 -19.305 1.00 93.19 317 ILE A N 1
ATOM 2514 C CA . ILE A 1 317 ? 0.489 -0.451 -19.457 1.00 93.19 317 ILE A CA 1
ATOM 2515 C C . ILE A 1 317 ? -0.363 -0.535 -18.185 1.00 93.19 317 ILE A C 1
ATOM 2517 O O . ILE A 1 317 ? -1.407 -1.184 -18.180 1.00 93.19 317 ILE A O 1
ATOM 2521 N N . GLY A 1 318 ? 0.077 0.101 -17.097 1.00 93.19 318 GLY A N 1
ATOM 2522 C CA . GLY A 1 318 ? -0.613 0.079 -15.814 1.00 93.19 318 GLY A CA 1
ATOM 2523 C C . GLY A 1 318 ? 0.163 0.744 -14.684 1.00 93.19 318 GLY A C 1
ATOM 2524 O O . GLY A 1 318 ? 1.284 1.219 -14.863 1.00 93.19 318 GLY A O 1
ATOM 2525 N N . ILE A 1 319 ? -0.435 0.737 -13.496 1.00 93.44 319 ILE A N 1
ATOM 2526 C CA . ILE A 1 319 ? 0.160 1.243 -12.257 1.00 93.44 319 ILE A CA 1
ATOM 2527 C C . ILE A 1 319 ? -0.211 0.338 -11.082 1.00 93.44 319 ILE A C 1
ATOM 2529 O O . ILE A 1 319 ? -1.320 -0.187 -10.990 1.00 93.44 319 ILE A O 1
ATOM 2533 N N . SER A 1 320 ? 0.734 0.161 -10.166 1.00 93.00 320 SER A N 1
ATOM 2534 C CA . SER A 1 320 ? 0.540 -0.494 -8.880 1.00 93.00 320 SER A CA 1
ATOM 2535 C C . SER A 1 320 ? 0.259 0.550 -7.804 1.00 93.00 320 SER A C 1
ATOM 2537 O O . SER A 1 320 ? 1.066 1.453 -7.565 1.00 93.00 320 SER A O 1
ATOM 2539 N N . VAL A 1 321 ? -0.882 0.406 -7.142 1.00 92.75 321 VAL A N 1
ATOM 2540 C CA . VAL A 1 321 ? -1.420 1.322 -6.137 1.00 92.75 321 VAL A CA 1
ATOM 2541 C C . VAL A 1 321 ? -1.579 0.572 -4.809 1.00 92.75 321 VAL A C 1
ATOM 2543 O O . VAL A 1 321 ? -2.135 -0.528 -4.806 1.00 92.75 321 VAL A O 1
ATOM 2546 N N . PRO A 1 322 ? -1.081 1.109 -3.680 1.00 92.19 322 PRO A N 1
ATOM 2547 C CA . PRO A 1 322 ? -1.349 0.544 -2.362 1.00 92.19 322 PRO A CA 1
ATOM 2548 C C . PRO A 1 322 ? -2.842 0.530 -2.060 1.00 92.19 322 PRO A C 1
ATOM 2550 O O . PRO A 1 322 ? -3.564 1.460 -2.412 1.00 92.19 322 PRO A O 1
ATOM 2553 N N . ALA A 1 323 ? -3.299 -0.546 -1.439 1.00 91.44 323 ALA A N 1
ATOM 2554 C CA . ALA A 1 323 ? -4.676 -0.692 -1.020 1.00 91.44 323 ALA A CA 1
ATOM 2555 C C . ALA A 1 323 ? -4.753 -1.388 0.332 1.00 91.44 323 ALA A C 1
ATOM 2557 O O . ALA A 1 323 ? -4.006 -2.335 0.620 1.00 91.44 323 ALA A O 1
ATOM 2558 N N . THR A 1 324 ? -5.719 -0.957 1.128 1.00 90.62 324 THR A N 1
ATOM 2559 C CA . THR A 1 324 ? -5.960 -1.448 2.477 1.00 90.62 324 THR A CA 1
ATOM 2560 C C . THR A 1 324 ? -7.342 -2.093 2.542 1.00 90.62 324 THR A C 1
ATOM 2562 O O . THR A 1 324 ? -8.300 -1.581 1.968 1.00 90.62 324 THR A O 1
ATOM 2565 N N . HIS A 1 325 ? -7.470 -3.224 3.246 1.00 90.19 325 HIS A N 1
ATOM 2566 C CA . HIS A 1 325 ? -8.776 -3.781 3.609 1.00 90.19 325 HIS A CA 1
ATOM 2567 C C . HIS A 1 325 ? -9.443 -2.846 4.620 1.00 90.19 325 HIS A C 1
ATOM 2569 O O . HIS A 1 325 ? -9.322 -3.032 5.831 1.00 90.19 325 HIS A O 1
ATOM 2575 N N . ALA A 1 326 ? -10.093 -1.820 4.095 1.00 87.88 326 ALA A N 1
ATOM 2576 C CA . ALA A 1 326 ? -10.780 -0.782 4.828 1.00 87.88 326 ALA A CA 1
ATOM 2577 C C . ALA A 1 326 ? -11.957 -0.309 3.977 1.00 87.88 326 ALA A C 1
ATOM 2579 O O . ALA A 1 326 ? -11.785 -0.016 2.797 1.00 87.88 326 ALA A O 1
ATOM 2580 N N . GLN A 1 327 ? -13.135 -0.218 4.574 1.00 86.75 327 GLN A N 1
ATOM 2581 C CA . GLN A 1 327 ? -14.309 0.423 3.991 1.00 86.75 327 GLN A CA 1
ATOM 2582 C C . GLN A 1 327 ? -14.635 1.663 4.802 1.00 86.75 327 GLN A C 1
ATOM 2584 O O . GLN A 1 327 ? -14.392 1.679 6.006 1.00 86.75 327 GLN A O 1
ATOM 2589 N N . THR A 1 328 ? -15.147 2.704 4.149 1.00 86.44 328 THR A N 1
ATOM 2590 C CA . THR A 1 328 ? -15.450 3.974 4.816 1.00 86.44 328 THR A CA 1
ATOM 2591 C C . THR A 1 328 ? -16.954 4.149 4.945 1.00 86.44 328 THR A C 1
ATOM 2593 O O . THR A 1 328 ? -17.640 4.295 3.937 1.00 86.44 328 THR A O 1
ATOM 2596 N N . THR A 1 329 ? -17.448 4.221 6.175 1.00 89.62 329 THR A N 1
ATOM 2597 C CA . THR A 1 329 ? -18.800 4.715 6.464 1.00 89.62 329 THR A CA 1
ATOM 2598 C C . THR A 1 329 ? -18.728 6.216 6.714 1.00 89.62 329 THR A C 1
ATOM 2600 O O . THR A 1 329 ? -17.741 6.704 7.270 1.00 89.62 329 THR A O 1
ATOM 2603 N N . ARG A 1 330 ? -19.748 6.961 6.283 1.00 90.44 330 ARG A N 1
ATOM 2604 C CA . ARG A 1 330 ? -19.867 8.415 6.465 1.00 90.44 330 ARG A CA 1
ATOM 2605 C C . ARG A 1 330 ? -21.184 8.758 7.140 1.00 90.44 330 ARG A C 1
ATOM 2607 O O . ARG A 1 330 ? -22.167 8.054 6.936 1.00 90.44 330 ARG A O 1
ATOM 2614 N N . ASP A 1 331 ? -21.168 9.854 7.890 1.00 91.69 331 ASP A N 1
ATOM 2615 C CA . ASP A 1 331 ? -22.339 10.484 8.502 1.00 91.69 331 ASP A CA 1
ATOM 2616 C C . ASP A 1 331 ? -23.223 9.497 9.289 1.00 91.69 331 ASP A C 1
ATOM 2618 O O . ASP A 1 331 ? -24.451 9.509 9.188 1.00 91.69 331 ASP A O 1
ATOM 2622 N N . GLU A 1 332 ? -22.591 8.628 10.086 1.00 94.88 332 GLU A N 1
ATOM 2623 C CA . GLU A 1 332 ? -23.310 7.650 10.902 1.00 94.88 332 GLU A CA 1
ATOM 2624 C C . GLU A 1 332 ? -23.964 8.336 12.101 1.00 94.88 332 GLU A C 1
ATOM 2626 O O . GLU A 1 332 ? -23.297 8.980 12.914 1.00 94.88 332 GLU A O 1
ATOM 2631 N N . PHE A 1 333 ? -25.279 8.181 12.230 1.00 95.62 333 PHE A N 1
ATOM 2632 C CA . PHE A 1 333 ? -26.020 8.663 13.386 1.00 95.62 333 PHE A CA 1
ATOM 2633 C C . PHE A 1 333 ? -25.821 7.718 14.577 1.00 95.62 333 PHE A C 1
ATOM 2635 O O . PHE A 1 333 ? -26.332 6.602 14.578 1.00 95.62 333 PHE A O 1
ATOM 2642 N N . LEU A 1 334 ? -25.112 8.192 15.602 1.00 94.31 334 LEU A N 1
ATOM 2643 C CA . LEU A 1 334 ? -24.808 7.423 16.813 1.00 94.31 334 LEU A CA 1
ATOM 2644 C C . LEU A 1 334 ? -26.003 7.365 17.771 1.00 94.31 334 LEU A C 1
ATOM 2646 O O . LEU A 1 334 ? -26.204 6.379 18.475 1.00 94.31 334 LEU A O 1
ATOM 2650 N N . GLY A 1 335 ? -26.785 8.445 17.828 1.00 94.31 335 GLY A N 1
ATOM 2651 C CA . GLY A 1 335 ? -27.899 8.582 18.759 1.00 94.31 335 GLY A CA 1
ATOM 2652 C C . GLY A 1 335 ? -28.098 10.013 19.247 1.00 94.31 335 GLY A C 1
ATOM 2653 O O . GLY A 1 335 ? -27.516 10.967 18.725 1.00 94.31 335 GLY A O 1
ATOM 2654 N N . LYS A 1 336 ? -28.947 10.163 20.269 1.00 95.94 336 LYS A N 1
ATOM 2655 C CA . LYS A 1 336 ? -29.156 11.435 20.970 1.00 95.94 336 LYS A CA 1
ATOM 2656 C C . LYS A 1 336 ? -28.515 11.388 22.343 1.00 95.94 336 LYS A C 1
ATOM 2658 O O . LYS A 1 336 ? -28.679 10.405 23.062 1.00 95.94 336 LYS A O 1
ATOM 2663 N N . SER A 1 337 ? -27.838 12.466 22.715 1.00 96.31 337 SER A N 1
ATOM 2664 C CA . SER A 1 337 ? -27.262 12.567 24.047 1.00 96.31 337 SER A CA 1
ATOM 2665 C C . SER A 1 337 ? -28.345 12.764 25.107 1.00 96.31 337 SER A C 1
ATOM 2667 O O . SER A 1 337 ? -29.275 13.548 24.913 1.00 96.31 337 SER A O 1
ATOM 2669 N N . ASN A 1 338 ? -28.210 12.093 26.249 1.00 95.81 338 ASN A N 1
ATOM 2670 C CA . ASN A 1 338 ? -29.059 12.330 27.419 1.00 95.81 338 ASN A CA 1
ATOM 2671 C C . ASN A 1 338 ? -28.524 13.459 28.325 1.00 95.81 338 ASN A C 1
ATOM 2673 O O . ASN A 1 338 ? -29.271 13.964 29.159 1.00 95.81 338 ASN A O 1
ATOM 2677 N N . GLY A 1 339 ? -27.289 13.923 28.106 1.00 94.44 339 GLY A N 1
ATOM 2678 C CA . GLY A 1 339 ? -26.639 14.975 28.894 1.00 94.44 339 GLY A CA 1
ATOM 2679 C C . GLY A 1 339 ? -25.888 14.494 30.141 1.00 94.44 339 GLY A C 1
ATOM 2680 O O . GLY A 1 339 ? -25.393 15.334 30.885 1.00 94.44 339 GLY A O 1
ATOM 2681 N N . GLU A 1 340 ? -25.770 13.183 30.359 1.00 96.50 340 GLU A N 1
ATOM 2682 C CA . GLU A 1 340 ? -25.053 12.608 31.504 1.00 96.50 340 GLU A CA 1
ATOM 2683 C C . GLU A 1 340 ? -23.560 12.352 31.197 1.00 96.50 340 GLU A C 1
ATOM 2685 O O . GLU A 1 340 ? -23.201 12.075 30.048 1.00 96.50 340 GLU A O 1
ATOM 2690 N N . PRO A 1 341 ? -22.647 12.424 32.181 1.00 95.94 341 PRO A N 1
ATOM 2691 C CA . PRO A 1 341 ? -21.242 12.068 31.976 1.00 95.94 341 PRO A CA 1
ATOM 2692 C C . PRO A 1 341 ? -21.042 10.596 31.581 1.00 95.94 341 PRO A C 1
ATOM 2694 O O . PRO A 1 341 ? -21.790 9.721 32.009 1.00 95.94 341 PRO A O 1
ATOM 2697 N N . GLY A 1 342 ? -19.989 10.304 30.809 1.00 93.88 342 GLY A N 1
ATOM 2698 C CA . GLY A 1 342 ? -19.579 8.924 30.504 1.00 93.88 342 GLY A CA 1
ATOM 2699 C C . GLY A 1 342 ? -20.495 8.158 29.543 1.00 93.88 342 GLY A C 1
ATOM 2700 O O . GLY A 1 342 ? -20.460 6.931 29.522 1.00 93.88 342 GLY A O 1
ATOM 2701 N N . GLN A 1 343 ? -21.329 8.854 28.763 1.00 96.69 343 GLN A N 1
ATOM 2702 C CA . GLN A 1 343 ? -22.176 8.231 27.740 1.00 96.69 343 GLN A CA 1
ATOM 2703 C C . GLN A 1 343 ? -21.349 7.460 26.706 1.00 96.69 343 GLN A C 1
ATOM 2705 O O . GLN A 1 343 ? -20.311 7.951 26.249 1.00 96.69 343 GLN A O 1
ATOM 2710 N N . THR A 1 344 ? -21.868 6.306 26.282 1.00 96.75 344 THR A N 1
ATOM 2711 C CA . THR A 1 344 ? -21.277 5.475 25.231 1.00 96.75 344 THR A CA 1
ATOM 2712 C C . THR A 1 344 ? -22.261 5.208 24.096 1.00 96.75 344 THR A C 1
ATOM 2714 O O . THR A 1 344 ? -23.477 5.170 24.298 1.00 96.75 344 THR A O 1
ATOM 2717 N N . PHE A 1 345 ? -21.731 5.046 22.884 1.00 96.44 345 PHE A N 1
ATOM 2718 C CA . PHE A 1 345 ? -22.499 4.776 21.671 1.00 96.44 345 PHE A CA 1
ATOM 2719 C C . PHE A 1 345 ? -21.770 3.738 20.817 1.00 96.44 345 PHE A C 1
ATOM 2721 O O . PHE A 1 345 ? -20.565 3.854 20.592 1.00 96.44 345 PHE A O 1
ATOM 2728 N N . ALA A 1 346 ? -22.499 2.732 20.337 1.00 95.94 346 ALA A N 1
ATOM 2729 C CA . ALA A 1 346 ? -21.949 1.674 19.497 1.00 95.94 346 ALA A CA 1
ATOM 2730 C C . ALA A 1 346 ? -22.034 2.045 18.013 1.00 95.94 346 ALA A C 1
ATOM 2732 O O . ALA A 1 346 ? -23.048 2.575 17.558 1.00 95.94 346 ALA A O 1
ATOM 2733 N N . LEU A 1 347 ? -20.980 1.723 17.270 1.00 94.69 347 LEU A N 1
ATOM 2734 C CA . LEU A 1 347 ? -20.925 1.847 15.821 1.00 94.69 347 LEU A CA 1
ATOM 2735 C C . LEU A 1 347 ? -21.555 0.636 15.139 1.00 94.69 347 LEU A C 1
ATOM 2737 O O . LEU A 1 347 ? -21.528 -0.484 15.654 1.00 94.69 347 LEU A O 1
ATOM 2741 N N . GLN A 1 348 ? -22.075 0.851 13.935 1.00 93.44 348 GLN A N 1
ATOM 2742 C CA . GLN A 1 348 ? -22.673 -0.205 13.126 1.00 93.44 348 GLN A CA 1
ATOM 2743 C C . GLN A 1 348 ? -21.649 -1.262 12.689 1.00 93.44 348 GLN A C 1
ATOM 2745 O O . GLN A 1 348 ? -21.981 -2.447 12.585 1.00 93.44 348 GLN A O 1
ATOM 2750 N N . HIS A 1 349 ? -20.407 -0.845 12.424 1.00 89.88 349 HIS A N 1
ATOM 2751 C CA . HIS A 1 349 ? -19.354 -1.726 11.940 1.00 89.88 349 HIS A CA 1
ATOM 2752 C C . HIS A 1 349 ? -18.133 -1.745 12.856 1.00 89.88 349 HIS A C 1
ATOM 2754 O O . HIS A 1 349 ? -17.620 -0.718 13.296 1.00 89.88 349 HIS A O 1
ATOM 2760 N N . GLN A 1 350 ? -17.620 -2.953 13.064 1.00 87.06 350 GLN A N 1
ATOM 2761 C CA . GLN A 1 350 ? -16.421 -3.234 13.834 1.00 87.06 350 GLN A CA 1
ATOM 2762 C C . GLN A 1 350 ? -15.624 -4.357 13.150 1.00 87.06 350 GLN A C 1
ATOM 2764 O O . GLN A 1 350 ? -16.206 -5.199 12.459 1.00 87.06 350 GLN A O 1
ATOM 2769 N N . PRO A 1 351 ? -14.303 -4.415 13.346 1.00 86.62 351 PRO A N 1
ATOM 2770 C CA . PRO A 1 351 ? -13.504 -3.462 14.109 1.00 86.62 351 PRO A CA 1
ATOM 2771 C C . PRO A 1 351 ? -13.171 -2.188 13.315 1.00 86.62 351 PRO A C 1
ATOM 2773 O O . PRO A 1 351 ? -13.154 -2.187 12.080 1.00 86.62 351 PRO A O 1
ATOM 2776 N N . VAL A 1 352 ? -12.886 -1.106 14.041 1.00 87.50 352 VAL A N 1
ATOM 2777 C CA . VAL A 1 352 ? -12.568 0.220 13.498 1.00 87.50 352 VAL A CA 1
ATOM 2778 C C . VAL A 1 352 ? -11.058 0.380 13.329 1.00 87.50 352 VAL A C 1
ATOM 2780 O O . VAL A 1 352 ? -10.264 0.036 14.200 1.00 87.50 352 VAL A O 1
ATOM 2783 N N . LEU A 1 353 ? -10.654 0.915 12.183 1.00 83.56 353 LEU A N 1
ATOM 2784 C CA . LEU A 1 353 ? -9.264 1.138 11.791 1.00 83.56 353 LEU A CA 1
ATOM 2785 C C . LEU A 1 353 ? -8.851 2.601 11.961 1.00 83.56 353 LEU A C 1
ATOM 2787 O O . LEU A 1 353 ? -7.733 2.894 12.379 1.00 83.56 353 LEU A O 1
ATOM 2791 N N . ARG A 1 354 ? -9.749 3.522 11.600 1.00 82.12 354 ARG A N 1
ATOM 2792 C CA . ARG A 1 354 ? -9.547 4.971 11.678 1.00 82.12 354 ARG A CA 1
ATOM 2793 C C . ARG A 1 354 ? -10.888 5.644 11.908 1.00 82.12 354 ARG A C 1
ATOM 2795 O O . ARG A 1 354 ? -11.887 5.202 11.356 1.00 82.12 354 ARG A O 1
ATOM 2802 N N . VAL A 1 355 ? -10.903 6.727 12.670 1.00 83.50 355 VAL A N 1
ATOM 2803 C CA . VAL A 1 355 ? -12.112 7.496 12.969 1.00 83.50 355 VAL A CA 1
ATOM 2804 C C . VAL A 1 355 ? -11.909 8.962 12.599 1.00 83.50 355 VAL A C 1
ATOM 2806 O O . VAL A 1 355 ? -10.791 9.477 12.666 1.00 83.50 355 VAL A O 1
ATOM 2809 N N . GLY A 1 356 ? -12.981 9.602 12.144 1.00 81.56 356 GLY A N 1
ATOM 2810 C CA . GLY A 1 356 ? -13.066 11.038 11.923 1.00 81.56 356 GLY A CA 1
ATOM 2811 C C . GLY A 1 356 ? -13.504 11.793 13.178 1.00 81.56 356 GLY A C 1
ATOM 2812 O O . GLY A 1 356 ? -13.311 11.344 14.302 1.00 81.56 356 GLY A O 1
ATOM 2813 N N . GLU A 1 357 ? -14.116 12.956 12.979 1.00 88.25 357 GLU A N 1
ATOM 2814 C CA . GLU A 1 357 ? -14.701 13.766 14.055 1.00 88.25 357 GLU A CA 1
ATOM 2815 C C . GLU A 1 357 ? -16.139 13.326 14.351 1.00 88.25 357 GLU A C 1
ATOM 2817 O O . GLU A 1 357 ? -16.841 12.862 13.443 1.00 88.25 357 GLU A O 1
ATOM 2822 N N . VAL A 1 358 ? -16.608 13.558 15.580 1.00 86.56 358 VAL A N 1
ATOM 2823 C CA . VAL A 1 358 ? -18.041 13.500 15.907 1.00 86.56 358 VAL A CA 1
ATOM 2824 C C . VAL A 1 358 ? -18.630 14.909 15.876 1.00 86.56 358 VAL A C 1
ATOM 2826 O O . VAL A 1 358 ? -18.060 15.868 16.400 1.00 86.56 358 VAL A O 1
ATOM 2829 N N . LEU A 1 359 ? -19.791 15.038 15.249 1.00 86.19 359 LEU A N 1
ATOM 2830 C CA . LEU A 1 359 ? -20.595 16.245 15.199 1.00 86.19 359 LEU A CA 1
ATOM 2831 C C . LEU A 1 359 ? -21.716 16.146 16.226 1.00 86.19 359 LEU A C 1
ATOM 2833 O O . LEU A 1 359 ? -22.554 15.254 16.158 1.00 86.19 359 LEU A O 1
ATOM 2837 N N . GLU A 1 360 ? -21.751 17.105 17.140 1.00 91.06 360 GLU A N 1
ATOM 2838 C CA . GLU A 1 360 ? -22.900 17.361 18.001 1.00 91.06 360 GLU A CA 1
ATOM 2839 C C . GLU A 1 360 ? -23.776 18.407 17.318 1.00 91.06 360 GLU A C 1
ATOM 2841 O O . GLU A 1 360 ? -23.377 19.565 17.155 1.00 91.06 360 GLU A O 1
ATOM 2846 N N . VAL A 1 361 ? -24.962 17.984 16.900 1.00 87.19 361 VAL A N 1
ATOM 2847 C CA . VAL A 1 361 ? -25.927 18.784 16.155 1.00 87.19 361 VAL A CA 1
ATOM 2848 C C . VAL A 1 361 ? -27.114 19.078 17.062 1.00 87.19 361 VAL A C 1
ATOM 2850 O O . VAL A 1 361 ? -27.809 18.180 17.533 1.00 87.19 361 VAL A O 1
ATOM 2853 N N . SER A 1 362 ? -27.368 20.356 17.319 1.00 87.50 362 SER A N 1
ATOM 2854 C CA . SER A 1 362 ? -28.588 20.806 17.995 1.00 87.50 362 SER A CA 1
ATOM 2855 C C . SER A 1 362 ? -29.569 21.349 16.964 1.00 87.50 362 SER A C 1
ATOM 2857 O O . SER A 1 362 ? -29.162 22.031 16.021 1.00 87.50 362 SER A O 1
ATOM 2859 N N . ARG A 1 363 ? -30.861 21.066 17.149 1.00 86.38 363 ARG A N 1
ATOM 2860 C CA . ARG A 1 363 ? -31.941 21.587 16.304 1.00 86.38 363 ARG A CA 1
ATOM 2861 C C . ARG A 1 363 ? -32.851 22.514 17.103 1.00 86.38 363 ARG A C 1
ATOM 2863 O O . ARG A 1 363 ? -33.029 22.318 18.302 1.00 86.38 363 ARG A O 1
ATOM 2870 N N . ASP A 1 364 ? -33.383 23.541 16.451 1.00 84.69 364 ASP A N 1
ATOM 2871 C CA . ASP A 1 364 ? -34.405 24.416 17.023 1.00 84.69 364 ASP A CA 1
ATOM 2872 C C . ASP A 1 364 ? -35.796 23.754 17.020 1.00 84.69 364 ASP A C 1
ATOM 2874 O O . ASP A 1 364 ? -35.985 22.639 16.529 1.00 84.69 364 ASP A O 1
ATOM 2878 N N . VAL A 1 365 ? -36.792 24.459 17.564 1.00 79.00 365 VAL A N 1
ATOM 2879 C CA . VAL A 1 365 ? -38.189 23.989 17.651 1.00 79.00 365 VAL A CA 1
ATOM 2880 C C . VAL A 1 365 ? -38.809 23.743 16.264 1.00 79.00 365 VAL A C 1
ATOM 2882 O O . VAL A 1 365 ? -39.743 22.957 16.139 1.00 79.00 365 VAL A O 1
ATOM 2885 N N . ALA A 1 366 ? -38.274 24.367 15.210 1.00 80.19 366 ALA A N 1
ATOM 2886 C CA . ALA A 1 366 ? -38.691 24.168 13.823 1.00 80.19 366 ALA A CA 1
ATOM 2887 C C . ALA A 1 366 ? -37.906 23.044 13.109 1.00 80.19 366 ALA A C 1
ATOM 2889 O O . ALA A 1 366 ? -38.088 22.837 11.908 1.00 80.19 366 ALA A O 1
ATOM 2890 N N . GLY A 1 367 ? -37.027 22.323 13.818 1.00 79.88 367 GLY A N 1
ATOM 2891 C CA . GLY A 1 367 ? -36.213 21.222 13.294 1.00 79.88 367 GLY A CA 1
ATOM 2892 C C . GLY A 1 367 ? -34.969 21.655 12.506 1.00 79.88 367 GLY A C 1
ATOM 2893 O O . GLY A 1 367 ? -34.254 20.802 11.962 1.00 79.88 367 GLY A O 1
ATOM 2894 N N . ARG A 1 368 ? -34.674 22.959 12.438 1.00 82.62 368 ARG A N 1
ATOM 2895 C CA . ARG A 1 368 ? -33.500 23.494 11.733 1.00 82.62 368 ARG A CA 1
ATOM 2896 C C . ARG A 1 368 ? -32.265 23.373 12.611 1.00 82.62 368 ARG A C 1
ATOM 2898 O O . ARG A 1 368 ? -32.350 23.504 13.827 1.00 82.62 368 ARG A O 1
ATOM 2905 N N . VAL A 1 369 ? -31.106 23.135 11.999 1.00 85.31 369 VAL A N 1
ATOM 2906 C CA . VAL A 1 369 ? -29.832 23.072 12.728 1.00 85.31 369 VAL A CA 1
ATOM 2907 C C . VAL A 1 369 ? -29.542 24.440 13.345 1.00 85.31 369 VAL A C 1
ATOM 2909 O O . VAL A 1 369 ? -29.369 25.421 12.627 1.00 85.31 369 VAL A O 1
ATOM 2912 N N . SER A 1 370 ? -29.505 24.493 14.674 1.00 82.81 370 SER A N 1
ATOM 2913 C CA . SER A 1 370 ? -29.252 25.707 15.450 1.00 82.81 370 SER A CA 1
ATOM 2914 C C . SER A 1 370 ? -27.787 25.830 15.862 1.00 82.81 370 SER A C 1
ATOM 2916 O O . SER A 1 370 ? -27.261 26.937 15.953 1.00 82.81 370 SER A O 1
ATOM 2918 N N . SER A 1 371 ? -27.100 24.705 16.085 1.00 87.44 371 SER A N 1
ATOM 2919 C CA . SER A 1 371 ? -25.657 24.686 16.320 1.00 87.44 371 SER A CA 1
ATOM 2920 C C . SER A 1 371 ? -25.033 23.357 15.905 1.00 87.44 371 SER A C 1
ATOM 2922 O O . SER A 1 371 ? -25.678 22.310 15.977 1.00 87.44 371 SER A O 1
ATOM 2924 N N . GLN A 1 372 ? -23.768 23.410 15.492 1.00 90.94 372 GLN A N 1
ATOM 2925 C CA . GLN A 1 372 ? -22.954 22.243 15.171 1.00 90.94 372 GLN A CA 1
ATOM 2926 C C . GLN A 1 372 ? -21.597 22.391 15.858 1.00 90.94 372 GLN A C 1
ATOM 2928 O O . GLN A 1 372 ? -20.885 23.374 15.645 1.00 90.94 372 GLN A O 1
ATOM 2933 N N . LYS A 1 373 ? -21.236 21.428 16.706 1.00 93.44 373 LYS A N 1
ATOM 2934 C CA . LYS A 1 373 ? -19.966 21.418 17.442 1.00 93.44 373 LYS A CA 1
ATOM 2935 C C . LYS A 1 373 ? -19.163 20.184 17.060 1.00 93.44 373 LYS A C 1
ATOM 2937 O O . LYS A 1 373 ? -19.718 19.100 16.933 1.00 93.44 373 LYS A O 1
ATOM 2942 N N . ARG A 1 374 ? -17.852 20.360 16.903 1.00 95.50 374 ARG A N 1
ATOM 2943 C CA . ARG A 1 374 ? -16.922 19.277 16.570 1.00 95.50 374 ARG A CA 1
ATOM 2944 C C . ARG A 1 374 ? -16.273 18.716 17.823 1.00 95.50 374 ARG A C 1
ATOM 2946 O O . ARG A 1 374 ? -15.827 19.479 18.685 1.00 95.50 374 ARG A O 1
ATOM 2953 N N . TRP A 1 375 ? -16.222 17.396 17.874 1.00 95.94 375 TRP A N 1
ATOM 2954 C CA . TRP A 1 375 ? -15.562 16.599 18.889 1.00 95.94 375 TRP A CA 1
ATOM 2955 C C . TRP A 1 375 ? -14.391 15.856 18.256 1.00 95.94 375 TRP A C 1
ATOM 2957 O O . TRP A 1 375 ? -14.525 15.293 17.167 1.00 95.94 375 TRP A O 1
ATOM 2967 N N . HIS A 1 376 ? -13.251 15.862 18.940 1.00 94.44 376 HIS A N 1
ATOM 2968 C CA . HIS A 1 376 ? -12.002 15.296 18.443 1.00 94.44 376 HIS A CA 1
ATOM 2969 C C . HIS A 1 376 ? -11.686 13.997 19.171 1.00 94.44 376 HIS A C 1
ATOM 2971 O O . HIS A 1 376 ? -11.883 13.885 20.382 1.00 94.44 376 HIS A O 1
ATOM 2977 N N . TRP A 1 377 ? -11.178 13.027 18.425 1.00 93.88 377 TRP A N 1
ATOM 2978 C CA . TRP A 1 377 ? -10.726 11.773 18.998 1.00 93.88 377 TRP A CA 1
ATOM 2979 C C . TRP A 1 377 ? -9.457 11.993 19.828 1.00 93.88 377 TRP A C 1
ATOM 2981 O O . TRP A 1 377 ? -8.518 12.657 19.383 1.00 93.88 377 TRP A O 1
ATOM 2991 N N . VAL A 1 378 ? -9.424 11.397 21.015 1.00 93.06 378 VAL A N 1
ATOM 2992 C CA . VAL A 1 378 ? -8.238 11.285 21.867 1.00 93.06 378 VAL A CA 1
ATOM 2993 C C . VAL A 1 378 ? -8.062 9.834 22.302 1.00 93.06 378 VAL A C 1
ATOM 2995 O O . VAL A 1 378 ? -9.018 9.058 22.320 1.00 93.06 378 VAL A O 1
ATOM 2998 N N . LYS A 1 379 ? -6.831 9.459 22.661 1.00 88.50 379 LYS A N 1
ATOM 2999 C CA . LYS A 1 379 ? -6.546 8.115 23.182 1.00 88.50 379 LYS A CA 1
ATOM 3000 C C . LYS A 1 379 ? -7.240 7.880 24.527 1.00 88.50 379 LYS A C 1
ATOM 3002 O O . LYS A 1 379 ? -7.823 6.827 24.738 1.00 88.50 379 LYS A O 1
ATOM 3007 N N . ASP A 1 380 ? -7.176 8.870 25.409 1.00 89.75 380 ASP A N 1
ATOM 3008 C CA . ASP A 1 380 ? -7.765 8.843 26.742 1.00 89.75 380 ASP A CA 1
ATOM 3009 C C . ASP A 1 380 ? -8.146 10.263 27.188 1.00 89.75 380 ASP A C 1
ATOM 3011 O O . ASP A 1 380 ? -7.762 11.266 26.576 1.00 89.75 380 ASP A O 1
ATOM 3015 N N . PHE A 1 381 ? -8.918 10.355 28.269 1.00 93.81 381 PHE A N 1
ATOM 3016 C CA . PHE A 1 381 ? -9.382 11.630 28.806 1.00 93.81 381 PHE A CA 1
ATOM 3017 C C . PHE A 1 381 ? -8.421 12.280 29.813 1.00 93.81 381 PHE A C 1
ATOM 3019 O O . PHE A 1 381 ? -8.741 13.355 30.318 1.00 93.81 381 PHE A O 1
ATOM 3026 N N . ALA A 1 382 ? -7.253 11.699 30.116 1.00 89.31 382 ALA A N 1
ATOM 3027 C CA . ALA A 1 382 ? -6.413 12.156 31.230 1.00 89.31 382 ALA A CA 1
ATOM 3028 C C . ALA A 1 382 ? -5.945 13.615 31.070 1.00 89.31 382 ALA A C 1
ATOM 3030 O O . ALA A 1 382 ? -5.858 14.351 32.054 1.00 89.31 382 ALA A O 1
ATOM 3031 N N . GLY A 1 383 ? -5.695 14.041 29.827 1.00 90.44 383 GLY A N 1
ATOM 3032 C CA . GLY A 1 383 ? -5.340 15.420 29.471 1.00 90.44 383 GLY A CA 1
ATOM 3033 C C . GLY A 1 383 ? -6.522 16.332 29.117 1.00 90.44 383 GLY A C 1
ATOM 3034 O O . GLY A 1 383 ? -6.300 17.459 28.685 1.00 90.44 383 GLY A O 1
ATOM 3035 N N . SER A 1 384 ? -7.765 15.862 29.244 1.00 94.81 384 SER A N 1
ATOM 3036 C CA . SER A 1 384 ? -8.962 16.603 28.827 1.00 94.81 384 SER A CA 1
ATOM 3037 C C . SER A 1 384 ? -9.575 17.369 29.995 1.00 94.81 384 SER A C 1
ATOM 3039 O O . SER A 1 384 ? -9.967 16.767 30.994 1.00 94.81 384 SER A O 1
ATOM 3041 N N . ASP A 1 385 ? -9.711 18.687 29.860 1.00 94.31 385 ASP A N 1
ATOM 3042 C CA . ASP A 1 385 ? -10.482 19.498 30.807 1.00 94.31 385 ASP A CA 1
ATOM 3043 C C . ASP A 1 385 ? -12.004 19.356 30.592 1.00 94.31 385 ASP A C 1
ATOM 3045 O O . ASP A 1 385 ? -12.466 18.724 29.642 1.00 94.31 385 ASP A O 1
ATOM 3049 N N . GLU A 1 386 ? -12.803 19.944 31.481 1.00 94.56 386 GLU A N 1
ATOM 3050 C CA . GLU A 1 386 ? -14.274 19.877 31.455 1.00 94.56 386 GLU A CA 1
ATOM 3051 C C . GLU A 1 386 ? -14.936 20.600 30.263 1.00 94.56 386 GLU A C 1
ATOM 3053 O O . GLU A 1 386 ? -16.141 20.473 30.029 1.00 94.56 386 GLU A O 1
ATOM 3058 N N . HIS A 1 387 ? -14.179 21.383 29.494 1.00 94.44 387 HIS A N 1
ATOM 3059 C CA . HIS A 1 387 ? -14.664 22.109 28.322 1.00 94.44 387 HIS A CA 1
ATOM 3060 C C . HIS A 1 387 ? -14.190 21.488 27.003 1.00 94.44 387 HIS A C 1
ATOM 3062 O O . HIS A 1 387 ? -14.781 21.776 25.952 1.00 94.44 387 HIS A O 1
ATOM 3068 N N . ALA A 1 388 ? -13.183 20.616 27.055 1.00 95.38 388 ALA A N 1
ATOM 3069 C CA . ALA A 1 388 ? -12.593 19.934 25.920 1.00 95.38 388 ALA A CA 1
ATOM 3070 C C . ALA A 1 388 ? -13.597 18.989 25.247 1.00 95.38 388 ALA A C 1
ATOM 3072 O O . ALA A 1 388 ? -14.091 18.032 25.840 1.00 95.38 388 ALA A O 1
ATOM 3073 N N . ARG A 1 389 ? -13.899 19.240 23.970 1.00 96.50 389 ARG A N 1
ATOM 3074 C CA . ARG A 1 389 ? -14.787 18.391 23.161 1.00 96.50 389 ARG A CA 1
ATOM 3075 C C . ARG A 1 389 ? -14.010 17.197 22.630 1.00 96.50 389 ARG A C 1
ATOM 3077 O O . ARG A 1 389 ? -13.603 17.184 21.468 1.00 96.50 389 ARG A O 1
ATOM 3084 N N . HIS A 1 390 ? -13.770 16.238 23.510 1.00 97.19 390 HIS A N 1
ATOM 3085 C CA . HIS A 1 390 ? -13.033 15.020 23.216 1.00 97.19 390 HIS A CA 1
ATOM 3086 C C . HIS A 1 390 ? -13.927 13.787 23.328 1.00 97.19 390 HIS A C 1
ATOM 3088 O O . HIS A 1 390 ? -14.874 13.770 24.114 1.00 97.19 390 HIS A O 1
ATOM 3094 N N . PHE A 1 391 ? -13.611 12.759 22.550 1.00 96.56 391 PHE A N 1
ATOM 3095 C CA . PHE A 1 391 ? -14.203 11.431 22.674 1.00 96.56 391 PHE A CA 1
ATOM 3096 C C . PHE A 1 391 ? -13.111 10.366 22.540 1.00 96.56 391 PHE A C 1
ATOM 3098 O O . PHE A 1 391 ? -12.086 10.605 21.896 1.00 96.56 391 PHE A O 1
ATOM 3105 N N . THR A 1 392 ? -13.332 9.195 23.125 1.00 93.94 392 THR A N 1
ATOM 3106 C CA . THR A 1 392 ? -12.465 8.020 22.961 1.00 93.94 392 THR A CA 1
ATOM 3107 C C . THR A 1 392 ? -13.186 6.948 22.146 1.00 93.94 392 THR A C 1
ATOM 3109 O O . THR A 1 392 ? -14.398 7.021 21.940 1.00 93.94 392 THR A O 1
ATOM 3112 N N . LEU A 1 393 ? -12.436 5.971 21.636 1.00 92.00 393 LEU A N 1
ATOM 3113 C CA . LEU A 1 393 ? -12.960 4.882 20.813 1.00 92.00 393 LEU A CA 1
ATOM 3114 C C . LEU A 1 393 ? -12.314 3.555 21.223 1.00 92.00 393 LEU A C 1
ATOM 3116 O O . LEU A 1 393 ? -11.109 3.388 21.029 1.00 92.00 393 LEU A O 1
ATOM 3120 N N . ASP A 1 394 ? -13.121 2.593 21.673 1.00 90.19 394 ASP A N 1
ATOM 3121 C CA . ASP A 1 394 ? -12.739 1.177 21.696 1.00 90.19 394 ASP A CA 1
ATOM 3122 C C . ASP A 1 394 ? -12.840 0.653 20.257 1.00 90.19 394 ASP A C 1
ATOM 3124 O O . ASP A 1 394 ? -13.914 0.319 19.753 1.00 90.19 394 ASP A O 1
ATOM 3128 N N . ALA A 1 395 ? -11.707 0.624 19.559 1.00 86.69 395 ALA A N 1
ATOM 3129 C CA . ALA A 1 395 ? -11.639 0.251 18.149 1.00 86.69 395 ALA A CA 1
ATOM 3130 C C . ALA A 1 395 ? -12.016 -1.218 17.886 1.00 86.69 395 ALA A C 1
ATOM 3132 O O . ALA A 1 395 ? -12.380 -1.569 16.763 1.00 86.69 395 ALA A O 1
ATOM 3133 N N . HIS A 1 396 ? -11.926 -2.089 18.895 1.00 84.88 396 HIS A N 1
ATOM 3134 C CA . HIS A 1 396 ? -12.291 -3.493 18.744 1.00 84.88 396 HIS A CA 1
ATOM 3135 C C . HIS A 1 396 ? -13.806 -3.684 18.822 1.00 84.88 396 HIS A C 1
ATOM 3137 O O . HIS A 1 396 ? -14.359 -4.399 17.988 1.00 84.88 396 HIS A O 1
ATOM 3143 N N . LYS A 1 397 ? -14.454 -3.021 19.788 1.00 87.69 397 LYS A N 1
ATOM 3144 C CA . LYS A 1 397 ? -15.914 -3.057 19.984 1.00 87.69 397 LYS A CA 1
ATOM 3145 C C . LYS A 1 397 ? -16.683 -2.036 19.142 1.00 87.69 397 LYS A C 1
ATOM 3147 O O . LYS A 1 397 ? -17.908 -2.059 19.119 1.00 87.69 397 LYS A O 1
ATOM 3152 N N . GLY A 1 398 ? -15.974 -1.098 18.515 1.00 90.31 398 GLY A N 1
ATOM 3153 C CA . GLY A 1 398 ? -16.591 0.042 17.846 1.00 90.31 398 GLY A CA 1
ATOM 3154 C C . GLY A 1 398 ? -17.398 0.913 18.811 1.00 90.31 398 GLY A C 1
ATOM 3155 O O . GLY A 1 398 ? -18.476 1.363 18.449 1.00 90.31 398 GLY A O 1
ATOM 3156 N N . GLU A 1 399 ? -16.924 1.125 20.040 1.00 94.19 399 GLU A N 1
ATOM 3157 C CA . GLU A 1 399 ? -17.653 1.902 21.052 1.00 94.19 399 GLU A CA 1
ATOM 3158 C C . GLU A 1 399 ? -17.024 3.287 21.226 1.00 94.19 399 GLU A C 1
ATOM 3160 O O . GLU A 1 399 ? -15.850 3.403 21.573 1.00 94.19 399 GLU A O 1
ATOM 3165 N N . ILE A 1 400 ? -17.804 4.340 20.987 1.00 95.44 400 ILE A N 1
ATOM 3166 C CA . ILE A 1 400 ? -17.421 5.727 21.260 1.00 95.44 400 ILE A CA 1
ATOM 3167 C C . ILE A 1 400 ? -17.852 6.086 22.674 1.00 95.44 400 ILE A C 1
ATOM 3169 O O . ILE A 1 400 ? -19.020 5.911 23.013 1.00 95.44 400 ILE A O 1
ATOM 3173 N N . ALA A 1 401 ? -16.944 6.658 23.462 1.00 95.69 401 ALA A N 1
ATOM 3174 C CA . ALA A 1 401 ? -17.244 7.163 24.796 1.00 95.69 401 ALA A CA 1
ATOM 3175 C C . ALA A 1 401 ? -16.975 8.668 24.904 1.00 95.69 401 ALA A C 1
ATOM 3177 O O . ALA A 1 401 ? -16.035 9.202 24.308 1.00 95.69 401 ALA A O 1
ATOM 3178 N N . PHE A 1 402 ? -17.806 9.349 25.690 1.00 96.69 402 PHE A N 1
ATOM 3179 C CA . PHE A 1 402 ? -17.672 10.767 26.022 1.00 96.69 402 PHE A CA 1
ATOM 3180 C C . PHE A 1 402 ? -17.192 10.966 27.460 1.00 96.69 402 PHE A C 1
ATOM 3182 O O . PHE A 1 402 ? -17.187 10.040 28.270 1.00 96.69 402 PHE A O 1
ATOM 3189 N N . GLY A 1 403 ? -16.784 12.197 27.765 1.00 94.00 403 GLY A N 1
ATOM 3190 C CA . GLY A 1 403 ? -16.089 12.544 28.998 1.00 94.00 403 GLY A CA 1
ATOM 3191 C C . GLY A 1 403 ? -16.759 12.034 30.286 1.00 94.00 403 GLY A C 1
ATOM 3192 O O . GLY A 1 403 ? -17.916 12.394 30.548 1.00 94.00 403 GLY A O 1
ATOM 3193 N N . PRO A 1 404 ? -16.076 11.218 31.111 1.00 95.06 404 PRO A N 1
ATOM 3194 C CA . PRO A 1 404 ? -16.619 10.723 32.371 1.00 95.06 404 PRO A CA 1
ATOM 3195 C C . PRO A 1 404 ? -16.454 11.728 33.521 1.00 95.06 404 PRO A C 1
ATOM 3197 O O . PRO A 1 404 ? -15.559 12.577 33.526 1.00 95.06 404 PRO A O 1
ATOM 3200 N N . SER A 1 405 ? -17.288 11.567 34.550 1.00 95.00 405 SER A N 1
ATOM 3201 C CA . SER A 1 405 ? -17.094 12.185 35.865 1.00 95.00 405 SER A CA 1
ATOM 3202 C C . SER A 1 405 ? -16.477 11.153 36.805 1.00 95.00 405 SER A C 1
ATOM 3204 O O . SER A 1 405 ? -17.038 10.074 36.998 1.00 95.00 405 SER A O 1
ATOM 3206 N N . VAL A 1 406 ? -15.309 11.462 37.371 1.00 92.38 406 VAL A N 1
ATOM 3207 C CA . VAL A 1 406 ? -14.555 10.547 38.239 1.00 92.38 406 VAL A CA 1
ATOM 3208 C C . VAL A 1 406 ? -14.419 11.156 39.628 1.00 92.38 406 VAL A C 1
ATOM 3210 O O . VAL A 1 406 ? -13.954 12.290 39.775 1.00 92.38 406 VAL A O 1
ATOM 3213 N N . ILE A 1 407 ? -14.793 10.389 40.653 1.00 92.31 407 ILE A N 1
ATOM 3214 C CA . ILE A 1 407 ? -14.609 10.771 42.056 1.00 92.31 407 ILE A CA 1
ATOM 3215 C C . ILE A 1 407 ? -13.111 10.795 42.365 1.00 92.31 407 ILE A C 1
ATOM 3217 O O . ILE A 1 407 ? -12.397 9.818 42.149 1.00 92.31 407 ILE A O 1
ATOM 3221 N N . GLN A 1 408 ? -12.628 11.936 42.841 1.00 91.75 408 GLN A N 1
ATOM 3222 C CA . GLN A 1 408 ? -11.235 12.129 43.228 1.00 91.75 408 GLN A CA 1
ATOM 3223 C C . GLN A 1 408 ? -10.997 11.652 44.674 1.00 91.75 408 GLN A C 1
ATOM 3225 O O . GLN A 1 408 ? -11.953 11.535 45.438 1.00 91.75 408 GLN A O 1
ATOM 3230 N N . PRO A 1 409 ? -9.736 11.466 45.116 1.00 90.94 409 PRO A N 1
ATOM 3231 C CA . PRO A 1 409 ? -9.419 11.073 46.498 1.00 90.94 409 PRO A CA 1
ATOM 3232 C C . PRO A 1 409 ? -9.934 12.024 47.592 1.00 90.94 409 PRO A C 1
ATOM 3234 O O . PRO A 1 409 ? -9.897 11.687 48.768 1.00 90.94 409 PRO A O 1
ATOM 3237 N N . ASN A 1 410 ? -10.367 13.230 47.217 1.00 92.06 410 ASN A N 1
ATOM 3238 C CA . ASN A 1 410 ? -10.984 14.213 48.107 1.00 92.06 410 ASN A CA 1
ATOM 3239 C C . ASN A 1 410 ? -12.527 14.138 48.111 1.00 92.06 410 ASN A C 1
ATOM 3241 O O . ASN A 1 410 ? -13.168 15.117 48.495 1.00 92.06 410 ASN A O 1
ATOM 3245 N N . ASP A 1 411 ? -13.102 13.037 47.615 1.00 91.25 411 ASP A N 1
ATOM 3246 C CA . ASP A 1 411 ? -14.538 12.772 47.441 1.00 91.25 411 ASP A CA 1
ATOM 3247 C C . ASP A 1 411 ? -15.293 13.779 46.559 1.00 91.25 411 ASP A C 1
ATOM 3249 O O . ASP A 1 411 ? -16.525 13.794 46.519 1.00 91.25 411 ASP A O 1
ATOM 3253 N N . LYS A 1 412 ? -14.580 14.622 45.803 1.00 93.50 412 LYS A N 1
ATOM 3254 C CA . LYS A 1 412 ? -15.200 15.545 44.849 1.00 93.50 412 LYS A CA 1
ATOM 3255 C C . LYS A 1 412 ? -15.197 14.942 43.446 1.00 93.50 412 LYS A C 1
ATOM 3257 O O . LYS A 1 412 ? -14.161 14.435 43.008 1.00 93.50 412 LYS A O 1
ATOM 3262 N N . PRO A 1 413 ? -16.317 15.019 42.708 1.00 92.81 413 PRO A N 1
ATOM 3263 C CA . PRO A 1 413 ? -16.325 14.638 41.307 1.00 92.81 413 PRO A CA 1
ATOM 3264 C C . PRO A 1 413 ? -15.460 15.611 40.506 1.00 92.81 413 PRO A C 1
ATOM 3266 O O . PRO A 1 413 ? -15.503 16.826 40.715 1.00 92.81 413 PRO A O 1
ATOM 3269 N N . LYS A 1 414 ? -14.686 15.073 39.569 1.00 93.62 414 LYS A N 1
ATOM 3270 C CA . LYS A 1 414 ? -13.980 15.845 38.551 1.00 93.62 414 LYS A CA 1
ATOM 3271 C C . LYS A 1 414 ? -14.410 15.352 37.180 1.00 93.62 414 LYS A C 1
ATOM 3273 O O . LYS A 1 414 ? -14.327 14.159 36.892 1.00 93.62 414 LYS A O 1
ATOM 3278 N N . GLN A 1 415 ? -14.846 16.288 36.349 1.00 95.62 415 GLN A N 1
ATOM 3279 C CA . GLN A 1 415 ? -15.214 16.026 34.968 1.00 95.62 415 GLN A CA 1
ATOM 3280 C C . GLN A 1 415 ? -13.956 15.989 34.089 1.00 95.62 415 GLN A C 1
ATOM 3282 O O . GLN A 1 415 ? -13.105 16.875 34.185 1.00 95.62 415 GLN A O 1
ATOM 3287 N N . TYR A 1 416 ? -13.854 14.976 33.229 1.00 94.94 416 TYR A N 1
ATOM 3288 C CA . TYR A 1 416 ? -12.782 14.838 32.246 1.00 94.94 416 TYR A CA 1
ATOM 3289 C C . TYR A 1 416 ? -13.377 14.855 30.845 1.00 94.94 416 TYR A C 1
ATOM 3291 O O . TYR A 1 416 ? -14.094 13.932 30.477 1.00 94.94 416 TYR A O 1
ATOM 3299 N N . GLY A 1 417 ? -13.096 15.890 30.057 1.00 95.12 417 GLY A N 1
ATOM 3300 C CA . GLY A 1 417 ? -13.793 16.123 28.792 1.00 95.12 417 GLY A CA 1
ATOM 3301 C C . GLY A 1 417 ? -15.199 16.686 29.001 1.00 95.12 417 GLY A C 1
ATOM 3302 O O . GLY A 1 417 ? -15.851 16.469 30.020 1.00 95.12 417 GLY A O 1
ATOM 3303 N N . ARG A 1 418 ? -15.695 17.422 28.015 1.00 96.12 418 ARG A N 1
ATOM 3304 C CA . ARG A 1 418 ? -17.046 17.979 28.015 1.00 96.12 418 ARG A CA 1
ATOM 3305 C C . ARG A 1 418 ? -18.090 16.866 27.873 1.00 96.12 418 ARG A C 1
ATOM 3307 O O . ARG A 1 418 ? -17.832 15.840 27.249 1.00 96.12 418 ARG A O 1
ATOM 3314 N N . VAL A 1 419 ? -19.299 17.107 28.377 1.00 96.31 419 VAL A N 1
ATOM 3315 C CA . VAL A 1 419 ? -20.475 16.257 28.126 1.00 96.31 419 VAL A CA 1
ATOM 3316 C C . VAL A 1 419 ? -21.295 16.839 26.964 1.00 96.31 419 VAL A C 1
ATOM 3318 O O . VAL A 1 419 ? -21.521 18.058 26.947 1.00 96.31 419 VAL A O 1
ATOM 3321 N N . PRO A 1 420 ? -21.724 16.031 25.975 1.00 95.19 420 PRO A N 1
ATOM 3322 C CA . PRO A 1 420 ? -22.604 16.512 24.915 1.00 95.19 420 PRO A CA 1
ATOM 3323 C C . PRO A 1 420 ? -23.931 17.037 25.467 1.00 95.19 420 PRO A C 1
ATOM 3325 O O . PRO A 1 420 ? -24.434 16.557 26.481 1.00 95.19 420 PRO A O 1
ATOM 3328 N N . ALA A 1 421 ? -24.500 18.055 24.818 1.00 94.38 421 ALA A N 1
ATOM 3329 C CA . ALA A 1 421 ? -25.723 18.677 25.314 1.00 94.38 421 ALA A CA 1
ATOM 3330 C C . ALA A 1 421 ? -26.911 17.704 25.255 1.00 94.38 421 ALA A C 1
ATOM 3332 O O . ALA A 1 421 ? -27.120 17.036 24.241 1.00 94.38 421 ALA A O 1
ATOM 3333 N N . SER A 1 422 ? -27.729 17.668 26.308 1.00 94.62 422 SER A N 1
ATOM 3334 C CA . SER A 1 422 ? -28.939 16.839 26.333 1.00 94.62 422 SER A CA 1
ATOM 3335 C C . SER A 1 422 ? -29.848 17.140 25.132 1.00 94.62 422 SER A C 1
ATOM 3337 O O . SER A 1 422 ? -30.066 18.298 24.773 1.00 94.62 422 SER A O 1
ATOM 3339 N N . GLY A 1 423 ? -30.339 16.090 24.474 1.00 91.94 423 GLY A N 1
ATOM 3340 C CA . GLY A 1 423 ? -31.180 16.162 23.280 1.00 91.94 423 GLY A CA 1
ATOM 3341 C C . GLY A 1 423 ? -30.442 16.435 21.965 1.00 91.94 423 GLY A C 1
ATOM 3342 O O . GLY A 1 423 ? -31.078 16.376 20.910 1.00 91.94 423 GLY A O 1
ATOM 3343 N N . SER A 1 424 ? -29.131 16.706 21.991 1.00 94.00 424 SER A N 1
ATOM 3344 C CA . SER A 1 424 ? -28.335 16.870 20.768 1.00 94.00 424 SER A CA 1
ATOM 3345 C C . SER A 1 424 ? -28.149 15.545 20.024 1.00 94.00 424 SER A C 1
ATOM 3347 O O . SER A 1 424 ? -28.030 14.483 20.633 1.00 94.00 424 SER A O 1
ATOM 3349 N N . GLU A 1 425 ? -28.142 15.614 18.695 1.00 95.62 425 GLU A N 1
ATOM 3350 C CA . GLU A 1 425 ? -27.848 14.497 17.799 1.00 95.62 425 GLU A CA 1
ATOM 3351 C C . GLU A 1 425 ? -26.333 14.343 17.662 1.00 95.62 425 GLU A C 1
ATOM 3353 O O . GLU A 1 425 ? -25.625 15.322 17.423 1.00 95.62 425 GLU A O 1
ATOM 3358 N N . LEU A 1 426 ? -25.837 13.117 17.795 1.00 96.12 426 LEU A N 1
ATOM 3359 C CA . LEU A 1 426 ? -24.429 12.787 17.622 1.00 96.12 426 LEU A CA 1
ATOM 3360 C C . LEU A 1 426 ? -24.250 12.050 16.299 1.00 96.12 426 LEU A C 1
ATOM 3362 O O . LEU A 1 426 ? -24.851 10.999 16.078 1.00 96.12 426 LEU A O 1
ATOM 3366 N N . VAL A 1 427 ? -23.430 12.616 15.416 1.00 95.31 427 VAL A N 1
ATOM 3367 C CA . VAL A 1 427 ? -23.161 12.072 14.082 1.00 95.31 427 VAL A CA 1
ATOM 3368 C C . VAL A 1 427 ? -21.664 11.918 13.897 1.00 95.31 427 VAL A C 1
ATOM 3370 O O . VAL A 1 427 ? -20.921 12.896 13.961 1.00 95.31 427 VAL A O 1
ATOM 3373 N N . LEU A 1 428 ? -21.200 10.704 13.643 1.00 93.94 428 LEU A N 1
ATOM 3374 C CA . LEU A 1 428 ? -19.810 10.464 13.299 1.00 93.94 428 LEU A CA 1
ATOM 3375 C C . LEU A 1 428 ? -19.588 10.769 11.815 1.00 93.94 428 LEU A C 1
ATOM 3377 O O . LEU A 1 428 ? -20.178 10.131 10.948 1.00 93.94 428 LEU A O 1
ATOM 3381 N N . THR A 1 429 ? -18.715 11.734 11.520 1.00 90.19 429 THR A N 1
ATOM 3382 C CA . THR A 1 429 ? -18.488 12.220 10.143 1.00 90.19 429 THR A CA 1
ATOM 3383 C C . THR A 1 429 ? -18.050 11.114 9.194 1.00 90.19 429 THR A C 1
ATOM 3385 O O . THR A 1 429 ? -18.519 11.031 8.063 1.00 90.19 429 THR A O 1
ATOM 3388 N N . HIS A 1 430 ? -17.115 10.279 9.639 1.00 87.88 430 HIS A N 1
ATOM 3389 C CA . HIS A 1 430 ? -16.669 9.099 8.922 1.00 87.88 430 HIS A CA 1
ATOM 3390 C C . HIS A 1 430 ? -15.831 8.199 9.824 1.00 87.88 430 HIS A C 1
ATOM 3392 O O . HIS A 1 430 ? -15.235 8.656 10.800 1.00 87.88 430 HIS A O 1
ATOM 3398 N N . TYR A 1 431 ? -15.730 6.930 9.458 1.00 89.69 431 TYR A N 1
ATOM 3399 C CA . TYR A 1 431 ? -14.743 6.005 9.999 1.00 89.69 431 TYR A CA 1
ATOM 3400 C C . TYR A 1 431 ? -14.455 4.902 8.992 1.00 89.69 431 TYR A C 1
ATOM 3402 O O . TYR A 1 431 ? -15.255 4.622 8.099 1.00 89.69 431 TYR A O 1
ATOM 3410 N N . GLN A 1 432 ? -13.284 4.298 9.136 1.00 87.38 432 GLN A N 1
ATOM 3411 C CA . GLN A 1 432 ? -12.876 3.139 8.371 1.00 87.38 432 GLN A CA 1
ATOM 3412 C C . GLN A 1 432 ? -12.995 1.890 9.225 1.00 87.38 432 GLN A C 1
ATOM 3414 O O . GLN A 1 432 ? -12.463 1.859 10.333 1.00 87.38 432 GLN A O 1
ATOM 3419 N N . PHE A 1 433 ? -13.637 0.857 8.698 1.00 87.88 433 PHE A N 1
ATOM 3420 C CA . PHE A 1 433 ? -13.762 -0.447 9.340 1.00 87.88 433 PHE A CA 1
ATOM 3421 C C . PHE A 1 433 ? -13.240 -1.551 8.419 1.00 87.88 433 PHE A C 1
ATOM 3423 O O . PHE A 1 433 ? -13.130 -1.371 7.205 1.00 87.88 433 PHE A O 1
ATOM 3430 N N . GLY A 1 434 ? -12.891 -2.694 9.001 1.00 83.69 434 GLY A N 1
ATOM 3431 C CA . GLY A 1 434 ? -12.371 -3.846 8.267 1.00 83.69 434 GLY A CA 1
ATOM 3432 C C . GLY A 1 434 ? -11.108 -4.411 8.901 1.00 83.69 434 GLY A C 1
ATOM 3433 O O . GLY A 1 434 ? -10.922 -4.384 10.114 1.00 83.69 434 GLY A O 1
ATOM 3434 N N . GLY A 1 435 ? -10.218 -4.951 8.075 1.00 77.88 435 GLY A N 1
ATOM 3435 C CA . GLY A 1 435 ? -8.996 -5.592 8.545 1.00 77.88 435 GLY A CA 1
ATOM 3436 C C . GLY A 1 435 ? -9.207 -6.978 9.157 1.00 77.88 435 GLY A C 1
ATOM 3437 O O . GLY A 1 435 ? -10.105 -7.723 8.761 1.00 77.88 435 GLY A O 1
ATOM 3438 N N . GLY A 1 436 ? -8.297 -7.370 10.053 1.00 74.00 436 GLY A N 1
ATOM 3439 C CA . GLY A 1 436 ? -8.298 -8.701 10.662 1.00 74.00 436 GLY A CA 1
ATOM 3440 C C . GLY A 1 436 ? -8.017 -9.832 9.665 1.00 74.00 436 GLY A C 1
ATOM 3441 O O . GLY A 1 436 ? -7.513 -9.618 8.560 1.00 74.00 436 GLY A O 1
ATOM 3442 N N . SER A 1 437 ? -8.347 -11.064 10.060 1.00 75.06 437 SER A N 1
ATOM 3443 C CA . SER A 1 437 ? -8.113 -12.260 9.241 1.00 75.06 437 SER A CA 1
ATOM 3444 C C . SER A 1 437 ? -8.945 -12.292 7.956 1.00 75.06 437 SER A C 1
ATOM 3446 O O . SER A 1 437 ? -8.503 -12.900 6.985 1.00 75.06 437 SER A O 1
ATOM 3448 N N . MET A 1 438 ? -10.089 -11.597 7.905 1.00 77.50 438 MET A N 1
ATOM 3449 C CA . MET A 1 438 ? -10.930 -11.521 6.701 1.00 77.50 438 MET A CA 1
ATOM 3450 C C . MET A 1 438 ? -10.220 -10.846 5.521 1.00 77.50 438 MET A C 1
ATOM 3452 O O . MET A 1 438 ? -10.472 -11.189 4.372 1.00 77.50 438 MET A O 1
ATOM 3456 N N . GLY A 1 439 ? -9.275 -9.936 5.786 1.00 79.00 439 GLY A N 1
ATOM 3457 C CA . GLY A 1 439 ? -8.468 -9.310 4.734 1.00 79.00 439 GLY A CA 1
ATOM 3458 C C . GLY A 1 439 ? -7.425 -10.237 4.096 1.00 79.00 439 GLY A C 1
ATOM 3459 O O . GLY A 1 439 ? -6.805 -9.866 3.099 1.00 79.00 439 GLY A O 1
ATOM 3460 N N . ASN A 1 440 ? -7.203 -11.440 4.638 1.00 83.00 440 ASN A N 1
ATOM 3461 C CA . ASN A 1 440 ? -6.196 -12.383 4.143 1.00 83.00 440 ASN A CA 1
ATOM 3462 C C . ASN A 1 440 ? -6.700 -13.164 2.925 1.00 83.00 440 ASN A C 1
ATOM 3464 O O . ASN A 1 440 ? -6.864 -14.382 2.954 1.00 83.00 440 ASN A O 1
ATOM 3468 N N . VAL A 1 441 ? -6.927 -12.447 1.830 1.00 82.69 441 VAL A N 1
ATOM 3469 C CA . VAL A 1 441 ? -7.471 -13.022 0.601 1.00 82.69 441 VAL A CA 1
ATOM 3470 C C . VAL A 1 441 ? -6.376 -13.647 -0.284 1.00 82.69 441 VAL A C 1
ATOM 3472 O O . VAL A 1 441 ? -5.259 -13.105 -0.367 1.00 82.69 441 VAL A O 1
ATOM 3475 N N . PRO A 1 442 ? -6.660 -14.762 -0.990 1.00 79.31 442 PRO A N 1
ATOM 3476 C CA . PRO A 1 442 ? -5.706 -15.408 -1.892 1.00 79.31 442 PRO A CA 1
ATOM 3477 C C . PRO A 1 442 ? -5.179 -14.486 -3.001 1.00 79.31 442 PRO A C 1
ATOM 3479 O O . PRO A 1 442 ? -5.798 -13.485 -3.370 1.00 79.31 442 PRO A O 1
ATOM 3482 N N . ALA A 1 443 ? -4.029 -14.834 -3.577 1.00 72.62 443 ALA A N 1
ATOM 3483 C CA . ALA A 1 443 ? -3.523 -14.177 -4.781 1.00 72.62 443 ALA A CA 1
ATOM 3484 C C . ALA A 1 443 ? -4.539 -14.274 -5.938 1.00 72.62 443 ALA A C 1
ATOM 3486 O O . ALA A 1 443 ? -5.153 -15.319 -6.127 1.00 72.62 443 ALA A O 1
ATOM 3487 N N . GLY A 1 444 ? -4.717 -13.188 -6.699 1.00 73.56 444 GLY A N 1
ATOM 3488 C CA . GLY A 1 444 ? -5.644 -13.128 -7.840 1.00 73.56 444 GLY A CA 1
ATOM 3489 C C . GLY A 1 444 ? -7.134 -12.994 -7.493 1.00 73.56 444 GLY A C 1
ATOM 3490 O O . GLY A 1 444 ? -7.940 -12.797 -8.394 1.00 73.56 444 GLY A O 1
ATOM 3491 N N . SER A 1 445 ? -7.515 -13.055 -6.214 1.00 83.38 445 SER A N 1
ATOM 3492 C CA . SER A 1 445 ? -8.928 -12.974 -5.808 1.00 83.38 445 SER A CA 1
ATOM 3493 C C . SER A 1 445 ? -9.530 -11.568 -5.902 1.00 83.38 445 SER A C 1
ATOM 3495 O O . SER A 1 445 ? -10.718 -11.467 -6.167 1.00 83.38 445 SER A O 1
ATOM 3497 N N . LEU A 1 446 ? -8.733 -10.504 -5.740 1.00 85.06 446 LEU A N 1
ATOM 3498 C CA . LEU A 1 446 ? -9.176 -9.108 -5.876 1.00 85.06 446 LEU A CA 1
ATOM 3499 C C . LEU A 1 446 ? -9.090 -8.665 -7.339 1.00 85.06 446 LEU A C 1
ATOM 3501 O O . LEU A 1 446 ? -7.976 -8.492 -7.849 1.00 85.06 446 LEU A O 1
ATOM 3505 N N . HIS A 1 447 ? -10.241 -8.510 -7.994 1.00 87.81 447 HIS A N 1
ATOM 3506 C CA . HIS A 1 447 ? -10.324 -8.102 -9.402 1.00 87.81 447 HIS A CA 1
ATOM 3507 C C . HIS A 1 447 ? -11.648 -7.428 -9.812 1.00 87.81 447 HIS A C 1
ATOM 3509 O O . HIS A 1 447 ? -11.759 -6.995 -10.958 1.00 87.81 447 HIS A O 1
ATOM 3515 N N . GLU A 1 448 ? -12.635 -7.302 -8.917 1.00 90.12 448 GLU A N 1
ATOM 3516 C CA . GLU A 1 448 ? -13.902 -6.627 -9.225 1.00 90.12 448 GLU A CA 1
ATOM 3517 C C . GLU A 1 448 ? -13.843 -5.149 -8.831 1.00 90.12 448 GLU A C 1
ATOM 351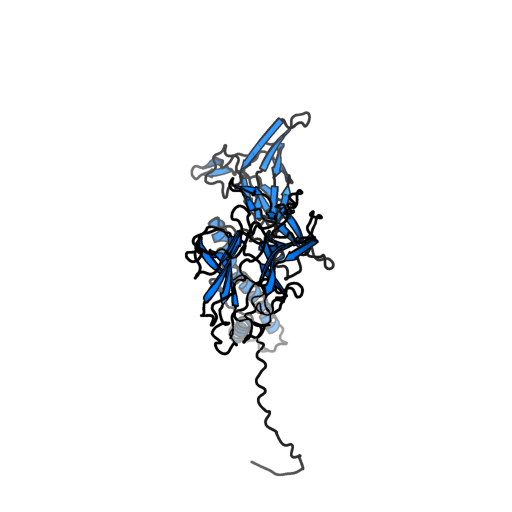9 O O . GLU A 1 448 ? -13.668 -4.820 -7.661 1.00 90.12 448 GLU A O 1
ATOM 3524 N N . LEU A 1 449 ? -13.996 -4.245 -9.800 1.00 89.94 449 LEU A N 1
ATOM 3525 C CA . LEU A 1 449 ? -14.173 -2.818 -9.528 1.00 89.94 449 LEU A CA 1
ATOM 3526 C C . LEU A 1 449 ? -15.643 -2.531 -9.213 1.00 89.94 449 LEU A C 1
ATOM 3528 O O . LEU A 1 449 ? -16.524 -2.927 -9.975 1.00 89.94 449 LEU A O 1
ATOM 3532 N N . ARG A 1 450 ? -15.915 -1.789 -8.134 1.00 88.00 450 ARG A N 1
ATOM 3533 C CA . ARG A 1 450 ? -17.287 -1.361 -7.793 1.00 88.00 450 ARG A CA 1
ATOM 3534 C C . ARG A 1 450 ? -17.871 -0.348 -8.770 1.00 88.00 450 ARG A C 1
ATOM 3536 O O . ARG A 1 450 ? -19.088 -0.261 -8.914 1.00 88.00 450 ARG A O 1
ATOM 3543 N N . ARG A 1 451 ? -17.008 0.412 -9.439 1.00 88.50 451 ARG A N 1
ATOM 3544 C CA . ARG A 1 451 ? -17.373 1.347 -10.502 1.00 88.50 451 ARG A CA 1
ATOM 3545 C C . ARG A 1 451 ? -16.380 1.257 -11.649 1.00 88.50 451 ARG A C 1
ATOM 3547 O O . ARG A 1 451 ? -15.201 0.985 -11.450 1.00 88.50 451 ARG A O 1
ATOM 3554 N N . THR A 1 452 ? -16.847 1.537 -12.856 1.00 88.62 452 THR A N 1
ATOM 3555 C CA . THR A 1 452 ? -15.965 1.638 -14.018 1.00 88.62 452 THR A CA 1
ATOM 3556 C C . THR A 1 452 ? -15.076 2.871 -13.887 1.00 88.62 452 THR A C 1
ATOM 3558 O O . THR A 1 452 ? -15.572 3.979 -13.674 1.00 88.62 452 THR A O 1
ATOM 3561 N N . LEU A 1 453 ? -13.769 2.686 -14.055 1.00 91.25 453 LEU A N 1
ATOM 3562 C CA . LEU A 1 453 ? -12.806 3.778 -14.139 1.00 91.25 453 LEU A CA 1
ATOM 3563 C C . LEU A 1 453 ? -12.466 4.061 -15.610 1.00 91.25 453 LEU A C 1
ATOM 3565 O O . LEU A 1 453 ? -12.128 3.126 -16.340 1.00 91.25 453 LEU A O 1
ATOM 3569 N N . PRO A 1 454 ? -12.529 5.323 -16.072 1.00 90.88 454 PRO A N 1
ATOM 3570 C CA . PRO A 1 454 ? -12.116 5.675 -17.427 1.00 90.88 454 PRO A CA 1
ATOM 3571 C C . PRO A 1 454 ? -10.677 5.232 -17.719 1.00 90.88 454 PRO A C 1
ATOM 3573 O O . PRO A 1 454 ? -9.791 5.416 -16.888 1.00 90.88 454 PRO A O 1
ATOM 3576 N N . TYR A 1 455 ? -10.449 4.685 -18.917 1.00 91.06 455 TYR A N 1
ATOM 3577 C CA . TYR A 1 455 ? -9.137 4.231 -19.409 1.00 91.06 455 TYR A CA 1
ATOM 3578 C C . TYR A 1 455 ? -8.486 3.080 -18.622 1.00 91.06 455 TYR A C 1
ATOM 3580 O O . TYR A 1 455 ? -7.334 2.736 -18.891 1.00 91.06 455 TYR A O 1
ATOM 3588 N N . VAL A 1 456 ? -9.212 2.445 -17.701 1.00 93.44 456 VAL A N 1
ATOM 3589 C CA . VAL A 1 456 ? -8.778 1.244 -16.980 1.00 93.44 456 VAL A CA 1
ATOM 3590 C C . VAL A 1 456 ? -9.510 0.031 -17.554 1.00 93.44 456 VAL A C 1
ATOM 3592 O O . VAL A 1 456 ? -10.733 0.025 -17.627 1.00 93.44 456 VAL A O 1
ATOM 3595 N N . ASP A 1 457 ? -8.761 -0.999 -17.950 1.00 92.69 457 ASP A N 1
ATOM 3596 C CA . ASP A 1 457 ? -9.306 -2.271 -18.453 1.00 92.69 457 ASP A CA 1
ATOM 3597 C C . ASP A 1 457 ? -9.728 -3.188 -17.304 1.00 92.69 457 ASP A C 1
ATOM 3599 O O . ASP A 1 457 ? -10.822 -3.747 -17.274 1.00 92.69 457 ASP A O 1
ATOM 3603 N N . ARG A 1 458 ? -8.823 -3.359 -16.336 1.00 91.88 458 ARG A N 1
ATOM 3604 C CA . ARG A 1 458 ? -8.975 -4.328 -15.248 1.00 91.88 458 ARG A CA 1
ATOM 3605 C C . ARG A 1 458 ? -8.066 -4.006 -14.074 1.00 91.88 458 ARG A C 1
ATOM 3607 O O . ARG A 1 458 ? -7.031 -3.354 -14.227 1.00 91.88 458 ARG A O 1
ATOM 3614 N N . VAL A 1 459 ? -8.399 -4.569 -12.919 1.00 92.19 459 VAL A N 1
ATOM 3615 C CA . VAL A 1 459 ? -7.574 -4.525 -11.710 1.00 92.19 459 VAL A CA 1
ATOM 3616 C C . VAL A 1 459 ? -7.239 -5.938 -11.246 1.00 92.19 459 VAL A C 1
ATOM 3618 O O . VAL A 1 459 ? -8.031 -6.862 -11.408 1.00 92.19 459 VAL A O 1
ATOM 3621 N N . THR A 1 460 ? -6.047 -6.128 -10.689 1.00 88.81 460 THR A N 1
ATOM 3622 C CA . THR A 1 460 ? -5.642 -7.405 -10.087 1.00 88.81 460 THR A CA 1
ATOM 3623 C C . THR A 1 460 ? -4.778 -7.170 -8.857 1.00 88.81 460 THR A C 1
ATOM 3625 O O . THR A 1 460 ? -4.005 -6.215 -8.815 1.00 88.81 460 THR A O 1
ATOM 3628 N N . LYS A 1 461 ? -4.826 -8.071 -7.876 1.00 85.44 461 LYS A N 1
ATOM 3629 C CA . LYS A 1 461 ? -3.822 -8.108 -6.801 1.00 85.44 461 LYS A CA 1
ATOM 3630 C C . LYS A 1 461 ? -2.426 -8.383 -7.369 1.00 85.44 461 LYS A C 1
ATOM 3632 O O . LYS A 1 461 ? -2.216 -9.415 -8.008 1.00 85.44 461 LYS A O 1
ATOM 3637 N N . PHE A 1 462 ? -1.465 -7.511 -7.073 1.00 74.81 462 PHE A N 1
ATOM 3638 C CA . PHE A 1 462 ? -0.068 -7.700 -7.448 1.00 74.81 462 PHE A CA 1
ATOM 3639 C C . PHE A 1 462 ? 0.498 -8.971 -6.806 1.00 74.81 462 PHE A C 1
ATOM 3641 O O . PHE A 1 462 ? 0.355 -9.215 -5.604 1.00 74.81 462 PHE A O 1
ATOM 3648 N N . THR A 1 463 ? 1.197 -9.773 -7.605 1.00 63.84 463 THR A N 1
ATOM 3649 C CA . THR A 1 463 ? 1.899 -10.969 -7.135 1.00 63.84 463 THR A CA 1
ATOM 3650 C C . THR A 1 463 ? 3.375 -10.893 -7.492 1.00 63.84 463 THR A C 1
ATOM 3652 O O . THR A 1 463 ? 3.778 -11.317 -8.575 1.00 63.84 463 THR A O 1
ATOM 3655 N N . ALA A 1 464 ? 4.208 -10.440 -6.553 1.00 50.25 464 ALA A N 1
ATOM 3656 C CA . ALA A 1 464 ? 5.645 -10.691 -6.613 1.00 50.25 464 ALA A CA 1
ATOM 3657 C C . ALA A 1 464 ? 5.903 -12.166 -6.285 1.00 50.25 464 ALA A C 1
ATOM 3659 O O . ALA A 1 464 ? 6.067 -12.558 -5.130 1.00 50.25 464 ALA A O 1
ATOM 3660 N N . ARG A 1 465 ? 5.919 -13.028 -7.302 1.00 49.28 465 ARG A N 1
ATOM 3661 C CA . ARG A 1 465 ? 6.474 -14.373 -7.142 1.00 49.28 465 ARG A CA 1
ATOM 3662 C C . ARG A 1 465 ? 7.988 -14.278 -7.275 1.00 49.28 465 ARG A C 1
ATOM 3664 O O . ARG A 1 465 ? 8.527 -14.353 -8.374 1.00 49.28 465 ARG A O 1
ATOM 3671 N N . ASN A 1 466 ? 8.686 -14.169 -6.146 1.00 35.94 466 ASN A N 1
ATOM 3672 C CA . ASN A 1 466 ? 10.111 -14.477 -6.127 1.00 35.94 466 ASN A CA 1
ATOM 3673 C C . ASN A 1 466 ? 10.280 -15.945 -6.543 1.00 35.94 466 ASN A C 1
ATOM 3675 O O . ASN A 1 466 ? 9.845 -16.855 -5.843 1.00 35.94 466 ASN A O 1
ATOM 3679 N N . ARG A 1 467 ? 10.944 -16.195 -7.678 1.00 36.12 467 ARG A N 1
ATOM 3680 C CA . ARG A 1 467 ? 11.321 -17.544 -8.154 1.00 36.12 467 ARG A CA 1
ATOM 3681 C C . ARG A 1 467 ? 12.302 -18.283 -7.219 1.00 36.12 467 ARG A C 1
ATOM 3683 O O . ARG A 1 467 ? 12.776 -19.362 -7.565 1.00 36.12 467 ARG A O 1
ATOM 3690 N N . ARG A 1 468 ? 12.612 -17.759 -6.029 1.00 33.41 468 ARG A N 1
ATOM 3691 C CA . ARG A 1 468 ? 13.379 -18.472 -4.998 1.00 33.41 468 ARG A CA 1
ATOM 3692 C C . ARG A 1 468 ? 12.441 -19.419 -4.242 1.00 33.41 468 ARG A C 1
ATOM 3694 O O . ARG A 1 468 ? 11.881 -19.041 -3.223 1.00 33.41 468 ARG A O 1
ATOM 3701 N N . GLY A 1 469 ? 12.243 -20.642 -4.749 1.00 30.06 469 GLY A N 1
ATOM 3702 C CA . GLY A 1 469 ? 11.572 -21.678 -3.945 1.00 30.06 469 GLY A CA 1
ATOM 3703 C C . GLY A 1 469 ? 10.918 -22.877 -4.637 1.00 30.06 469 GLY A C 1
ATOM 3704 O O . GLY A 1 469 ? 10.331 -23.694 -3.939 1.00 30.06 469 GLY A O 1
ATOM 3705 N N . GLN A 1 470 ? 10.999 -23.049 -5.961 1.00 29.69 470 GLN A N 1
ATOM 3706 C CA . GLN A 1 470 ? 10.503 -24.275 -6.613 1.00 29.69 470 GLN A CA 1
ATOM 3707 C C . GLN A 1 470 ? 11.582 -24.977 -7.442 1.00 29.69 470 GLN A C 1
ATOM 3709 O O . GLN A 1 470 ? 11.431 -25.219 -8.632 1.00 29.69 470 GLN A O 1
ATOM 3714 N N . ARG A 1 471 ? 12.648 -25.425 -6.775 1.00 33.44 471 ARG A N 1
ATOM 3715 C CA . ARG A 1 471 ? 13.220 -26.732 -7.113 1.00 33.44 471 ARG A CA 1
ATOM 3716 C C . ARG A 1 471 ? 12.625 -27.728 -6.126 1.00 33.44 471 ARG A C 1
ATOM 3718 O O . ARG A 1 471 ? 13.160 -27.944 -5.043 1.00 33.44 471 ARG A O 1
ATOM 3725 N N . ARG A 1 472 ? 11.490 -28.336 -6.500 1.00 31.09 472 ARG A N 1
ATOM 3726 C CA . ARG A 1 472 ? 11.122 -29.653 -5.961 1.00 31.09 472 ARG A CA 1
ATOM 3727 C C . ARG A 1 472 ? 12.383 -30.503 -6.102 1.00 31.09 472 ARG A C 1
ATOM 3729 O O . ARG A 1 472 ? 12.852 -30.688 -7.225 1.00 31.09 472 ARG A O 1
ATOM 3736 N N . LYS A 1 473 ? 12.945 -30.972 -4.985 1.00 31.25 473 LYS A N 1
ATOM 3737 C CA . LYS A 1 473 ? 13.896 -32.084 -4.986 1.00 31.25 473 LYS A CA 1
ATOM 3738 C C . LYS A 1 473 ? 13.216 -33.207 -5.773 1.00 31.25 473 LYS A C 1
ATOM 3740 O O . LYS A 1 473 ? 12.369 -33.909 -5.228 1.00 31.25 473 LYS A O 1
ATOM 3745 N N . ARG A 1 474 ? 13.528 -33.346 -7.066 1.00 30.34 474 ARG A N 1
ATOM 3746 C CA . ARG A 1 474 ? 13.379 -34.628 -7.748 1.00 30.34 474 ARG A CA 1
ATOM 3747 C C . ARG A 1 474 ? 14.320 -35.535 -6.975 1.00 30.34 474 ARG A C 1
ATOM 3749 O O . ARG A 1 474 ? 15.535 -35.353 -7.032 1.00 30.34 474 ARG A O 1
ATOM 3756 N N . GLY A 1 475 ? 13.734 -36.371 -6.123 1.00 28.88 475 GLY A N 1
ATOM 3757 C CA . GLY A 1 475 ? 14.469 -37.361 -5.363 1.00 28.88 475 GLY A CA 1
ATOM 3758 C C . GLY A 1 475 ? 15.371 -38.115 -6.325 1.00 28.88 475 GLY A C 1
ATOM 3759 O O . GLY A 1 475 ? 14.920 -38.560 -7.380 1.00 28.88 475 GLY A O 1
ATOM 3760 N N . ARG A 1 476 ? 16.652 -38.208 -5.968 1.00 30.06 476 ARG A N 1
ATOM 3761 C CA . ARG A 1 476 ? 17.524 -39.250 -6.490 1.00 30.06 476 ARG A CA 1
ATOM 3762 C C . ARG A 1 476 ? 16.795 -40.566 -6.239 1.00 30.06 476 ARG A C 1
ATOM 3764 O O . ARG A 1 476 ? 16.638 -40.973 -5.092 1.00 30.06 476 ARG A O 1
ATOM 3771 N N . SER A 1 477 ? 16.303 -41.179 -7.304 1.00 28.67 477 SER A N 1
ATOM 3772 C CA . SER A 1 477 ? 15.934 -42.583 -7.313 1.00 28.67 477 SER A CA 1
ATOM 3773 C C . SER A 1 477 ? 17.196 -43.375 -6.978 1.00 28.67 477 SER A C 1
ATOM 3775 O O . SER A 1 477 ? 18.079 -43.525 -7.822 1.00 28.67 477 SER A O 1
ATOM 3777 N N . HIS A 1 478 ? 17.316 -43.815 -5.726 1.00 30.08 478 HIS A N 1
ATOM 3778 C CA . HIS A 1 478 ? 18.199 -44.926 -5.397 1.00 30.08 478 HIS A CA 1
ATOM 3779 C C . HIS A 1 478 ? 17.676 -46.171 -6.130 1.00 30.08 478 HIS A C 1
ATOM 3781 O O . HIS A 1 478 ? 16.460 -46.386 -6.143 1.00 30.08 478 HIS A O 1
ATOM 3787 N N . PRO A 1 479 ? 18.548 -46.979 -6.754 1.00 29.66 479 PRO A N 1
ATOM 3788 C CA . PRO A 1 479 ? 18.124 -48.224 -7.368 1.00 29.66 479 PRO A CA 1
ATOM 3789 C C . PRO A 1 479 ? 17.685 -49.180 -6.256 1.00 29.66 479 PRO A C 1
ATOM 3791 O O . PRO A 1 479 ? 18.419 -49.414 -5.295 1.00 29.66 479 PRO A O 1
ATOM 3794 N N . ALA A 1 480 ? 16.461 -49.688 -6.373 1.00 28.86 480 ALA A N 1
ATOM 3795 C CA . ALA A 1 480 ? 15.951 -50.736 -5.510 1.00 28.86 480 ALA A CA 1
ATOM 3796 C C . ALA A 1 480 ? 16.824 -51.988 -5.673 1.00 28.86 480 ALA A C 1
ATOM 3798 O O . ALA A 1 480 ? 17.031 -52.479 -6.783 1.00 28.86 480 ALA A O 1
ATOM 3799 N N . LEU A 1 481 ? 17.334 -52.482 -4.547 1.00 29.50 481 LEU A N 1
ATOM 3800 C CA . LEU A 1 481 ? 17.909 -53.812 -4.417 1.00 29.50 481 LEU A CA 1
ATOM 3801 C C . LEU A 1 481 ? 16.858 -54.841 -4.845 1.00 29.50 481 LEU A C 1
ATOM 3803 O O . LEU A 1 481 ? 15.773 -54.911 -4.269 1.00 29.50 481 LEU A O 1
ATOM 3807 N N . ALA A 1 482 ? 17.193 -55.627 -5.863 1.00 29.27 482 ALA A N 1
ATOM 3808 C CA . ALA A 1 482 ? 16.433 -56.794 -6.265 1.00 29.27 482 ALA A CA 1
ATOM 3809 C C . ALA A 1 482 ? 16.461 -57.828 -5.128 1.00 29.27 482 ALA A C 1
ATOM 3811 O O . ALA A 1 482 ? 17.508 -58.400 -4.831 1.00 29.27 482 ALA A O 1
ATOM 3812 N N . GLN A 1 483 ? 15.314 -58.062 -4.490 1.00 30.48 483 GLN A N 1
ATOM 3813 C CA . GLN A 1 483 ? 15.083 -59.277 -3.715 1.00 30.48 483 GLN A CA 1
ATOM 3814 C C . GLN A 1 483 ? 14.484 -60.326 -4.647 1.00 30.48 483 GLN A C 1
ATOM 3816 O O . GLN A 1 483 ? 13.361 -60.207 -5.135 1.00 30.48 483 GLN A O 1
ATOM 3821 N N . THR A 1 484 ? 15.292 -61.340 -4.925 1.00 30.70 484 THR A N 1
ATOM 3822 C CA . THR A 1 484 ? 14.939 -62.568 -5.623 1.00 30.70 484 THR A CA 1
ATOM 3823 C C . THR A 1 484 ? 13.916 -63.351 -4.800 1.00 30.70 484 THR A C 1
ATOM 3825 O O . THR A 1 484 ? 14.192 -63.772 -3.679 1.00 30.70 484 THR A O 1
ATOM 3828 N N . HIS A 1 485 ? 12.739 -63.580 -5.380 1.00 28.55 485 HIS A N 1
ATOM 3829 C CA . HIS A 1 485 ? 11.816 -64.622 -4.947 1.00 28.55 485 HIS A CA 1
ATOM 3830 C C . HIS A 1 485 ? 12.450 -65.997 -5.208 1.00 28.55 485 HIS A C 1
ATOM 3832 O O . HIS A 1 485 ? 12.673 -66.367 -6.359 1.00 28.55 485 HIS A O 1
ATOM 3838 N N . VAL A 1 486 ? 12.687 -66.771 -4.149 1.00 32.09 486 VAL A N 1
ATOM 3839 C CA . VAL A 1 486 ? 12.806 -68.233 -4.222 1.00 32.09 486 VAL A CA 1
ATOM 3840 C C . VAL A 1 486 ? 11.746 -68.815 -3.296 1.00 32.09 486 VAL A C 1
ATOM 3842 O O . VAL A 1 486 ? 11.585 -68.378 -2.157 1.00 32.09 486 VAL A O 1
ATOM 3845 N N . GLY A 1 487 ? 10.948 -69.716 -3.864 1.00 29.78 487 GLY A N 1
ATOM 3846 C CA . GLY A 1 487 ? 9.699 -70.209 -3.310 1.00 29.78 487 GLY A CA 1
ATOM 3847 C C . GLY A 1 487 ? 9.846 -71.093 -2.077 1.00 29.78 487 GLY A C 1
ATOM 3848 O O . GLY A 1 487 ? 10.845 -71.780 -1.871 1.00 29.78 487 GLY A O 1
ATOM 3849 N N . GLN A 1 488 ? 8.775 -71.084 -1.286 1.00 30.09 488 GLN A N 1
ATOM 3850 C CA . GLN A 1 488 ? 8.498 -72.070 -0.254 1.00 30.09 488 GLN A CA 1
ATOM 3851 C C . GLN A 1 488 ? 8.221 -73.439 -0.885 1.00 30.09 488 GLN A C 1
ATOM 3853 O O . GLN A 1 488 ? 7.318 -73.579 -1.708 1.00 30.09 488 GLN A O 1
ATOM 3858 N N . ALA A 1 489 ? 8.931 -74.455 -0.403 1.00 31.25 489 ALA A N 1
ATOM 3859 C CA . ALA A 1 489 ? 8.478 -75.837 -0.401 1.00 31.25 489 ALA A CA 1
ATOM 3860 C C . ALA A 1 489 ? 8.828 -76.468 0.957 1.00 31.25 489 ALA A C 1
ATOM 3862 O O . ALA A 1 489 ? 9.988 -76.516 1.344 1.00 31.25 489 ALA A O 1
ATOM 3863 N N . GLY A 1 490 ? 7.771 -76.876 1.666 1.00 28.70 490 GLY A N 1
ATOM 3864 C CA . GLY A 1 490 ? 7.651 -77.984 2.620 1.00 28.70 490 GLY A CA 1
ATOM 3865 C C . GLY A 1 490 ? 8.802 -78.380 3.555 1.00 28.70 490 GLY A C 1
ATOM 3866 O O . GLY A 1 490 ? 9.814 -78.909 3.118 1.00 28.70 490 GLY A O 1
ATOM 3867 N N . GLY A 1 491 ? 8.478 -78.402 4.853 1.00 28.03 491 GLY A N 1
ATOM 3868 C CA . GLY A 1 491 ? 8.616 -79.642 5.627 1.00 28.03 491 GLY A CA 1
ATOM 3869 C C . GLY A 1 491 ? 9.590 -79.642 6.808 1.00 28.03 491 GLY A C 1
ATOM 3870 O O . GLY A 1 491 ? 10.794 -79.655 6.619 1.00 28.03 491 GLY A O 1
ATOM 3871 N N . LEU A 1 492 ? 8.996 -79.812 8.000 1.00 30.98 492 LEU A N 1
ATOM 3872 C CA . LEU A 1 492 ? 9.457 -80.637 9.132 1.00 30.98 492 LEU A CA 1
ATOM 3873 C C . LEU A 1 492 ? 10.774 -80.287 9.857 1.00 30.98 492 LEU A C 1
ATOM 3875 O O . LEU A 1 492 ? 11.857 -80.380 9.299 1.00 30.98 492 LEU A O 1
ATOM 3879 N N . GLY A 1 493 ? 10.670 -80.139 11.187 1.00 28.59 493 GLY A N 1
ATOM 3880 C CA . GLY A 1 493 ? 11.687 -80.687 12.098 1.00 28.59 493 GLY A CA 1
ATOM 3881 C C . GLY A 1 493 ? 12.164 -79.798 13.250 1.00 28.59 493 GLY A C 1
ATOM 3882 O O . GLY A 1 493 ? 13.130 -79.076 13.094 1.00 28.59 493 GLY A O 1
ATOM 3883 N N . GLN A 1 494 ? 11.515 -79.969 14.409 1.00 32.69 494 GLN A N 1
ATOM 3884 C CA . GLN A 1 494 ? 12.084 -80.098 15.768 1.00 32.69 494 GLN A CA 1
ATOM 3885 C C . GLN A 1 494 ? 13.079 -79.065 16.357 1.00 32.69 494 GLN A C 1
ATOM 3887 O O . GLN A 1 494 ? 14.161 -78.864 15.834 1.00 32.69 494 GLN A O 1
ATOM 3892 N N . ARG A 1 495 ? 12.720 -78.619 17.583 1.00 36.12 495 ARG A N 1
ATOM 3893 C CA . ARG A 1 495 ? 13.525 -78.510 18.835 1.00 36.12 495 ARG A CA 1
ATOM 3894 C C . ARG A 1 495 ? 14.913 -77.850 18.706 1.00 36.12 495 ARG A C 1
ATOM 3896 O O . ARG A 1 495 ? 15.794 -78.398 18.063 1.00 36.12 495 ARG A O 1
ATOM 3903 N N . LEU A 1 496 ? 15.198 -76.736 19.376 1.00 37.84 496 LEU A N 1
ATOM 3904 C CA . LEU A 1 496 ? 15.223 -76.499 20.830 1.00 37.84 496 LEU A CA 1
ATOM 3905 C C . LEU A 1 496 ? 15.246 -74.989 21.093 1.00 37.84 496 LEU A C 1
ATOM 3907 O O . LEU A 1 496 ? 15.829 -74.276 20.245 1.00 37.84 496 LEU A O 1
#

Foldseek 3Di:
DDDDQDQPDDQALVNQLVVVVVCCCVPPVVDDDPDPPDVVSVVSSVVSVVVVVVSVVVSCVSVVVVVVVCVVVVNADDFFFWDKFKKWFFFPDWAWLDPPPPPQDKFWDFFQFWWWFDDDPPDDIFIKTFHFDQDPVRDGGTDIDHRWHWDAKDFLVCQPDGLQPSVVRWRPPWDFQAPFAHDAFGKIKTFIAQVDDCAQFKKKKKFAWDLVFFDFAQLQAAQKWKWWFFADPVRDTDTDTWFWDPPPVQDWPCSNVNDRITITITGHHRRQHWDQPPSHNDTGGMMMITRHGPPPPPVGTHTNGTIITGGMIMIGRIGITMITSKHKDFFAWQDFFQQAFWDKGADPADQFDWFDWKWWFDADPVRHTPDIDTADEDCDQPVAAQAHRYWYAPNGRRMIIAWHWDQDPVRDTGTRHHTRDGGTIIIGGMTIHGRDPSSVDDFFRTKDGPDDGPRTDIMGGDDPDPPPDPPPPPDDPDDDDDDDDDDDDDDDDDDD